Protein AF-A0A847DJH5-F1 (afdb_monomer_lite)

Radius of gyration: 34.18 Å; chains: 1; bounding box: 91×58×117 Å

Secondary structure (DSSP, 8-state):
--HHHHHHHHHHHHHHHHHHHHHSS--------S-SEEEEEEE---TTS-GGGGGGGT---EEETTEEEEEETTEEEEEESS-TT-EEEEEEPPPTT--STTEEEEEEEEEEE--SSS--EEEEEEEE-TTT--EEEEEEEGGGEEEEEEEETTEEEEEEEEE-TT--TTS-EEEEEEE-SSEEEEEETTEEEEEEE----S--EEEEEEESSEEEEEEEEEEEEE-GGGSS---------------------PPPPPPPTTEEEE----TT-EEEEEEETT-SSHHHHHHHHHHHHHTTT-EEEEEEEEEE-TTSSEEEEEEEEEETTEEEEEEEEEEEETTEEEEEEEEE-TTTHHHHHHHHHHHHTTTS--S-SS---GGG--EEEEE-TTSSEEEEEETT-EEEEEETTEEEEE-TTS-EEEEEEEEEEE-TTTHHHHTTSTT-----B-----HHHHHHHHGGGSSTTS-EEEEEEEEEEEE--STT-EEEEEEEEEEESSGGGPEEEEEEEEEEEEE-SSEEEEEEEEEEE-GGGHHHHHHHHHHHHHT-EE-HHHHHHHHHHHHHHHHHHHHHHHHHHHHHHHHHHHHHHHHHHHHHT-EEEEETTT--EEEE-GGGHHHHHHHHHHHHTS--EEEE-GGG--

Sequence (650 aa):
MSLKKIIITVAILLFIVVLLSTLFFSQDGNDQSFASGRVLYSEKFDAEKSGELMFKGHLLFGNDGAWAGSLENGRYILENSSDNSAVRYYYFSPDTGHSLTNSRISVEVDGSFSKNDFDSGAGLIFDLDSGTRFYLAFVIMNQNEYGIIKRDENGFKIMMRGTHSAIVNGKPNRLSIISEKEKVAFLINEQEIGSLGHRSGEANGIGLLALGTGRFIFDNFIFASIESDHLISKDNRGEDKQAVTVRKSDSISLLPLSPPKGFTPVDTKAGNGQAWLYNSRGAASSREALMETLNRLRQSQMNNIILYSAVADINGLEIRTLFGADTPSGEVRGMIISAKDDTGFISACLFDSPASLGATLNLLIQGVSRHLPSLYSEKRSPQDIKWRQAMIPDGSGTMMLPSDWQVMGGSKGMVDAGGQDGSRVSLGIWTPVLAQAVDPYYTQFPGGASLISAPYTDPVTALQQVFPQMLPGTPQKILRFYSSSPTPWPNNGQAAYCHFDWQLGEGEQALKFTAFALVGIMPGMGQWTFYISIVSTPPQLFAGNLPMLLEIWKSWDVADYVHQERLSNAMNDMKEINNILNQSYNNRQNAQDRIAANWTEVIRDQTFFKDSALGDHYEVPLTAVQDWTRALNERAGYERYHHVPLRDIR

Foldseek 3Di:
DDPVVVVVVVVVVVVVVVVVVVVVPPCPPPPPPDFPWAFLDKFFQAPVDDCCPGLPNQFDDQDDVQWHWDRDPSKIKIFGADFQFDKDWGKDFRDPPDDLAQKKKKKWKDWWFDDDPHWWWKTKWWLADPVFRWIWTWTQTPPQKIFTWTQGPVGIDTPDMDHDPLRDPPDIWMWMWGHHQQKIFIDINNHTPDIDGDHRDVGGMMTMMTHGGIMMIIGIITMTGRDPPPPPDPDDDDDDDDDDDDDDDDPQLQDAFDDFPQWDWFDLVLRSKTKIKHFPLPDPALVSVVVVVVVRVCVGQWAPKDWAFKDADPVRQKMKTWIWTAGPSGIKTWMWIWGQDPRGIMIMTIIDPPVSCVVRVVSNCVRCVVVHPPPPPPPPPPVVFPWDKDAAPVNQWIFIDGPQKDWPHDDLLWTWIAGPQGKIWTAFDKFKEFEQVCVVVQVPDPPRDPGHYDHDDAQVVCCQRRVQVPDPPKGKHFDFWGDWDWDDDPDPKTKIWTWTKMWIHDDPPIQIKTKIKIWIWADADRIIMTTITMIIGRSNCCVSCVVVSVNRVVRIDGDPVSVVVVVVVVVVVNVVVVVVVVVVVVVVVLVVLLVVLQVCCVVVQWFWKAQQVVRDIDIDGVVCQVVVQVVVCVVVVHNRIDTDRSSRPD

pLDDT: mean 84.14, std 17.2, range [26.73, 98.56]

Structure (mmCIF, N/CA/C/O backbone):
data_AF-A0A847DJH5-F1
#
_entry.id   AF-A0A847DJH5-F1
#
loop_
_atom_site.group_PDB
_atom_site.id
_atom_site.type_symbol
_atom_site.label_atom_id
_atom_site.label_alt_id
_atom_site.label_comp_id
_atom_site.label_asym_id
_atom_site.label_entity_id
_atom_site.label_seq_id
_atom_site.pdbx_PDB_ins_code
_atom_site.Cartn_x
_atom_site.Cartn_y
_atom_site.Cartn_z
_atom_site.occupancy
_atom_site.B_iso_or_equiv
_atom_site.auth_seq_id
_atom_site.auth_comp_id
_atom_site.auth_asym_id
_atom_site.auth_atom_id
_atom_site.pdbx_PDB_model_num
ATOM 1 N N . MET A 1 1 ? 56.263 -25.814 46.716 1.00 55.81 1 MET A N 1
ATOM 2 C CA . MET A 1 1 ? 54.831 -25.494 46.502 1.00 55.81 1 MET A CA 1
ATOM 3 C C . MET A 1 1 ? 54.228 -26.650 45.710 1.00 55.81 1 MET A C 1
ATOM 5 O O . MET A 1 1 ? 54.802 -26.988 44.687 1.00 55.81 1 MET A O 1
ATOM 9 N N . SER A 1 2 ? 53.210 -27.362 46.217 1.00 73.81 2 SER A N 1
ATOM 10 C CA . SER A 1 2 ? 52.756 -28.604 45.559 1.00 73.81 2 SER A CA 1
ATOM 11 C C . SER A 1 2 ? 52.036 -28.304 44.242 1.00 73.81 2 SER A C 1
ATOM 13 O O . SER A 1 2 ? 51.366 -27.278 44.125 1.00 73.81 2 SER A O 1
ATOM 15 N N . LEU A 1 3 ? 52.154 -29.208 43.266 1.00 67.50 3 LEU A N 1
ATOM 16 C CA . LEU A 1 3 ? 51.563 -29.084 41.927 1.00 67.50 3 LEU A CA 1
ATOM 17 C C . LEU A 1 3 ? 50.052 -28.769 41.976 1.00 67.50 3 LEU A C 1
ATOM 19 O O . LEU A 1 3 ? 49.546 -28.006 41.159 1.00 67.50 3 LEU A O 1
ATOM 23 N N . LYS A 1 4 ? 49.349 -29.255 43.011 1.00 71.81 4 LYS A N 1
ATOM 24 C CA . LYS A 1 4 ? 47.939 -28.924 43.274 1.00 71.81 4 LYS A CA 1
ATOM 25 C C . LYS A 1 4 ? 47.704 -27.434 43.546 1.00 71.81 4 LYS A C 1
ATOM 27 O O . LYS A 1 4 ? 46.704 -26.901 43.084 1.00 71.81 4 LYS A O 1
ATOM 32 N N . LYS A 1 5 ? 48.607 -26.743 44.254 1.00 72.50 5 LYS A N 1
ATOM 33 C CA . LYS A 1 5 ? 48.471 -25.294 44.492 1.00 72.50 5 LYS A CA 1
ATOM 34 C C . LYS A 1 5 ? 48.660 -24.488 43.207 1.00 72.50 5 LYS A C 1
ATOM 36 O O . LYS A 1 5 ? 47.931 -23.531 43.014 1.00 72.50 5 LYS A O 1
ATOM 41 N N . ILE A 1 6 ? 49.564 -24.900 42.316 1.00 82.81 6 ILE A N 1
ATOM 42 C CA . ILE A 1 6 ? 49.800 -24.196 41.044 1.00 82.81 6 ILE A CA 1
ATOM 43 C C . ILE A 1 6 ? 48.586 -24.333 40.117 1.00 82.81 6 ILE A C 1
ATOM 45 O O . ILE A 1 6 ? 48.128 -23.336 39.571 1.00 82.81 6 ILE A O 1
ATOM 49 N N . ILE A 1 7 ? 48.006 -25.533 40.008 1.00 81.81 7 ILE A N 1
ATOM 50 C CA . ILE A 1 7 ? 46.817 -25.765 39.171 1.00 81.81 7 ILE A CA 1
ATOM 51 C C . ILE A 1 7 ? 45.611 -24.968 39.688 1.00 81.81 7 ILE A C 1
ATOM 53 O O . ILE A 1 7 ? 44.900 -24.359 38.896 1.00 81.81 7 ILE A O 1
ATOM 57 N N . ILE A 1 8 ? 45.413 -24.901 41.010 1.00 83.56 8 ILE A N 1
ATOM 58 C CA . ILE A 1 8 ? 44.322 -24.115 41.605 1.00 83.56 8 ILE A CA 1
ATOM 59 C C . ILE A 1 8 ? 44.546 -22.613 41.386 1.00 83.56 8 ILE A C 1
ATOM 61 O O . ILE A 1 8 ? 43.609 -21.911 41.022 1.00 83.56 8 ILE A O 1
ATOM 65 N N . THR A 1 9 ? 45.773 -22.108 41.540 1.00 83.56 9 THR A N 1
ATOM 66 C CA . THR A 1 9 ? 46.067 -20.688 41.293 1.00 83.56 9 THR A CA 1
ATOM 67 C C . THR A 1 9 ? 45.884 -20.314 39.823 1.00 83.56 9 THR A C 1
ATOM 69 O O . THR A 1 9 ? 45.300 -19.272 39.549 1.00 83.56 9 THR A O 1
ATOM 72 N N . VAL A 1 10 ? 46.302 -21.165 38.879 1.00 80.44 10 VAL A N 1
ATOM 73 C CA . VAL A 1 10 ? 46.104 -20.924 37.439 1.00 80.44 10 VAL A CA 1
ATOM 74 C C . VAL A 1 10 ? 44.624 -21.001 37.062 1.00 80.44 10 VAL A C 1
ATOM 76 O O . VAL A 1 10 ? 44.158 -20.142 36.324 1.00 80.44 10 VAL A O 1
ATOM 79 N N . ALA A 1 11 ? 43.863 -21.954 37.608 1.00 75.94 11 ALA A N 1
ATOM 80 C CA . ALA A 1 11 ? 42.424 -22.052 37.364 1.00 75.94 11 ALA A CA 1
ATOM 81 C C . ALA A 1 11 ? 41.658 -20.840 37.919 1.00 75.94 11 ALA A C 1
ATOM 83 O O . ALA A 1 11 ? 40.779 -20.319 37.241 1.00 75.94 11 ALA A O 1
ATOM 84 N N . ILE A 1 12 ? 42.026 -20.346 39.107 1.00 81.12 12 ILE A N 1
ATOM 85 C CA . ILE A 1 12 ? 41.442 -19.126 39.683 1.00 81.12 12 ILE A CA 1
ATOM 86 C C . ILE A 1 12 ? 41.823 -17.901 38.846 1.00 81.12 12 ILE A C 1
ATOM 88 O O . ILE A 1 12 ? 40.962 -17.069 38.583 1.00 81.12 12 ILE A O 1
ATOM 92 N N . LEU A 1 13 ? 43.070 -17.800 38.368 1.00 70.00 13 LEU A N 1
ATOM 93 C CA . LEU A 1 13 ? 43.483 -16.691 37.503 1.00 70.00 13 LEU A CA 1
ATOM 94 C C . LEU A 1 13 ? 42.737 -16.713 36.161 1.00 70.00 13 LEU A C 1
ATOM 96 O O . LEU A 1 13 ? 42.280 -15.670 35.707 1.00 70.00 13 LEU A O 1
ATOM 100 N N . LEU A 1 14 ? 42.557 -17.894 35.556 1.00 65.19 14 LEU A N 1
ATOM 101 C CA . LEU A 1 14 ? 41.800 -18.048 34.311 1.00 65.19 14 LEU A CA 1
ATOM 102 C C . LEU A 1 14 ? 40.317 -17.718 34.518 1.00 65.19 14 LEU A C 1
ATOM 104 O O . LEU A 1 14 ? 39.719 -17.045 33.687 1.00 65.19 14 LEU A O 1
ATOM 108 N N . PHE A 1 15 ? 39.738 -18.134 35.647 1.00 68.00 15 PHE A N 1
ATOM 109 C CA . PHE A 1 15 ? 38.350 -17.832 35.995 1.00 68.00 15 PHE A CA 1
ATOM 110 C C . PHE A 1 15 ? 38.143 -16.335 36.264 1.00 68.00 15 PHE A C 1
ATOM 112 O O . PHE A 1 15 ? 37.142 -15.778 35.832 1.00 68.00 15 PHE A O 1
ATOM 119 N N . ILE A 1 16 ? 39.115 -15.659 36.891 1.00 68.56 16 ILE A N 1
ATOM 120 C CA . ILE A 1 16 ? 39.115 -14.201 37.090 1.00 68.56 16 ILE A CA 1
ATOM 121 C C . ILE A 1 16 ? 39.266 -13.468 35.750 1.00 68.56 16 ILE A C 1
ATOM 123 O O . ILE A 1 16 ? 38.561 -12.492 35.528 1.00 68.56 16 ILE A O 1
ATOM 127 N N . VAL A 1 17 ? 40.106 -13.945 34.826 1.00 60.16 17 VAL A N 1
ATOM 128 C CA . VAL A 1 17 ? 40.249 -13.354 33.480 1.00 60.16 17 VAL A CA 1
ATOM 129 C C . VAL A 1 17 ? 38.981 -13.544 32.634 1.00 60.16 17 VAL A C 1
ATOM 131 O O . VAL A 1 17 ? 38.579 -12.624 31.921 1.00 60.16 17 VAL A O 1
ATOM 134 N N . VAL A 1 18 ? 38.299 -14.688 32.748 1.00 54.31 18 VAL A N 1
ATOM 135 C CA . VAL A 1 18 ? 36.992 -14.927 32.106 1.00 54.31 18 VAL A CA 1
ATOM 136 C C . VAL A 1 18 ? 35.882 -14.072 32.741 1.00 54.31 18 VAL A C 1
ATOM 138 O O . VAL A 1 18 ? 35.083 -13.489 32.018 1.00 54.31 18 VAL A O 1
ATOM 141 N N . LEU A 1 19 ? 35.871 -13.891 34.068 1.00 40.19 19 LEU A N 1
ATOM 142 C CA . LEU A 1 19 ? 34.909 -13.004 34.743 1.00 40.19 19 LEU A CA 1
ATOM 143 C C . LEU A 1 19 ? 35.149 -11.516 34.449 1.00 40.19 19 LEU A C 1
ATOM 145 O O . LEU A 1 19 ? 34.191 -10.767 34.252 1.00 40.19 19 LEU A O 1
ATOM 149 N N . LEU A 1 20 ? 36.409 -11.077 34.377 1.00 37.25 20 LEU A N 1
ATOM 150 C CA . LEU A 1 20 ? 36.747 -9.700 34.015 1.00 37.25 20 LEU A CA 1
ATOM 151 C C . LEU A 1 20 ? 36.466 -9.417 32.535 1.00 37.25 20 LEU A C 1
ATOM 153 O O . LEU A 1 20 ? 35.978 -8.337 32.227 1.00 37.25 20 LEU A O 1
ATOM 157 N N . SER A 1 21 ? 36.674 -10.374 31.626 1.00 34.88 21 SER A N 1
ATOM 158 C CA . SER A 1 21 ? 36.303 -10.192 30.213 1.00 34.88 21 SER A CA 1
ATOM 159 C C . SER A 1 21 ? 34.787 -10.120 29.995 1.00 34.88 21 SER A C 1
ATOM 161 O O . SER A 1 21 ? 34.348 -9.344 29.150 1.00 34.88 21 SER A O 1
ATOM 163 N N . THR A 1 22 ? 33.972 -10.798 30.812 1.00 35.62 22 THR A N 1
ATOM 164 C CA . THR A 1 22 ? 32.508 -10.601 30.798 1.00 35.62 22 THR A CA 1
ATOM 165 C C . THR A 1 22 ? 32.057 -9.277 31.428 1.00 35.62 22 THR A C 1
ATOM 167 O O . THR A 1 22 ? 31.013 -8.753 31.055 1.00 35.62 22 THR A O 1
ATOM 170 N N . LEU A 1 23 ? 32.849 -8.687 32.332 1.00 32.44 23 LEU A N 1
ATOM 171 C CA . LEU A 1 23 ? 32.560 -7.381 32.944 1.00 32.44 23 LEU A CA 1
ATOM 172 C C . LEU A 1 23 ? 32.956 -6.183 32.059 1.00 32.44 23 LEU A C 1
ATOM 174 O O . LEU A 1 23 ? 32.469 -5.082 32.294 1.00 32.44 23 LEU A O 1
ATOM 178 N N . PHE A 1 24 ? 33.779 -6.383 31.023 1.00 33.84 24 PHE A N 1
ATOM 179 C CA . PHE A 1 24 ? 34.181 -5.326 30.081 1.00 33.84 24 PHE A CA 1
ATOM 180 C C . PHE A 1 24 ? 33.343 -5.256 28.786 1.00 33.84 24 PHE A C 1
ATOM 182 O O . PHE A 1 24 ? 33.560 -4.345 27.993 1.00 33.84 24 PHE A O 1
ATOM 189 N N . PHE A 1 25 ? 32.358 -6.143 28.586 1.00 34.56 25 PHE A N 1
ATOM 190 C CA . PHE A 1 25 ? 31.463 -6.136 27.410 1.00 34.56 25 PHE A CA 1
ATOM 191 C C . PHE A 1 25 ? 29.978 -5.874 27.717 1.00 34.56 25 PHE A C 1
ATOM 193 O O . PHE A 1 25 ? 29.138 -6.029 26.840 1.00 34.56 25 PHE A O 1
ATOM 200 N N . SER A 1 26 ? 29.644 -5.406 28.922 1.00 30.78 26 SER A N 1
ATOM 201 C CA . SER A 1 26 ? 28.295 -4.915 29.244 1.00 30.78 26 SER A CA 1
ATOM 202 C C . SER A 1 26 ? 28.364 -3.478 29.757 1.00 30.78 26 SER A C 1
ATOM 204 O O . SER A 1 26 ? 27.932 -3.165 30.863 1.00 30.78 26 SER A O 1
ATOM 206 N N . GLN A 1 27 ? 28.958 -2.594 28.956 1.00 31.11 27 GLN A N 1
ATOM 207 C CA . GLN A 1 27 ? 28.668 -1.166 29.033 1.00 31.11 27 GLN A CA 1
ATOM 208 C C . GLN A 1 27 ? 27.437 -0.923 28.153 1.00 31.11 27 GLN A C 1
ATOM 210 O O . GLN A 1 27 ? 27.558 -0.483 27.014 1.00 31.11 27 GLN A O 1
ATOM 215 N N . ASP A 1 28 ? 26.250 -1.246 28.672 1.00 35.91 28 ASP A N 1
ATOM 216 C CA . ASP A 1 28 ? 25.033 -0.612 28.168 1.00 35.91 28 ASP A CA 1
ATOM 217 C C . ASP A 1 28 ? 25.187 0.873 28.492 1.00 35.91 28 ASP A C 1
ATOM 219 O O . ASP A 1 28 ? 25.118 1.297 29.651 1.00 35.91 28 ASP A O 1
ATOM 223 N N . GLY A 1 29 ? 25.544 1.641 27.464 1.00 36.41 29 GLY A N 1
ATOM 224 C CA . GLY A 1 29 ? 25.631 3.085 27.527 1.00 36.41 29 GLY A CA 1
ATOM 225 C C . GLY A 1 29 ? 24.319 3.614 28.079 1.00 36.41 29 GLY A C 1
ATOM 226 O O . GLY A 1 29 ? 23.249 3.383 27.520 1.00 36.41 29 GLY A O 1
ATOM 227 N N . ASN A 1 30 ? 24.407 4.291 29.217 1.00 37.00 30 ASN A N 1
ATOM 228 C CA . ASN A 1 30 ? 23.299 4.998 29.829 1.00 37.00 30 ASN A CA 1
ATOM 229 C C . ASN A 1 30 ? 23.019 6.241 28.961 1.00 37.00 30 ASN A C 1
ATOM 231 O O . ASN A 1 30 ? 23.421 7.356 29.283 1.00 37.00 30 ASN A O 1
ATOM 235 N N . ASP A 1 31 ? 22.389 6.006 27.813 1.00 42.56 31 ASP A N 1
ATOM 236 C CA . ASP A 1 31 ? 22.060 6.949 26.741 1.00 42.56 31 ASP A CA 1
ATOM 237 C C . ASP A 1 31 ? 20.828 7.796 27.151 1.00 42.56 31 ASP A C 1
ATOM 239 O O . ASP A 1 31 ? 19.817 7.869 26.463 1.00 42.56 31 ASP A O 1
ATOM 243 N N . GLN A 1 32 ? 20.849 8.398 28.349 1.00 40.97 32 GLN A N 1
ATOM 244 C CA . GLN A 1 32 ? 19.723 9.167 28.916 1.00 40.97 32 GLN A CA 1
ATOM 245 C C . GLN A 1 32 ? 19.963 10.683 28.987 1.00 40.97 32 GLN A C 1
ATOM 247 O O . GLN A 1 32 ? 19.369 11.377 29.811 1.00 40.97 32 GLN A O 1
ATOM 252 N N . SER A 1 33 ? 20.776 11.235 28.087 1.00 38.97 33 SER A N 1
ATOM 253 C CA . SER A 1 33 ? 20.795 12.685 27.839 1.00 38.97 33 SER A CA 1
ATOM 254 C C . SER A 1 33 ? 20.309 13.022 26.430 1.00 38.97 33 SER A C 1
ATOM 256 O O . SER A 1 33 ? 20.923 13.822 25.728 1.00 38.97 33 SER A O 1
ATOM 258 N N . PHE A 1 34 ? 19.213 12.405 25.990 1.00 53.12 34 PHE A N 1
ATOM 259 C CA . PHE A 1 34 ? 18.482 12.900 24.828 1.00 53.12 34 PHE A CA 1
ATOM 260 C C . PHE A 1 34 ? 17.589 14.063 25.264 1.00 53.12 34 PHE A C 1
ATOM 262 O O . PHE A 1 34 ? 16.972 14.017 26.329 1.00 53.12 34 PHE A O 1
ATOM 269 N N . ALA A 1 35 ? 17.521 15.113 24.441 1.00 53.41 35 ALA A N 1
ATOM 270 C CA . ALA A 1 35 ? 16.486 16.135 24.565 1.00 53.41 35 ALA A CA 1
ATOM 271 C C . ALA A 1 35 ? 15.117 15.444 24.707 1.00 53.41 35 ALA A C 1
ATOM 273 O O . ALA A 1 35 ? 14.855 14.462 24.012 1.00 53.41 35 ALA A O 1
ATOM 274 N N . SER A 1 36 ? 14.294 15.922 25.641 1.00 63.56 36 SER A N 1
ATOM 275 C CA . SER A 1 36 ? 13.042 15.325 26.126 1.00 63.56 36 SER A CA 1
ATOM 276 C C . SER A 1 36 ? 11.946 15.252 25.055 1.00 63.56 36 SER A C 1
ATOM 278 O O . SER A 1 36 ? 10.953 15.971 25.106 1.00 63.56 36 SER A O 1
ATOM 280 N N . GLY A 1 37 ? 12.147 14.411 24.047 1.00 81.31 37 GLY A N 1
ATOM 281 C CA . GLY A 1 37 ? 11.215 14.206 22.954 1.00 81.31 37 GLY A CA 1
ATOM 282 C C . GLY A 1 37 ? 10.454 12.891 23.066 1.00 81.31 37 GLY A C 1
ATOM 283 O O . GLY A 1 37 ? 11.030 11.860 23.420 1.00 81.31 37 GLY A O 1
ATOM 284 N N . ARG A 1 38 ? 9.162 12.896 22.718 1.00 91.12 38 ARG A N 1
ATOM 285 C CA . ARG A 1 38 ? 8.385 11.660 22.545 1.00 91.12 38 ARG A CA 1
ATOM 286 C C . ARG A 1 38 ? 8.913 10.913 21.322 1.00 91.12 38 ARG A C 1
ATOM 288 O O . ARG A 1 38 ? 8.837 11.421 20.204 1.00 91.12 38 ARG A O 1
ATOM 295 N N . VAL A 1 39 ? 9.413 9.696 21.525 1.00 93.81 39 VAL A N 1
ATOM 296 C CA . VAL A 1 39 ? 9.760 8.784 20.426 1.00 93.81 39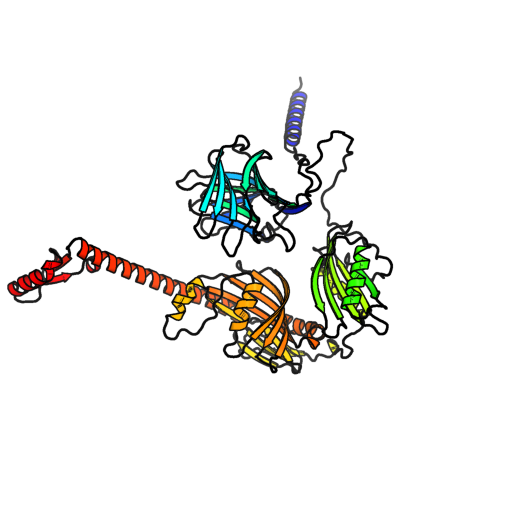 VAL A CA 1
ATOM 297 C C . VAL A 1 39 ? 8.474 8.399 19.698 1.00 93.81 39 VAL A C 1
ATOM 299 O O . VAL A 1 39 ? 7.566 7.818 20.290 1.00 93.81 39 VAL A O 1
ATOM 302 N N . LEU A 1 40 ? 8.393 8.765 18.423 1.00 93.00 40 LEU A N 1
ATOM 303 C CA . LEU A 1 40 ? 7.263 8.482 17.540 1.00 93.00 40 LEU A CA 1
ATOM 304 C C . LEU A 1 40 ? 7.475 7.171 16.780 1.00 93.00 40 LEU A C 1
ATOM 306 O O . LEU A 1 40 ? 6.524 6.449 16.504 1.00 93.00 40 LEU A O 1
ATOM 310 N N . TYR A 1 41 ? 8.728 6.855 16.458 1.00 94.81 41 TYR A N 1
ATOM 311 C CA . TYR A 1 41 ? 9.110 5.602 15.826 1.00 94.81 41 TYR A CA 1
ATOM 312 C C . TYR A 1 41 ? 10.539 5.221 16.220 1.00 94.81 41 TYR A C 1
ATOM 314 O O . TYR A 1 41 ? 11.412 6.084 16.320 1.00 94.81 41 TYR A O 1
ATOM 322 N N . SER A 1 42 ? 10.790 3.929 16.428 1.00 95.38 42 SER A N 1
ATOM 323 C CA . SER A 1 42 ? 12.134 3.408 16.671 1.00 95.38 42 SER A CA 1
ATOM 324 C C . SER A 1 42 ? 12.312 2.040 16.023 1.00 95.38 42 SER A C 1
ATOM 326 O O . SER A 1 42 ? 11.455 1.163 16.154 1.00 95.38 42 SER A O 1
ATOM 328 N N . GLU A 1 43 ? 13.445 1.863 15.348 1.00 96.62 43 GLU A N 1
ATOM 329 C CA . GLU A 1 43 ? 13.909 0.575 14.859 1.00 96.62 43 GLU A CA 1
ATOM 330 C C . GLU A 1 43 ? 15.319 0.296 15.371 1.00 96.62 43 GLU A C 1
ATOM 332 O O . GLU A 1 43 ? 16.259 1.021 15.057 1.00 96.62 43 GLU A O 1
ATOM 337 N N . LYS A 1 44 ? 15.440 -0.771 16.157 1.00 95.56 44 LYS A N 1
ATOM 338 C CA . LYS A 1 44 ? 16.714 -1.261 16.691 1.00 95.56 44 LYS A CA 1
ATOM 339 C C . LYS A 1 44 ? 17.313 -2.374 15.841 1.00 95.56 44 LYS A C 1
ATOM 341 O O . LYS A 1 44 ? 18.445 -2.746 16.066 1.00 95.56 44 LYS A O 1
ATOM 346 N N . PHE A 1 45 ? 16.546 -2.922 14.893 1.00 93.88 45 PHE A N 1
ATOM 347 C CA . PHE A 1 45 ? 16.956 -4.058 14.061 1.00 93.88 45 PHE A CA 1
ATOM 348 C C . PHE A 1 45 ? 17.288 -5.329 14.872 1.00 93.88 45 PHE A C 1
ATOM 350 O O . PHE A 1 45 ? 17.971 -6.230 14.392 1.00 93.88 45 PHE A O 1
ATOM 357 N N . ASP A 1 46 ? 16.740 -5.448 16.085 1.00 89.00 46 ASP A N 1
ATOM 358 C CA . ASP A 1 46 ? 16.905 -6.618 16.947 1.00 89.00 46 ASP A CA 1
ATOM 359 C C . ASP A 1 46 ? 16.383 -7.896 16.264 1.00 89.00 46 ASP A C 1
ATOM 361 O O . ASP A 1 46 ? 15.270 -7.925 15.733 1.00 89.00 46 ASP A O 1
ATOM 365 N N . ALA A 1 47 ? 17.146 -8.990 16.349 1.00 79.25 47 ALA A N 1
ATOM 366 C CA . ALA A 1 47 ? 16.844 -10.267 15.684 1.00 79.25 47 ALA A CA 1
ATOM 367 C C . ALA A 1 47 ? 15.535 -10.953 16.135 1.00 79.25 47 ALA A C 1
ATOM 369 O O . ALA A 1 47 ? 15.136 -11.958 15.551 1.00 79.25 47 ALA A O 1
ATOM 370 N N . GLU A 1 48 ? 14.870 -10.440 17.172 1.00 80.88 48 GLU A N 1
ATOM 371 C CA . GLU A 1 48 ? 13.598 -10.972 17.670 1.00 80.88 48 GLU A CA 1
ATOM 372 C C . GLU A 1 48 ? 12.400 -10.589 16.782 1.00 80.88 48 GLU A C 1
ATOM 374 O O . GLU A 1 48 ? 11.380 -11.280 16.798 1.00 80.88 48 GLU A O 1
ATOM 379 N N . LYS A 1 49 ? 12.503 -9.517 15.982 1.00 77.56 49 LYS A N 1
ATOM 380 C CA . LYS A 1 49 ? 11.464 -9.165 15.004 1.00 77.56 49 LYS A CA 1
ATOM 381 C C . LYS A 1 49 ? 11.693 -9.927 13.698 1.00 77.56 49 LYS A C 1
ATOM 383 O O . LYS A 1 49 ? 12.819 -10.026 13.219 1.00 77.56 49 LYS A O 1
ATOM 388 N N . SER A 1 50 ? 10.614 -10.403 13.070 1.00 79.19 50 SER A N 1
ATOM 389 C CA . SER A 1 50 ? 10.692 -10.861 11.676 1.00 79.19 50 SER A CA 1
ATOM 390 C C . SER A 1 50 ? 11.176 -9.707 10.799 1.00 79.19 50 SER A C 1
ATOM 392 O O . SER A 1 50 ? 10.645 -8.598 10.910 1.00 79.19 50 SER A O 1
ATOM 394 N N . GLY A 1 51 ? 12.152 -9.965 9.923 1.00 76.25 51 GLY A N 1
ATOM 395 C CA . GLY A 1 51 ? 12.684 -8.962 8.997 1.00 76.25 51 GLY A CA 1
ATOM 396 C C . GLY A 1 51 ? 11.579 -8.261 8.199 1.00 76.25 51 GLY A C 1
ATOM 397 O O . GLY A 1 51 ? 11.600 -7.045 8.051 1.00 76.25 51 GLY A O 1
ATOM 398 N N . GLU A 1 52 ? 10.534 -8.997 7.816 1.00 74.88 52 GLU A N 1
ATOM 399 C CA . GLU A 1 52 ? 9.364 -8.490 7.080 1.00 74.88 52 GLU A CA 1
ATOM 400 C C . GLU A 1 52 ? 8.567 -7.400 7.820 1.00 74.88 52 GLU A C 1
ATOM 402 O O . GLU A 1 52 ? 7.787 -6.680 7.205 1.00 74.88 52 GLU A O 1
ATOM 407 N N . LEU A 1 53 ? 8.742 -7.267 9.137 1.00 81.38 53 LEU A N 1
ATOM 408 C CA . LEU A 1 53 ? 8.092 -6.238 9.954 1.00 81.38 53 LEU A CA 1
ATOM 409 C C . LEU A 1 53 ? 9.040 -5.088 10.316 1.00 81.38 53 LEU A C 1
ATOM 411 O O . LEU A 1 53 ? 8.581 -4.046 10.792 1.00 81.38 53 LEU A O 1
ATOM 415 N N . MET A 1 54 ? 10.348 -5.260 10.107 1.00 90.06 54 MET A N 1
ATOM 416 C CA . MET A 1 54 ? 11.337 -4.232 10.411 1.00 90.06 54 MET A CA 1
ATOM 417 C C . MET A 1 54 ? 11.197 -3.060 9.454 1.00 90.06 54 MET A C 1
ATOM 419 O O . MET A 1 54 ? 10.970 -3.232 8.255 1.00 90.06 54 MET A O 1
ATOM 423 N N . PHE A 1 55 ? 11.348 -1.848 9.982 1.00 92.62 55 PHE A N 1
ATOM 424 C CA . PHE A 1 55 ? 11.263 -0.637 9.164 1.00 92.62 55 PHE A CA 1
ATOM 425 C C . PHE A 1 55 ? 9.958 -0.536 8.353 1.00 92.62 55 PHE A C 1
ATOM 427 O O . PHE A 1 55 ? 9.967 -0.198 7.170 1.00 92.62 55 PHE A O 1
ATOM 434 N N . LYS A 1 56 ? 8.830 -0.893 8.989 1.00 88.19 56 LYS A N 1
ATOM 435 C CA . LYS A 1 56 ? 7.493 -1.005 8.369 1.00 88.19 56 LYS A CA 1
ATOM 436 C C . LYS A 1 56 ? 7.450 -1.938 7.137 1.00 88.19 56 LYS A C 1
ATOM 438 O O . LYS A 1 56 ? 6.605 -1.765 6.266 1.00 88.19 56 LYS A O 1
ATOM 443 N N . GLY A 1 57 ? 8.349 -2.922 7.069 1.00 86.56 57 GLY A N 1
ATOM 444 C CA . GLY A 1 57 ? 8.422 -3.904 5.983 1.00 86.56 57 GLY A CA 1
ATOM 445 C C . GLY A 1 57 ? 9.067 -3.388 4.698 1.00 86.56 57 GLY A C 1
ATOM 446 O O . GLY A 1 57 ? 8.903 -3.994 3.644 1.00 86.56 57 GLY A O 1
ATOM 447 N N . HIS A 1 58 ? 9.797 -2.271 4.758 1.00 88.88 58 HIS A N 1
ATOM 448 C CA . HIS A 1 58 ? 10.449 -1.695 3.579 1.00 88.88 58 HIS A CA 1
ATOM 449 C C . HIS A 1 58 ? 11.862 -2.231 3.314 1.00 88.88 58 HIS A C 1
ATOM 451 O O . HIS A 1 58 ? 12.398 -1.973 2.238 1.00 88.88 58 HIS A O 1
ATOM 457 N N . LEU A 1 59 ? 12.491 -2.932 4.264 1.00 93.44 59 LEU A N 1
ATOM 458 C CA . LEU A 1 59 ? 13.872 -3.399 4.103 1.00 93.44 59 LEU A CA 1
ATOM 459 C C . LEU A 1 59 ? 13.986 -4.514 3.057 1.00 93.44 59 LEU A C 1
ATOM 461 O O . LEU A 1 59 ? 13.091 -5.340 2.893 1.00 93.44 59 LEU A O 1
ATOM 465 N N . LEU A 1 60 ? 15.135 -4.559 2.383 1.00 92.19 60 LEU A N 1
ATOM 466 C CA . LEU A 1 60 ? 15.509 -5.673 1.520 1.00 92.19 60 LEU A CA 1
ATOM 467 C C . LEU A 1 60 ? 16.086 -6.801 2.379 1.00 92.19 60 LEU A C 1
ATOM 469 O O . LEU A 1 60 ? 17.010 -6.572 3.152 1.00 92.19 60 LEU A O 1
ATOM 473 N N . PHE A 1 61 ? 15.617 -8.026 2.165 1.00 93.62 61 PHE A N 1
ATOM 474 C CA . PHE A 1 61 ? 16.283 -9.234 2.647 1.00 93.62 61 PHE A CA 1
ATOM 475 C C . PHE A 1 61 ? 16.577 -10.148 1.459 1.00 93.62 61 PHE A C 1
ATOM 477 O O . PHE A 1 61 ? 15.691 -10.432 0.654 1.00 93.62 61 PHE A O 1
ATOM 484 N N . GLY A 1 62 ? 17.826 -10.594 1.335 1.00 93.25 62 GLY A N 1
ATOM 485 C CA . GLY A 1 62 ? 18.309 -11.303 0.151 1.00 93.25 62 GLY A CA 1
ATOM 486 C C . GLY A 1 62 ? 18.836 -10.351 -0.922 1.00 93.25 62 GLY A C 1
ATOM 487 O O . GLY A 1 62 ? 19.309 -9.262 -0.611 1.00 93.25 62 GLY A O 1
ATOM 488 N N . ASN A 1 63 ? 18.789 -10.781 -2.183 1.00 95.25 63 ASN A N 1
ATOM 489 C CA . ASN A 1 63 ? 19.436 -10.086 -3.298 1.00 95.25 63 ASN A CA 1
ATOM 490 C C . ASN A 1 63 ? 18.423 -9.360 -4.190 1.00 95.25 63 ASN A C 1
ATOM 492 O O . ASN A 1 63 ? 17.396 -9.930 -4.554 1.00 95.25 63 ASN A O 1
ATOM 496 N N . ASP A 1 64 ? 18.765 -8.144 -4.607 1.00 91.56 64 ASP A N 1
ATOM 497 C CA . ASP A 1 64 ? 18.028 -7.343 -5.583 1.00 91.56 64 ASP A CA 1
ATOM 498 C C . ASP A 1 64 ? 18.999 -6.482 -6.412 1.00 91.56 64 ASP A C 1
ATOM 500 O O . ASP A 1 64 ? 19.487 -5.430 -5.981 1.00 91.56 64 ASP A O 1
ATOM 504 N N . GLY A 1 65 ? 19.313 -6.967 -7.616 1.00 93.69 65 GLY A N 1
ATOM 505 C CA . GLY A 1 65 ? 20.287 -6.346 -8.509 1.00 93.69 65 GLY A CA 1
ATOM 506 C C . GLY A 1 65 ? 21.690 -6.327 -7.899 1.00 93.69 65 GLY A C 1
ATOM 507 O O . GLY A 1 65 ? 22.233 -7.370 -7.546 1.00 93.69 65 GLY A O 1
ATOM 508 N N . ALA A 1 66 ? 22.274 -5.133 -7.789 1.00 95.38 66 ALA A N 1
ATOM 509 C CA . ALA A 1 66 ? 23.583 -4.924 -7.172 1.00 95.38 66 ALA A CA 1
ATOM 510 C C . ALA A 1 66 ? 23.550 -4.960 -5.632 1.00 95.38 66 ALA A C 1
ATOM 512 O O . ALA A 1 66 ? 24.606 -4.887 -5.010 1.00 95.38 66 ALA A O 1
ATOM 513 N N . TRP A 1 67 ? 22.361 -5.035 -5.021 1.00 97.62 67 TRP A N 1
ATOM 514 C CA . TRP A 1 67 ? 22.175 -4.913 -3.578 1.00 97.62 67 TRP A CA 1
ATOM 515 C C . TRP A 1 67 ? 21.872 -6.256 -2.917 1.00 97.62 67 TRP A C 1
ATOM 517 O O . TRP A 1 67 ? 21.047 -7.022 -3.413 1.00 97.62 67 TRP A O 1
ATOM 527 N N . ALA A 1 68 ? 22.473 -6.496 -1.756 1.00 98.00 68 ALA A N 1
ATOM 528 C CA . ALA A 1 68 ? 22.151 -7.606 -0.870 1.00 98.00 68 ALA A CA 1
ATOM 529 C C . ALA A 1 68 ? 21.834 -7.074 0.533 1.00 98.00 68 ALA A C 1
ATOM 531 O O . ALA A 1 68 ? 22.621 -6.315 1.094 1.00 98.00 68 ALA A O 1
ATOM 532 N N . GLY A 1 69 ? 20.675 -7.431 1.084 1.00 97.31 69 GLY A N 1
ATOM 533 C CA . GLY A 1 69 ? 20.250 -7.039 2.428 1.00 97.31 69 GLY A CA 1
ATOM 534 C C . GLY A 1 69 ? 20.241 -8.224 3.391 1.00 97.31 69 GLY A C 1
ATOM 535 O O . GLY A 1 69 ? 19.745 -9.304 3.056 1.00 97.31 69 GLY A O 1
ATOM 536 N N . SER A 1 70 ? 20.784 -8.038 4.590 1.00 97.00 70 SER A N 1
ATOM 537 C CA . SER A 1 70 ? 20.837 -9.060 5.636 1.00 97.00 70 SER A CA 1
ATOM 538 C C . SER A 1 70 ? 20.694 -8.453 7.033 1.00 97.00 70 SER A C 1
ATOM 540 O O . SER A 1 70 ? 20.762 -7.237 7.229 1.00 97.00 70 SER A O 1
ATOM 542 N N . LEU A 1 71 ? 20.473 -9.323 8.019 1.00 95.94 71 LEU A N 1
ATOM 543 C CA . LEU A 1 71 ? 20.503 -8.968 9.431 1.00 95.94 71 LEU A CA 1
ATOM 544 C C . LEU A 1 71 ? 21.608 -9.758 10.125 1.00 95.94 71 LEU A C 1
ATOM 546 O O . LEU A 1 71 ? 21.608 -10.988 10.075 1.00 95.94 71 LEU A O 1
ATOM 550 N N . GLU A 1 72 ? 22.516 -9.071 10.812 1.00 95.25 72 GLU A N 1
ATOM 551 C CA . GLU A 1 72 ? 23.556 -9.724 11.608 1.00 95.25 72 GLU A CA 1
ATOM 552 C C . GLU A 1 72 ? 23.715 -9.003 12.943 1.00 95.25 72 GLU A C 1
ATOM 554 O O . GLU A 1 72 ? 23.895 -7.789 12.987 1.00 95.25 72 GLU A O 1
ATOM 559 N N . ASN A 1 73 ? 23.681 -9.760 14.044 1.00 93.25 73 ASN A N 1
ATOM 560 C CA . ASN A 1 73 ? 23.913 -9.246 15.399 1.00 93.25 73 ASN A CA 1
ATOM 561 C C . ASN A 1 73 ? 23.042 -8.030 15.769 1.00 93.25 73 ASN A C 1
ATOM 563 O O . ASN A 1 73 ? 23.530 -7.094 16.395 1.00 93.25 73 ASN A O 1
ATOM 567 N N . GLY A 1 74 ? 21.768 -8.042 15.364 1.00 93.19 74 GLY A N 1
ATOM 568 C CA . GLY A 1 74 ? 20.843 -6.942 15.642 1.00 93.19 74 GLY A CA 1
ATOM 569 C C . GLY A 1 74 ? 21.068 -5.702 14.775 1.00 93.19 74 GLY A C 1
ATOM 570 O O . GLY A 1 74 ? 20.621 -4.629 15.136 1.00 93.19 74 GLY A O 1
ATOM 571 N N . ARG A 1 75 ? 21.788 -5.821 13.653 1.00 96.44 75 ARG A N 1
ATOM 572 C CA . ARG A 1 75 ? 22.065 -4.704 12.745 1.00 96.44 75 ARG A CA 1
ATOM 573 C C . ARG A 1 75 ? 21.615 -5.026 11.343 1.00 96.44 75 ARG A C 1
ATOM 575 O O . ARG A 1 75 ? 21.831 -6.139 10.856 1.00 96.44 75 ARG A O 1
ATOM 582 N N . TYR A 1 76 ? 21.049 -4.027 10.681 1.00 97.75 76 TYR A N 1
ATOM 583 C CA . TYR A 1 76 ? 20.714 -4.144 9.276 1.00 97.75 76 TYR A CA 1
ATOM 584 C C . TYR A 1 76 ? 21.938 -3.847 8.421 1.00 97.75 76 TYR A C 1
ATOM 586 O O . TYR A 1 76 ? 22.571 -2.798 8.553 1.00 97.75 76 TYR A O 1
ATOM 594 N N . ILE A 1 77 ? 22.270 -4.789 7.548 1.00 98.19 77 ILE A N 1
ATOM 595 C CA . ILE A 1 77 ? 23.406 -4.701 6.645 1.00 98.19 77 ILE A CA 1
ATOM 596 C C . ILE A 1 77 ? 22.884 -4.663 5.227 1.00 98.19 77 ILE A C 1
ATOM 598 O O . ILE A 1 77 ? 22.050 -5.466 4.817 1.00 98.19 77 ILE A O 1
ATOM 602 N N . LEU A 1 78 ? 23.421 -3.718 4.477 1.00 98.31 78 LEU A N 1
ATOM 603 C CA . LEU A 1 78 ? 23.185 -3.585 3.063 1.00 98.31 78 LEU A CA 1
ATOM 604 C C . LEU A 1 78 ? 24.538 -3.600 2.357 1.00 98.31 78 LEU A C 1
ATOM 606 O O . LEU A 1 78 ? 25.441 -2.854 2.725 1.00 98.31 78 LEU A O 1
ATOM 610 N N . GLU A 1 79 ? 24.690 -4.441 1.347 1.00 98.50 79 GLU A N 1
ATOM 611 C CA . GLU A 1 79 ? 25.927 -4.585 0.586 1.00 98.50 79 GLU A CA 1
ATOM 612 C C . GLU A 1 79 ? 25.685 -4.290 -0.888 1.00 98.50 79 GLU A C 1
ATOM 614 O O . GLU A 1 79 ? 24.679 -4.706 -1.457 1.00 98.50 79 GLU A O 1
ATOM 619 N N . ASN A 1 80 ? 26.626 -3.575 -1.503 1.00 97.81 80 ASN A N 1
ATOM 620 C CA . ASN A 1 80 ? 26.710 -3.415 -2.947 1.00 97.81 80 ASN A CA 1
ATOM 621 C C . ASN A 1 80 ? 28.152 -3.590 -3.402 1.00 97.81 80 ASN A C 1
ATOM 623 O O . ASN A 1 80 ? 29.022 -2.769 -3.099 1.00 97.81 80 ASN A O 1
ATOM 627 N N . SER A 1 81 ? 28.393 -4.663 -4.147 1.00 95.62 81 SER A N 1
ATOM 628 C CA . SER A 1 81 ? 29.726 -5.050 -4.600 1.00 95.62 81 SER A CA 1
ATOM 629 C C . SER A 1 81 ? 30.016 -4.707 -6.060 1.00 95.62 81 SER A C 1
ATOM 631 O O . SER A 1 81 ? 31.142 -4.929 -6.499 1.00 95.62 81 SER A O 1
ATOM 633 N N . SER A 1 82 ? 29.036 -4.229 -6.837 1.00 94.88 82 SER A N 1
ATOM 634 C CA . SER A 1 82 ? 29.155 -4.205 -8.305 1.00 94.88 82 SER A CA 1
ATOM 635 C C . SER A 1 82 ? 28.825 -2.884 -8.992 1.00 94.88 82 SER A C 1
ATOM 637 O O . SER A 1 82 ? 29.328 -2.667 -10.090 1.00 94.88 82 SER A O 1
ATOM 639 N N . ASP A 1 83 ? 28.010 -2.006 -8.402 1.00 95.31 83 ASP A N 1
ATOM 640 C CA . ASP A 1 83 ? 27.573 -0.769 -9.067 1.00 95.31 83 ASP A CA 1
ATOM 641 C C . ASP A 1 83 ? 27.910 0.467 -8.230 1.00 95.31 83 ASP A C 1
ATOM 643 O O . ASP A 1 83 ? 27.248 0.774 -7.241 1.00 95.31 83 ASP A O 1
ATOM 647 N N . ASN A 1 84 ? 28.945 1.204 -8.629 1.00 94.06 84 ASN A N 1
ATOM 648 C CA . ASN A 1 84 ? 29.395 2.399 -7.911 1.00 94.06 84 ASN A CA 1
ATOM 649 C C . ASN A 1 84 ? 28.447 3.602 -8.056 1.00 94.06 84 ASN A C 1
ATOM 651 O O . ASN A 1 84 ? 28.569 4.547 -7.285 1.00 94.06 84 ASN A O 1
ATOM 655 N N . SER A 1 85 ? 27.494 3.561 -8.987 1.00 90.56 85 SER A N 1
ATOM 656 C CA . SER A 1 85 ? 26.518 4.628 -9.222 1.00 90.56 85 SER A CA 1
ATOM 657 C C . SER A 1 85 ? 25.167 4.368 -8.550 1.00 90.56 85 SER A C 1
ATOM 659 O O . SER A 1 85 ? 24.323 5.266 -8.469 1.00 90.56 85 SER A O 1
ATOM 661 N N . ALA A 1 86 ? 24.950 3.145 -8.058 1.00 93.50 86 ALA A N 1
ATOM 662 C CA . ALA A 1 86 ? 23.682 2.752 -7.474 1.00 93.50 86 ALA A CA 1
ATOM 663 C C . ALA A 1 86 ? 23.393 3.499 -6.168 1.00 93.50 86 ALA A C 1
ATOM 665 O O . ALA A 1 86 ? 24.266 3.741 -5.333 1.00 93.50 86 ALA A O 1
ATOM 666 N N . VAL A 1 87 ? 22.113 3.799 -5.964 1.00 94.50 87 VAL A N 1
ATOM 667 C CA . VAL A 1 87 ? 21.592 4.349 -4.713 1.00 94.50 87 VAL A CA 1
ATOM 668 C C . VAL A 1 87 ? 20.426 3.488 -4.270 1.00 94.50 87 VAL A C 1
ATOM 670 O O . VAL A 1 87 ? 19.515 3.219 -5.054 1.00 94.50 87 VAL A O 1
ATOM 673 N N . ARG A 1 88 ? 20.440 3.085 -3.004 1.00 96.50 88 ARG A N 1
ATOM 674 C CA . ARG A 1 88 ? 19.331 2.400 -2.350 1.00 96.50 88 ARG A CA 1
ATOM 675 C C . ARG A 1 88 ? 18.849 3.249 -1.197 1.00 96.50 88 ARG A C 1
ATOM 677 O O . ARG A 1 88 ? 19.645 3.780 -0.428 1.00 96.50 88 ARG A O 1
ATOM 684 N N . TYR A 1 89 ? 17.540 3.346 -1.056 1.00 96.56 89 TYR A N 1
ATOM 685 C CA . TYR A 1 89 ? 16.953 3.985 0.098 1.00 96.56 89 TYR A CA 1
ATOM 686 C C . TYR A 1 89 ? 15.671 3.294 0.528 1.00 96.56 89 TYR A C 1
ATOM 688 O O . TYR A 1 89 ? 14.964 2.701 -0.286 1.00 96.56 89 TYR A O 1
ATOM 696 N N . TYR A 1 90 ? 15.396 3.389 1.821 1.00 96.06 90 TYR A N 1
ATOM 697 C CA . TYR A 1 90 ? 14.197 2.875 2.466 1.00 96.06 90 TYR A CA 1
ATOM 698 C C . TYR A 1 90 ? 13.560 4.036 3.196 1.00 96.06 90 TYR A C 1
ATOM 700 O O . TYR A 1 90 ? 14.252 4.737 3.929 1.00 96.06 90 TYR A O 1
ATOM 708 N N . TYR A 1 91 ? 12.268 4.259 3.006 1.00 96.25 91 TYR A N 1
ATOM 709 C CA . TYR A 1 91 ? 11.580 5.367 3.647 1.00 96.25 91 TYR A CA 1
ATOM 710 C C . TYR A 1 91 ? 10.156 4.981 4.005 1.00 96.25 91 TYR A C 1
ATOM 712 O O . TYR A 1 91 ? 9.579 4.065 3.425 1.00 96.25 91 TYR A O 1
ATOM 720 N N . PHE A 1 92 ? 9.591 5.730 4.937 1.00 90.50 92 PHE A N 1
ATOM 721 C CA . PHE A 1 92 ? 8.163 5.743 5.192 1.00 90.50 92 PHE A CA 1
ATOM 722 C C . PHE A 1 92 ? 7.730 7.172 5.510 1.00 90.50 92 PHE A C 1
ATOM 724 O O . PHE A 1 92 ? 8.533 8.008 5.934 1.00 90.50 92 PHE A O 1
ATOM 731 N N . SER A 1 93 ? 6.447 7.455 5.314 1.00 92.50 93 SER A N 1
ATOM 732 C CA . SER A 1 93 ? 5.832 8.669 5.841 1.00 92.50 93 SER A CA 1
ATOM 733 C C . SER A 1 93 ? 5.361 8.395 7.272 1.00 92.50 93 SER A C 1
ATOM 735 O O . SER A 1 93 ? 4.716 7.364 7.513 1.00 92.50 93 SER A O 1
ATOM 737 N N . PRO A 1 94 ? 5.688 9.262 8.244 1.00 87.31 94 PRO A N 1
ATOM 738 C CA . PRO A 1 94 ? 5.041 9.263 9.543 1.00 87.31 94 PRO A CA 1
ATOM 739 C C . PRO A 1 94 ? 3.521 9.262 9.391 1.00 87.31 94 PRO A C 1
ATOM 741 O O . PRO A 1 94 ? 2.982 9.803 8.423 1.00 87.31 94 PRO A O 1
ATOM 744 N N . ASP A 1 95 ? 2.834 8.640 10.345 1.00 81.44 95 ASP A N 1
ATOM 745 C CA . ASP A 1 95 ? 1.379 8.535 10.309 1.00 81.44 95 ASP A CA 1
ATOM 746 C C . ASP A 1 95 ? 0.743 9.940 10.290 1.00 81.44 95 ASP A C 1
ATOM 748 O O . ASP A 1 95 ? 1.300 10.910 10.821 1.00 81.44 95 ASP A O 1
ATOM 752 N N . THR A 1 96 ? -0.426 10.061 9.651 1.00 66.81 96 THR A N 1
ATOM 753 C CA . THR A 1 96 ? -1.118 11.342 9.444 1.00 66.81 96 THR A CA 1
ATOM 754 C C . THR A 1 96 ? -1.266 12.106 10.763 1.00 66.81 96 THR A C 1
ATOM 756 O O . THR A 1 96 ? -1.964 11.645 11.665 1.00 66.81 96 THR A O 1
ATOM 759 N N . GLY A 1 97 ? -0.630 13.277 10.865 1.00 68.56 97 GLY A N 1
ATOM 760 C CA . GLY A 1 97 ? -0.668 14.136 12.057 1.00 68.56 97 GLY A CA 1
ATOM 761 C C . GLY A 1 97 ? 0.701 14.461 12.659 1.00 68.56 97 GLY A C 1
ATOM 762 O O . GLY A 1 97 ? 0.799 15.402 13.445 1.00 68.56 97 GLY A O 1
ATOM 763 N N . HIS A 1 98 ? 1.762 13.753 12.268 1.00 81.31 98 HIS A N 1
ATOM 764 C CA . HIS A 1 98 ? 3.125 14.088 12.677 1.00 81.31 98 HIS A CA 1
ATOM 765 C C . HIS A 1 98 ? 3.810 14.948 11.612 1.00 81.31 98 HIS A C 1
ATOM 767 O O . HIS A 1 98 ? 4.105 14.478 10.518 1.00 81.31 98 HIS A O 1
ATOM 773 N N . SER A 1 99 ? 4.052 16.219 11.939 1.00 84.44 99 SER A N 1
ATOM 774 C CA . SER A 1 99 ? 4.889 17.102 11.123 1.00 84.44 99 SER A CA 1
ATOM 775 C C . SER A 1 99 ? 6.361 16.786 11.371 1.00 84.44 99 SER A C 1
ATOM 777 O O . SER A 1 99 ? 6.754 16.512 12.506 1.00 84.44 99 SER A O 1
ATOM 779 N N . LEU A 1 100 ? 7.191 16.886 10.331 1.00 91.31 100 LEU A N 1
ATOM 780 C CA . LEU A 1 100 ? 8.643 16.899 10.507 1.00 91.31 100 LEU A CA 1
ATOM 781 C C . LEU A 1 100 ? 9.139 18.176 11.206 1.00 91.31 100 LEU A C 1
ATOM 783 O O . LEU A 1 100 ? 10.264 18.199 11.697 1.00 91.31 100 LEU A O 1
ATOM 787 N N . THR A 1 101 ? 8.317 19.223 11.317 1.00 91.44 101 THR A N 1
ATOM 788 C CA . THR A 1 101 ? 8.658 20.411 12.109 1.00 91.44 101 THR A CA 1
ATOM 789 C C . THR A 1 101 ? 8.735 20.065 13.595 1.00 91.44 101 THR A C 1
ATOM 791 O O . THR A 1 101 ? 7.830 19.435 14.136 1.00 91.44 101 THR A O 1
ATOM 794 N N . ASN A 1 102 ? 9.785 20.543 14.267 1.00 92.69 102 ASN A N 1
ATOM 795 C CA . ASN A 1 102 ? 10.108 20.230 15.661 1.00 92.69 102 ASN A CA 1
ATOM 796 C C . ASN A 1 102 ? 10.275 18.725 15.867 1.00 92.69 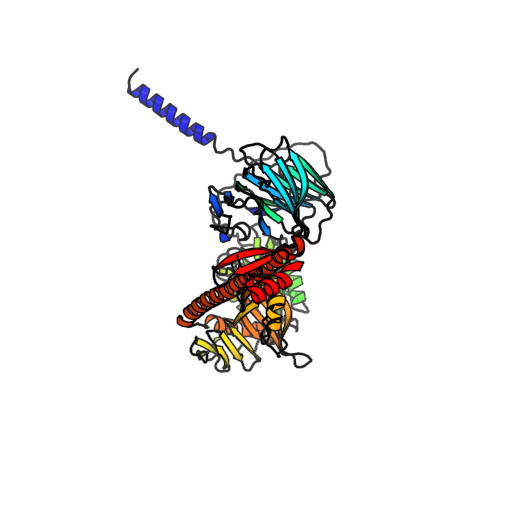102 ASN A C 1
ATOM 798 O O . ASN A 1 102 ? 9.663 18.128 16.750 1.00 92.69 102 ASN A O 1
ATOM 802 N N . SER A 1 103 ? 11.095 18.100 15.029 1.00 94.56 103 SER A N 1
ATOM 803 C CA . SER A 1 103 ? 11.383 16.676 15.124 1.00 94.56 103 SER A CA 1
ATOM 804 C C . SER A 1 103 ? 12.874 16.392 15.065 1.00 94.56 103 SER A C 1
ATOM 806 O O . SER A 1 103 ? 13.682 17.206 14.611 1.00 94.56 103 SER A O 1
ATOM 808 N N . ARG A 1 104 ? 13.233 15.210 15.553 1.00 95.81 104 ARG A N 1
ATOM 809 C CA . ARG A 1 104 ? 14.572 14.654 15.500 1.00 95.81 104 ARG A CA 1
ATOM 810 C C . ARG A 1 104 ? 14.511 13.295 14.823 1.00 95.81 104 ARG A C 1
ATOM 812 O O . ARG A 1 104 ? 13.800 12.412 15.296 1.00 95.81 104 ARG A O 1
ATOM 819 N N . ILE A 1 105 ? 15.287 13.124 13.759 1.00 97.25 105 ILE A N 1
ATOM 820 C CA . ILE A 1 105 ? 15.566 11.822 13.152 1.00 97.25 105 ILE A CA 1
ATOM 821 C C . ILE A 1 105 ? 17.014 11.472 13.470 1.00 97.25 105 ILE A C 1
ATOM 823 O O . ILE A 1 105 ? 17.886 12.328 13.335 1.00 97.25 105 ILE A O 1
ATOM 827 N N . SER A 1 106 ? 17.297 10.240 13.873 1.00 98.06 106 SER A N 1
ATOM 828 C CA . SER A 1 106 ? 18.663 9.757 14.034 1.00 98.06 106 SER A CA 1
ATOM 829 C C . SER A 1 106 ? 18.827 8.301 13.619 1.00 98.06 106 SER A C 1
ATOM 831 O O . SER A 1 106 ? 17.861 7.546 13.580 1.00 98.06 106 SER A O 1
ATOM 833 N N . VAL A 1 107 ? 20.058 7.922 13.282 1.00 98.44 107 VAL A N 1
ATOM 834 C CA . VAL A 1 107 ? 20.470 6.536 13.020 1.00 98.44 107 VAL A CA 1
ATOM 835 C C . VAL A 1 107 ? 21.957 6.390 13.314 1.00 98.44 107 VAL A C 1
ATOM 837 O O . VAL A 1 107 ? 22.721 7.345 13.155 1.00 98.44 107 VAL A O 1
ATOM 840 N N . GLU A 1 108 ? 22.380 5.212 13.741 1.00 98.50 108 GLU A N 1
ATOM 841 C CA . GLU A 1 108 ? 23.790 4.842 13.791 1.00 98.50 108 GLU A CA 1
ATOM 842 C C . GLU A 1 108 ? 24.216 4.220 12.466 1.00 98.50 108 GLU A C 1
ATOM 844 O O . GLU A 1 108 ? 23.554 3.326 11.941 1.00 98.50 108 GLU A O 1
ATOM 849 N N . VAL A 1 109 ? 25.330 4.713 11.927 1.00 98.12 109 VAL A N 1
ATOM 850 C CA . VAL A 1 109 ? 25.901 4.258 10.660 1.00 98.12 109 VAL A CA 1
ATOM 851 C C . VAL A 1 109 ? 27.313 3.746 10.888 1.00 98.12 109 VAL A C 1
ATOM 853 O O . VAL A 1 109 ? 28.135 4.424 11.504 1.00 98.12 109 VAL A O 1
ATOM 856 N N . ASP A 1 110 ? 27.606 2.575 10.339 1.00 97.00 110 ASP A N 1
ATOM 857 C CA . ASP A 1 110 ? 28.944 1.986 10.277 1.00 97.00 110 ASP A CA 1
ATOM 858 C C . ASP A 1 110 ? 29.145 1.326 8.902 1.00 97.00 110 ASP A C 1
ATOM 860 O O . ASP A 1 110 ? 28.201 1.209 8.114 1.00 97.00 110 ASP A O 1
ATOM 864 N N . GLY A 1 111 ? 30.364 0.899 8.580 1.00 94.75 111 GLY A N 1
ATOM 865 C CA . GLY A 1 111 ? 30.613 0.152 7.354 1.00 94.75 111 GLY A CA 1
ATOM 866 C C . GLY A 1 111 ? 31.963 0.374 6.690 1.00 94.75 111 GLY A C 1
ATOM 867 O O . GLY A 1 111 ? 32.854 1.056 7.195 1.00 94.75 111 GLY A O 1
ATOM 868 N N . SER A 1 112 ? 32.100 -0.222 5.507 1.00 95.12 112 SER A N 1
ATOM 869 C CA . SER A 1 112 ? 33.238 -0.045 4.611 1.00 95.12 112 SER A CA 1
ATOM 870 C C . SER A 1 112 ? 32.762 0.552 3.289 1.00 95.12 112 SER A C 1
ATOM 872 O O . SER A 1 112 ? 32.053 -0.082 2.509 1.00 95.12 112 SER A O 1
ATOM 874 N N . PHE A 1 113 ? 33.158 1.797 3.031 1.00 94.62 113 PHE A N 1
ATOM 875 C CA . PHE A 1 113 ? 32.761 2.544 1.836 1.00 94.62 113 PHE A CA 1
ATOM 876 C C . PHE A 1 113 ? 33.912 2.552 0.832 1.00 94.62 113 PHE A C 1
ATOM 878 O O . PHE A 1 113 ? 35.024 2.982 1.155 1.00 94.62 113 PHE A O 1
ATOM 885 N N . SER A 1 114 ? 33.663 2.071 -0.387 1.00 90.81 114 SER A N 1
ATOM 886 C CA . SER A 1 114 ? 34.704 2.015 -1.414 1.00 90.81 114 SER A CA 1
ATOM 887 C C . SER A 1 114 ? 35.074 3.416 -1.897 1.00 90.81 114 SER A C 1
ATOM 889 O O . SER A 1 114 ? 34.252 4.333 -1.923 1.00 90.81 114 SER A O 1
ATOM 891 N N . LYS A 1 115 ? 36.334 3.594 -2.296 1.00 81.62 115 LYS A N 1
ATOM 892 C CA . LYS A 1 115 ? 36.808 4.815 -2.948 1.00 81.62 115 LYS A CA 1
ATOM 893 C C . LYS A 1 115 ? 36.906 4.560 -4.448 1.00 81.62 115 LYS A C 1
ATOM 895 O O . LYS A 1 115 ? 37.960 4.165 -4.932 1.00 81.62 115 LYS A O 1
ATOM 900 N N . ASN A 1 116 ? 35.791 4.753 -5.142 1.00 80.44 116 ASN A N 1
ATOM 901 C CA . ASN A 1 116 ? 35.711 4.669 -6.599 1.00 80.44 116 ASN A CA 1
ATOM 902 C C . ASN A 1 116 ? 35.417 6.065 -7.179 1.00 80.44 116 ASN A C 1
ATOM 904 O O . ASN A 1 116 ? 35.361 7.042 -6.433 1.00 80.44 116 ASN A O 1
ATOM 908 N N . ASP A 1 117 ? 35.228 6.159 -8.498 1.00 73.75 117 ASP A N 1
ATOM 909 C CA . ASP A 1 117 ? 34.901 7.419 -9.194 1.00 73.75 117 ASP A CA 1
ATOM 910 C C . ASP A 1 117 ? 33.616 8.087 -8.676 1.00 73.75 117 ASP A C 1
ATOM 912 O O . ASP A 1 117 ? 33.432 9.295 -8.820 1.00 73.75 117 ASP A O 1
ATOM 916 N N . PHE A 1 118 ? 32.746 7.299 -8.045 1.00 78.00 118 PHE A N 1
ATOM 917 C CA . PHE A 1 118 ? 31.575 7.770 -7.330 1.00 78.00 118 PHE A CA 1
ATOM 918 C C . PHE A 1 118 ? 31.796 7.665 -5.828 1.00 78.00 118 PHE A C 1
ATOM 920 O O . PHE A 1 118 ? 32.278 6.651 -5.306 1.00 78.00 118 PHE A O 1
ATOM 927 N N . ASP A 1 119 ? 31.400 8.728 -5.136 1.00 87.94 119 ASP A N 1
ATOM 928 C CA . ASP A 1 119 ? 31.348 8.736 -3.689 1.00 87.94 119 ASP A CA 1
ATOM 929 C C . ASP A 1 119 ? 30.500 7.562 -3.187 1.00 87.94 119 ASP A C 1
ATOM 931 O O . ASP A 1 119 ? 29.481 7.233 -3.785 1.00 87.94 119 ASP A O 1
ATOM 935 N N . SER A 1 120 ? 30.928 6.924 -2.097 1.00 95.06 120 SER A N 1
ATOM 936 C CA . SER A 1 120 ? 30.160 5.888 -1.402 1.00 95.06 120 SER A CA 1
ATOM 937 C C . SER A 1 120 ? 29.884 6.339 0.028 1.00 95.06 120 SER A C 1
ATOM 939 O O . SER A 1 120 ? 30.765 6.920 0.670 1.00 95.06 120 SER A O 1
ATOM 941 N N . GLY A 1 121 ? 28.677 6.090 0.528 1.00 96.81 121 GLY A N 1
ATOM 942 C CA . GLY A 1 121 ? 28.277 6.536 1.859 1.00 96.81 121 GLY A CA 1
ATOM 943 C C . GLY A 1 121 ? 26.922 6.013 2.317 1.00 96.81 121 GLY A C 1
ATOM 944 O O . GLY A 1 121 ? 26.157 5.453 1.532 1.00 96.81 121 GLY A O 1
ATOM 945 N N . ALA A 1 122 ? 26.627 6.209 3.598 1.00 98.25 122 ALA A N 1
ATOM 946 C CA . ALA A 1 122 ? 25.361 5.825 4.211 1.00 98.25 122 ALA A CA 1
ATOM 947 C C . ALA A 1 122 ? 24.864 6.869 5.211 1.00 98.25 122 ALA A C 1
ATOM 949 O O . ALA A 1 122 ? 25.649 7.600 5.819 1.00 98.25 122 ALA A O 1
ATOM 950 N N . GLY A 1 123 ? 23.545 6.936 5.382 1.00 98.31 123 GLY A N 1
ATOM 951 C CA . GLY A 1 123 ? 22.924 7.816 6.360 1.00 98.31 123 GLY A CA 1
ATOM 952 C C . GLY A 1 123 ? 21.415 7.937 6.235 1.00 98.31 123 GLY A C 1
ATOM 953 O O . GLY A 1 123 ? 20.721 6.949 6.005 1.00 98.31 123 GLY A O 1
ATOM 954 N N . LEU A 1 124 ? 20.917 9.152 6.449 1.00 98.44 124 LEU A N 1
ATOM 955 C CA . LEU A 1 124 ? 19.499 9.467 6.596 1.00 98.44 124 LEU A CA 1
ATOM 956 C C . LEU A 1 124 ? 18.918 10.121 5.345 1.00 98.44 124 LEU A C 1
ATOM 958 O O . LEU A 1 124 ? 19.605 10.881 4.666 1.00 98.44 124 LEU A O 1
ATOM 962 N N . ILE A 1 125 ? 17.625 9.895 5.122 1.00 97.31 125 ILE A N 1
ATOM 963 C CA . ILE A 1 125 ? 16.757 10.701 4.258 1.00 97.31 125 ILE A CA 1
ATOM 964 C C . ILE A 1 125 ? 15.801 11.517 5.116 1.00 97.31 125 ILE A C 1
ATOM 966 O O . ILE A 1 125 ? 15.266 11.022 6.111 1.00 97.31 125 ILE A O 1
ATOM 970 N N . PHE A 1 126 ? 15.556 12.747 4.679 1.00 96.31 126 PHE A N 1
ATOM 971 C CA . PHE A 1 126 ? 14.654 13.701 5.294 1.00 96.31 126 PHE A CA 1
ATOM 972 C C . PHE A 1 126 ? 13.835 14.452 4.239 1.00 96.31 126 PHE A C 1
ATOM 974 O O . PHE A 1 126 ? 14.347 14.768 3.162 1.00 96.31 126 PHE A O 1
ATOM 981 N N . ASP A 1 127 ? 12.586 14.763 4.590 1.00 94.69 127 ASP A N 1
ATOM 982 C CA . ASP A 1 127 ? 11.642 15.539 3.778 1.00 94.69 127 ASP A CA 1
ATOM 983 C C . ASP A 1 127 ? 11.404 14.945 2.379 1.00 94.69 127 ASP A C 1
ATOM 985 O O . ASP A 1 127 ? 11.398 15.651 1.373 1.00 94.69 127 ASP A O 1
ATOM 989 N N . LEU A 1 128 ? 11.261 13.615 2.298 1.00 94.50 128 LEU A N 1
ATOM 990 C CA . LEU A 1 128 ? 11.016 12.942 1.026 1.00 94.50 128 LEU A CA 1
ATOM 991 C C . LEU A 1 128 ? 9.585 13.176 0.540 1.00 94.50 128 LEU A C 1
ATOM 993 O O . LEU A 1 128 ? 8.609 12.836 1.218 1.00 94.50 128 LEU A O 1
ATOM 997 N N . ASP A 1 129 ? 9.492 13.691 -0.681 1.00 92.06 129 ASP A N 1
ATOM 998 C CA . ASP A 1 129 ? 8.278 13.783 -1.479 1.00 92.06 129 ASP A CA 1
ATOM 999 C C . ASP A 1 129 ? 8.312 12.720 -2.581 1.00 92.06 129 ASP A C 1
ATOM 1001 O O . ASP A 1 129 ? 9.117 12.777 -3.512 1.00 92.06 129 ASP A O 1
ATOM 1005 N N . SER A 1 130 ? 7.419 11.736 -2.493 1.00 84.81 130 SER A N 1
ATOM 1006 C CA . SER A 1 130 ? 7.343 10.663 -3.488 1.00 84.81 130 SER A CA 1
ATOM 1007 C C . SER A 1 130 ? 6.883 11.137 -4.873 1.00 84.81 130 SER A C 1
ATOM 1009 O O . SER A 1 130 ? 7.225 10.497 -5.867 1.00 84.81 130 SER A O 1
ATOM 1011 N N . GLY A 1 131 ? 6.148 12.254 -4.953 1.00 83.62 131 GLY A N 1
ATOM 1012 C CA . GLY A 1 131 ? 5.646 12.809 -6.209 1.00 83.62 131 GLY A CA 1
ATOM 1013 C C . GLY A 1 131 ? 6.742 13.510 -7.005 1.00 83.62 131 GLY A C 1
ATOM 1014 O O . GLY A 1 131 ? 6.949 13.202 -8.176 1.00 83.62 131 GLY A O 1
ATOM 1015 N N . THR A 1 132 ? 7.489 14.405 -6.356 1.00 85.25 132 THR A N 1
ATOM 1016 C CA . THR A 1 132 ? 8.573 15.181 -6.995 1.00 85.25 132 THR A CA 1
ATOM 1017 C C . THR A 1 132 ? 9.943 14.505 -6.905 1.00 85.25 132 THR A C 1
ATOM 1019 O O . THR A 1 132 ? 10.917 14.962 -7.505 1.00 85.25 132 THR A O 1
ATOM 1022 N N . ARG A 1 133 ? 10.051 13.409 -6.138 1.00 86.00 133 ARG A N 1
ATOM 1023 C CA . ARG A 1 133 ? 11.318 12.748 -5.765 1.00 86.00 133 ARG A CA 1
ATOM 1024 C C . ARG A 1 133 ? 12.303 13.687 -5.065 1.00 86.00 133 ARG A C 1
ATOM 1026 O O . ARG A 1 133 ? 13.510 13.420 -5.065 1.00 86.00 133 ARG A O 1
ATOM 1033 N N . PHE A 1 134 ? 11.803 14.778 -4.490 1.00 93.44 134 PHE A N 1
ATOM 1034 C CA . PHE A 1 134 ? 12.599 15.674 -3.674 1.00 93.44 134 PHE A CA 1
ATOM 1035 C C . PHE A 1 134 ? 12.956 14.991 -2.354 1.00 93.44 134 PHE A C 1
ATOM 1037 O O . PHE A 1 134 ? 12.091 14.370 -1.745 1.00 93.44 134 PHE A O 1
ATOM 1044 N N . TYR A 1 135 ? 14.211 15.105 -1.917 1.00 95.50 135 TYR A N 1
ATOM 1045 C CA . TYR A 1 135 ? 14.612 14.832 -0.534 1.00 95.50 135 TYR A CA 1
ATOM 1046 C C . TYR A 1 135 ? 15.973 15.448 -0.196 1.00 95.50 135 TYR A C 1
ATOM 1048 O O . TYR A 1 135 ? 16.791 15.743 -1.077 1.00 95.50 135 TYR A O 1
ATOM 1056 N N . LEU A 1 136 ? 16.247 15.575 1.103 1.00 96.75 136 LEU A N 1
ATOM 1057 C CA . LEU A 1 136 ? 17.584 15.799 1.644 1.00 96.75 136 LEU A CA 1
ATOM 1058 C C . LEU A 1 136 ? 18.151 14.484 2.177 1.00 96.75 136 LEU A C 1
ATOM 1060 O O . LEU A 1 136 ? 17.470 13.740 2.874 1.00 96.75 136 LEU A O 1
ATOM 1064 N N . ALA A 1 137 ? 19.409 14.202 1.863 1.00 97.75 137 ALA A N 1
ATOM 1065 C CA . ALA A 1 137 ? 20.159 13.094 2.422 1.00 97.75 137 ALA A CA 1
ATOM 1066 C C . ALA A 1 137 ? 21.342 13.618 3.232 1.00 97.75 137 ALA A C 1
ATOM 1068 O O . ALA A 1 137 ? 22.061 14.511 2.782 1.00 97.75 137 ALA A O 1
ATOM 1069 N N . PHE A 1 138 ? 21.546 13.047 4.413 1.00 98.38 138 PHE A N 1
ATOM 1070 C CA . PHE A 1 138 ? 22.686 13.334 5.271 1.00 98.38 138 PHE A CA 1
ATOM 1071 C C . PHE A 1 138 ? 23.475 12.052 5.492 1.00 98.38 138 PHE A C 1
ATOM 1073 O O . PHE A 1 138 ? 22.968 11.119 6.113 1.00 98.38 138 PHE A O 1
ATOM 1080 N N . VAL A 1 139 ? 24.692 11.999 4.955 1.00 98.19 139 VAL A N 1
ATOM 1081 C CA . VAL A 1 139 ? 25.482 10.768 4.857 1.00 98.19 139 VAL A CA 1
ATOM 1082 C C . VAL A 1 139 ? 26.887 10.942 5.415 1.00 98.19 139 VAL A C 1
ATOM 1084 O O . VAL A 1 139 ? 27.496 12.001 5.257 1.00 98.19 139 VAL A O 1
ATOM 1087 N N . ILE A 1 140 ? 27.419 9.876 6.014 1.00 97.69 140 ILE A N 1
ATOM 1088 C CA . ILE A 1 140 ? 28.864 9.693 6.178 1.00 97.69 140 ILE A CA 1
ATOM 1089 C C . ILE A 1 140 ? 29.399 9.007 4.934 1.00 97.69 140 ILE A C 1
ATOM 1091 O O . ILE A 1 140 ? 28.777 8.101 4.381 1.00 97.69 140 ILE A O 1
ATOM 1095 N N . MET A 1 141 ? 30.557 9.476 4.499 1.00 95.38 141 MET A N 1
ATOM 1096 C CA . MET A 1 141 ? 31.244 9.047 3.295 1.00 95.38 141 MET A CA 1
ATOM 1097 C C . MET A 1 141 ? 32.613 8.475 3.680 1.00 95.38 141 MET A C 1
ATOM 1099 O O . MET A 1 141 ? 32.991 8.411 4.855 1.00 95.38 141 MET A O 1
ATOM 1103 N N . ASN A 1 142 ? 33.373 8.018 2.691 1.00 88.88 142 ASN A N 1
ATOM 1104 C CA . ASN A 1 142 ? 34.739 7.563 2.930 1.00 88.88 142 ASN A CA 1
ATOM 1105 C C . ASN A 1 142 ? 35.635 8.684 3.521 1.00 88.88 142 ASN A C 1
ATOM 1107 O O . ASN A 1 142 ? 35.316 9.866 3.486 1.00 88.88 142 ASN A O 1
ATOM 1111 N N . GLN A 1 143 ? 36.779 8.302 4.100 1.00 83.88 143 GLN A N 1
ATOM 1112 C CA . GLN A 1 143 ? 37.825 9.237 4.563 1.00 83.88 143 GLN A CA 1
ATOM 1113 C C . GLN A 1 143 ? 37.409 10.248 5.656 1.00 83.88 143 GLN A C 1
ATOM 1115 O O . GLN A 1 143 ? 37.999 11.321 5.753 1.00 83.88 143 GLN A O 1
ATOM 1120 N N . ASN A 1 144 ? 36.462 9.885 6.528 1.00 88.56 144 ASN A N 1
ATOM 1121 C CA . ASN A 1 144 ? 35.901 10.773 7.559 1.00 88.56 144 ASN A CA 1
ATOM 1122 C C . ASN A 1 144 ? 35.221 12.019 6.972 1.00 88.56 144 ASN A C 1
ATOM 1124 O O . ASN A 1 144 ? 35.251 13.097 7.575 1.00 88.56 144 ASN A O 1
ATOM 1128 N N . GLU A 1 145 ? 34.636 11.879 5.787 1.00 95.88 145 GLU A N 1
ATOM 1129 C CA . GLU A 1 145 ? 33.833 12.923 5.172 1.00 95.88 145 GLU A CA 1
ATOM 1130 C C . GLU A 1 145 ? 32.349 12.742 5.497 1.00 95.88 145 GLU A C 1
ATOM 1132 O O . GLU A 1 145 ? 31.867 11.642 5.775 1.00 95.88 145 GLU A O 1
ATOM 1137 N N . TYR A 1 146 ? 31.612 13.842 5.438 1.00 97.62 146 TYR A N 1
ATOM 1138 C CA . TYR A 1 146 ? 30.159 13.856 5.426 1.00 97.62 146 TYR A CA 1
ATOM 1139 C C . TYR A 1 146 ? 29.653 14.621 4.205 1.00 97.62 146 TYR A C 1
ATOM 1141 O O . TYR A 1 146 ? 30.337 15.501 3.671 1.00 97.62 146 TYR A O 1
ATOM 1149 N N . GLY A 1 147 ? 28.419 14.324 3.808 1.00 96.19 147 GLY A N 1
ATOM 1150 C CA . GLY A 1 147 ? 27.714 15.015 2.739 1.00 96.19 147 GLY A CA 1
ATOM 1151 C C . GLY A 1 147 ? 26.274 15.329 3.124 1.00 96.19 147 GLY A C 1
ATOM 1152 O O . GLY A 1 147 ? 25.570 14.483 3.673 1.00 96.19 147 GLY A O 1
ATOM 1153 N N . ILE A 1 148 ? 25.828 16.540 2.798 1.00 97.56 148 ILE A N 1
ATOM 1154 C CA . ILE A 1 148 ? 24.412 16.904 2.743 1.00 97.56 148 ILE A CA 1
ATOM 1155 C C . ILE A 1 148 ? 24.057 17.040 1.269 1.00 97.56 148 ILE A C 1
ATOM 1157 O O . ILE A 1 148 ? 24.558 17.927 0.572 1.00 97.56 148 ILE A O 1
ATOM 1161 N N . ILE A 1 149 ? 23.213 16.140 0.786 1.00 96.00 149 ILE A N 1
ATOM 1162 C CA . ILE A 1 149 ? 22.869 15.996 -0.624 1.00 96.00 149 ILE A CA 1
ATOM 1163 C C . ILE A 1 149 ? 21.391 16.322 -0.778 1.00 96.00 149 ILE A C 1
ATOM 1165 O O . ILE A 1 149 ? 20.552 15.783 -0.069 1.00 96.00 149 ILE A O 1
ATOM 1169 N N . LYS A 1 150 ? 21.056 17.183 -1.728 1.00 95.25 150 LYS A N 1
ATOM 1170 C CA . LYS A 1 150 ? 19.686 17.372 -2.184 1.00 95.25 150 LYS A CA 1
ATOM 1171 C C . LYS A 1 150 ? 19.469 16.512 -3.425 1.00 95.25 150 LYS A C 1
ATOM 1173 O O . LYS A 1 150 ? 20.291 16.555 -4.340 1.00 95.25 150 LYS A O 1
ATOM 1178 N N . ARG A 1 151 ? 18.364 15.775 -3.488 1.00 93.44 151 ARG A N 1
ATOM 1179 C CA . ARG A 1 151 ? 17.858 15.201 -4.737 1.00 93.44 151 ARG A CA 1
ATOM 1180 C C . ARG A 1 151 ? 16.577 15.917 -5.130 1.00 93.44 151 ARG A C 1
ATOM 1182 O O . ARG A 1 151 ? 15.754 16.203 -4.271 1.00 93.44 151 ARG A O 1
ATOM 1189 N N . ASP A 1 152 ? 16.433 16.218 -6.411 1.00 92.62 152 ASP A N 1
ATOM 1190 C CA . ASP A 1 152 ? 15.166 16.614 -7.023 1.00 92.62 152 ASP A CA 1
ATOM 1191 C C . ASP A 1 152 ? 15.055 16.010 -8.434 1.00 92.62 152 ASP A C 1
ATOM 1193 O O . ASP A 1 152 ? 15.819 15.108 -8.797 1.00 92.62 152 ASP A O 1
ATOM 1197 N N . GLU A 1 153 ? 14.094 16.477 -9.230 1.00 88.81 153 GLU A N 1
ATOM 1198 C CA . GLU A 1 153 ? 13.877 16.036 -10.613 1.00 88.81 153 GLU A CA 1
ATOM 1199 C C . GLU A 1 153 ? 15.119 16.200 -11.509 1.00 88.81 153 GLU A C 1
ATOM 1201 O O . GLU A 1 153 ? 15.291 15.437 -12.459 1.00 88.81 153 GLU A O 1
ATOM 1206 N N . ASN A 1 154 ? 16.026 17.131 -11.183 1.00 88.00 154 ASN A N 1
ATOM 1207 C CA . ASN A 1 154 ? 17.272 17.359 -11.924 1.00 88.00 154 ASN A CA 1
ATOM 1208 C C . ASN A 1 154 ? 18.422 16.444 -11.467 1.00 88.00 154 ASN A C 1
ATOM 1210 O O . ASN A 1 154 ? 19.538 16.553 -11.977 1.00 88.00 154 ASN A O 1
ATOM 1214 N N . GLY A 1 155 ? 18.176 15.551 -10.505 1.00 88.56 155 GLY A N 1
ATOM 1215 C CA . GLY A 1 155 ? 19.161 14.610 -9.980 1.00 88.56 155 GLY A CA 1
ATOM 1216 C C . GLY A 1 155 ? 19.773 15.044 -8.648 1.00 88.56 155 GLY A C 1
ATOM 1217 O O . GLY A 1 155 ? 19.131 15.701 -7.828 1.00 88.56 155 GLY A O 1
ATOM 1218 N N . PHE A 1 156 ? 21.006 14.600 -8.393 1.00 89.81 156 PHE A N 1
ATOM 1219 C CA . PHE A 1 156 ? 21.712 14.841 -7.133 1.00 89.81 156 PHE A CA 1
ATOM 1220 C C . PHE A 1 156 ? 22.532 16.127 -7.166 1.00 89.81 156 PHE A C 1
ATOM 1222 O O . PHE A 1 156 ? 23.309 16.368 -8.088 1.00 89.81 156 PHE A O 1
ATOM 1229 N N . LYS A 1 157 ? 22.431 16.910 -6.094 1.00 93.00 157 LYS A N 1
ATOM 1230 C CA . LYS A 1 157 ? 23.237 18.102 -5.856 1.00 93.00 157 LYS A CA 1
ATOM 1231 C C . LYS A 1 157 ? 23.806 18.075 -4.445 1.00 93.00 157 LYS A C 1
ATOM 1233 O O . LYS A 1 157 ? 23.065 18.069 -3.466 1.00 93.00 157 LYS A O 1
ATOM 1238 N N . ILE A 1 158 ? 25.129 18.112 -4.332 1.00 92.19 158 ILE A N 1
ATOM 1239 C CA . ILE A 1 158 ? 25.803 18.275 -3.042 1.00 92.19 158 ILE A CA 1
ATOM 1240 C C . ILE A 1 158 ? 25.582 19.715 -2.567 1.00 92.19 158 ILE A C 1
ATOM 1242 O O . ILE A 1 158 ? 25.950 20.668 -3.253 1.00 92.19 158 ILE A O 1
ATOM 1246 N N . MET A 1 159 ? 24.953 19.867 -1.405 1.00 92.38 159 MET A N 1
ATOM 1247 C CA . MET A 1 159 ? 24.692 21.159 -0.767 1.00 92.38 159 MET A CA 1
ATOM 1248 C C . MET A 1 159 ? 25.822 21.537 0.191 1.00 92.38 159 MET A C 1
ATOM 1250 O O . MET A 1 159 ? 26.202 22.701 0.274 1.00 92.38 159 MET A O 1
ATOM 1254 N N . MET A 1 160 ? 26.365 20.544 0.898 1.00 91.94 160 MET A N 1
ATOM 1255 C CA . MET A 1 160 ? 27.488 20.685 1.819 1.00 91.94 160 MET A CA 1
ATOM 1256 C C . MET A 1 160 ? 28.310 19.397 1.802 1.00 91.94 160 MET A C 1
ATOM 1258 O O . MET A 1 160 ? 27.743 18.308 1.732 1.00 91.94 160 MET A O 1
ATOM 1262 N N . ARG A 1 161 ? 29.634 19.517 1.879 1.00 95.50 161 ARG A N 1
ATOM 1263 C CA . ARG A 1 161 ? 30.565 18.396 2.045 1.00 95.50 161 ARG A CA 1
ATOM 1264 C C . ARG A 1 161 ? 31.753 18.868 2.866 1.00 95.50 161 ARG A C 1
ATOM 1266 O O . ARG A 1 161 ? 32.204 19.998 2.682 1.00 95.50 161 ARG A O 1
ATOM 1273 N N . GLY A 1 162 ? 32.263 18.017 3.743 1.00 94.06 162 GLY A N 1
ATOM 1274 C CA . GLY A 1 162 ? 33.441 18.338 4.538 1.00 94.06 162 GLY A CA 1
ATOM 1275 C C . GLY A 1 162 ? 33.891 17.179 5.408 1.00 94.06 162 GLY A C 1
ATOM 1276 O O . GLY A 1 162 ? 33.318 16.097 5.365 1.00 94.06 162 GLY A O 1
ATOM 1277 N N . THR A 1 163 ? 34.914 17.425 6.217 1.00 96.00 163 THR A N 1
ATOM 1278 C CA . THR A 1 163 ? 35.350 16.527 7.290 1.00 96.00 163 THR A CA 1
ATOM 1279 C C . THR A 1 163 ? 34.950 17.117 8.640 1.00 96.00 163 THR A C 1
ATOM 1281 O O . THR A 1 163 ? 34.741 18.326 8.765 1.00 96.00 163 THR A O 1
ATOM 1284 N N . HIS A 1 164 ? 34.821 16.277 9.668 1.00 96.25 164 HIS A N 1
ATOM 1285 C CA . HIS A 1 164 ? 34.547 16.745 11.027 1.00 96.25 164 HIS A CA 1
ATOM 1286 C C . HIS A 1 164 ? 35.211 15.839 12.066 1.00 96.25 164 HIS A C 1
ATOM 1288 O O . HIS A 1 164 ? 35.219 14.620 11.913 1.00 96.25 164 HIS A O 1
ATOM 1294 N N . SER A 1 165 ? 35.731 16.419 13.151 1.00 95.81 165 SER A N 1
ATOM 1295 C CA . SER A 1 165 ? 36.378 15.668 14.242 1.00 95.81 165 SER A CA 1
ATOM 1296 C C . SER A 1 165 ? 35.419 14.749 15.003 1.00 95.81 165 SER A C 1
ATOM 1298 O O . SER A 1 165 ? 35.864 13.826 15.678 1.00 95.81 165 SER A O 1
ATOM 1300 N N . ALA A 1 166 ? 34.112 14.987 14.882 1.00 96.50 166 ALA A N 1
ATOM 1301 C CA . ALA A 1 166 ? 33.085 14.114 15.439 1.00 96.50 166 ALA A CA 1
ATOM 1302 C C . ALA A 1 166 ? 32.993 12.761 14.722 1.00 96.50 166 ALA A C 1
ATOM 1304 O O . ALA A 1 166 ? 32.450 11.835 15.308 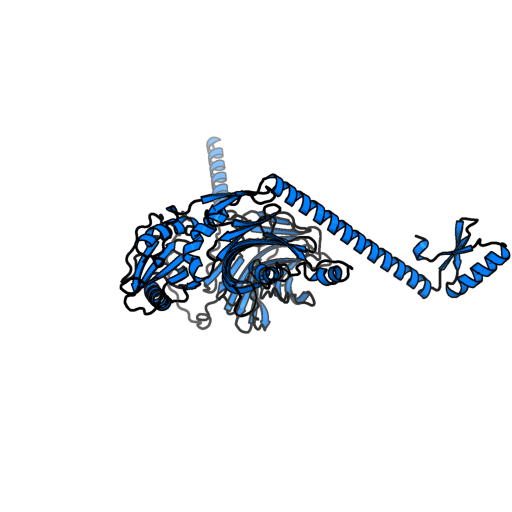1.00 96.50 166 ALA A O 1
ATOM 1305 N N . ILE A 1 167 ? 33.497 12.626 13.489 1.00 97.44 167 ILE A N 1
ATOM 1306 C CA . ILE A 1 167 ? 33.466 11.352 12.765 1.00 97.44 167 ILE A CA 1
ATOM 1307 C C . ILE A 1 167 ? 34.580 10.457 13.303 1.00 97.44 167 ILE A C 1
ATOM 1309 O O . ILE A 1 167 ? 35.768 10.753 13.156 1.00 97.44 167 ILE A O 1
ATOM 1313 N N . VAL A 1 168 ? 34.193 9.348 13.927 1.00 95.88 168 VAL A N 1
ATOM 1314 C CA . VAL A 1 168 ? 35.123 8.385 14.512 1.00 95.88 168 VAL A CA 1
ATOM 1315 C C . VAL A 1 168 ? 35.293 7.214 13.556 1.00 95.88 168 VAL A C 1
ATOM 1317 O O . VAL A 1 168 ? 34.369 6.436 13.333 1.00 95.88 168 VAL A O 1
ATOM 1320 N N . ASN A 1 169 ? 36.490 7.087 12.987 1.00 91.88 169 ASN A N 1
ATOM 1321 C CA . ASN A 1 169 ? 36.795 6.029 12.030 1.00 91.88 169 ASN A CA 1
ATOM 1322 C C . ASN A 1 169 ? 36.755 4.637 12.688 1.00 91.88 169 ASN A C 1
ATOM 1324 O O . ASN A 1 169 ? 37.259 4.457 13.801 1.00 91.88 169 ASN A O 1
ATOM 1328 N N . GLY A 1 170 ? 36.191 3.654 11.983 1.00 90.12 170 GLY A N 1
ATOM 1329 C CA . GLY A 1 170 ? 36.076 2.268 12.449 1.00 90.12 170 GLY A CA 1
ATOM 1330 C C . GLY A 1 170 ? 35.137 2.072 13.643 1.00 90.12 170 GLY A C 1
ATOM 1331 O O . GLY A 1 170 ? 35.252 1.066 14.343 1.00 90.12 170 GLY A O 1
ATOM 1332 N N . LYS A 1 171 ? 34.255 3.039 13.916 1.00 95.62 171 LYS A N 1
ATOM 1333 C CA . LYS A 1 171 ? 33.184 2.924 14.907 1.00 95.62 171 LYS A CA 1
ATOM 1334 C C . LYS A 1 171 ? 31.862 3.391 14.299 1.00 95.62 171 LYS A C 1
ATOM 1336 O O . LYS A 1 171 ? 31.889 4.257 13.422 1.00 95.62 171 LYS A O 1
ATOM 1341 N N . PRO A 1 172 ? 30.719 2.907 14.813 1.00 96.94 172 PRO A N 1
ATOM 1342 C CA . PRO A 1 172 ? 29.429 3.490 14.490 1.00 96.94 172 PRO A CA 1
ATOM 1343 C C . PRO A 1 172 ? 29.400 4.984 14.814 1.00 96.94 172 PRO A C 1
ATOM 1345 O O . PRO A 1 172 ? 29.893 5.422 15.855 1.00 96.94 172 PRO A O 1
ATOM 1348 N N . ASN A 1 173 ? 28.816 5.760 13.910 1.00 98.12 173 ASN A N 1
ATOM 1349 C CA . ASN A 1 173 ? 28.613 7.191 14.058 1.00 98.12 173 ASN A CA 1
ATOM 1350 C C . ASN A 1 173 ? 27.114 7.481 14.038 1.00 98.12 173 ASN A C 1
ATOM 1352 O O . ASN A 1 173 ? 26.414 7.101 13.098 1.00 98.12 173 ASN A O 1
ATOM 1356 N N . ARG A 1 174 ? 26.614 8.175 15.060 1.00 98.38 174 ARG A N 1
ATOM 1357 C CA . ARG A 1 174 ? 25.215 8.593 15.130 1.00 98.38 174 ARG A CA 1
ATOM 1358 C C . ARG A 1 174 ? 25.020 9.847 14.289 1.00 98.38 174 ARG A C 1
ATOM 1360 O O . ARG A 1 174 ? 25.531 10.914 14.627 1.00 98.38 174 ARG A O 1
ATOM 1367 N N . LEU A 1 175 ? 24.243 9.728 13.222 1.00 98.56 175 LEU A N 1
ATOM 1368 C CA . LEU A 1 175 ? 23.757 10.855 12.436 1.00 98.56 175 LEU A CA 1
ATOM 1369 C C . LEU A 1 175 ? 22.430 11.318 13.005 1.00 98.56 175 LEU A C 1
ATOM 1371 O O . LEU A 1 175 ? 21.576 10.493 13.316 1.00 98.56 175 LEU A O 1
ATOM 1375 N N . SER A 1 176 ? 22.253 12.627 13.164 1.00 98.38 176 SER A N 1
ATOM 1376 C CA . SER A 1 176 ? 20.972 13.211 13.553 1.00 98.38 176 SER A CA 1
ATOM 1377 C C . SER A 1 176 ? 20.612 14.410 12.686 1.00 98.38 176 SER A C 1
ATOM 1379 O O . SER A 1 176 ? 21.466 15.227 12.346 1.00 98.38 176 SER A O 1
ATOM 1381 N N . ILE A 1 177 ? 19.327 14.518 12.371 1.00 97.69 177 ILE A N 1
ATOM 1382 C CA . ILE A 1 177 ? 18.700 15.664 11.725 1.00 97.69 177 ILE A CA 1
ATOM 1383 C C . ILE A 1 177 ? 17.699 16.234 12.725 1.00 97.69 177 ILE A C 1
ATOM 1385 O O . ILE A 1 177 ? 16.777 15.533 13.143 1.00 97.69 177 ILE A O 1
ATOM 1389 N N . ILE A 1 178 ? 17.897 17.486 13.124 1.00 96.25 178 ILE A N 1
ATOM 1390 C CA . ILE A 1 178 ? 16.962 18.235 13.965 1.00 96.25 178 ILE A CA 1
ATOM 1391 C C . ILE A 1 178 ? 16.273 19.257 13.074 1.00 96.25 178 ILE A C 1
ATOM 1393 O O . ILE A 1 178 ? 16.922 20.162 12.554 1.00 96.25 178 ILE A O 1
ATOM 1397 N N . SER A 1 179 ? 14.968 19.103 12.882 1.00 94.75 179 SER A N 1
ATOM 1398 C CA . SER A 1 179 ? 14.169 20.044 12.109 1.00 94.75 179 SER A CA 1
ATOM 1399 C C . SER A 1 179 ? 13.369 20.931 13.042 1.00 94.75 179 SER A C 1
ATOM 1401 O O . SER A 1 179 ? 12.546 20.462 13.822 1.00 94.75 179 SER A O 1
ATOM 1403 N N . GLU A 1 180 ? 13.567 22.227 12.897 1.00 93.25 180 GLU A N 1
ATOM 1404 C CA . GLU A 1 180 ? 12.786 23.291 13.511 1.00 93.25 180 GLU A CA 1
ATOM 1405 C C . GLU A 1 180 ? 12.000 24.021 12.414 1.00 93.25 180 GLU A C 1
ATOM 1407 O O . GLU A 1 180 ? 12.111 23.708 11.229 1.00 93.25 180 GLU A O 1
ATOM 1412 N N . LYS A 1 181 ? 11.195 25.014 12.795 1.00 88.31 181 LYS A N 1
ATOM 1413 C CA . LYS A 1 181 ? 10.304 25.728 11.866 1.00 88.31 181 LYS A CA 1
ATOM 1414 C C . LYS A 1 181 ? 11.018 26.388 10.674 1.00 88.31 181 LYS A C 1
ATOM 1416 O O . LYS A 1 181 ? 10.425 26.499 9.606 1.00 88.31 181 LYS A O 1
ATOM 1421 N N . GLU A 1 182 ? 12.248 26.865 10.860 1.00 91.19 182 GLU A N 1
ATOM 1422 C CA . GLU A 1 182 ? 12.980 27.637 9.836 1.00 91.19 182 GLU A CA 1
ATOM 1423 C C . GLU A 1 182 ? 14.358 27.057 9.491 1.00 91.19 182 GLU A C 1
ATOM 1425 O O . GLU A 1 182 ? 15.037 27.539 8.578 1.00 91.19 182 GLU A O 1
ATOM 1430 N N . LYS A 1 183 ? 14.789 26.026 10.219 1.00 92.50 183 LYS A N 1
ATOM 1431 C CA . LYS A 1 183 ? 16.147 25.491 10.167 1.00 92.50 183 LYS A CA 1
ATOM 1432 C C . LYS A 1 183 ? 16.120 23.974 10.290 1.00 92.50 183 LYS A C 1
ATOM 1434 O O . LYS A 1 183 ? 15.405 23.424 11.118 1.00 92.50 183 LYS A O 1
ATOM 1439 N N . VAL A 1 184 ? 16.974 23.320 9.512 1.00 95.44 184 VAL A N 1
ATOM 1440 C CA . VAL A 1 184 ? 17.332 21.911 9.688 1.00 95.44 184 VAL A CA 1
ATOM 1441 C C . VAL A 1 184 ? 18.806 21.847 10.068 1.00 95.44 184 VAL A C 1
ATOM 1443 O O . VAL A 1 184 ? 19.665 22.283 9.299 1.00 95.44 184 VAL A O 1
ATOM 1446 N N . ALA A 1 185 ? 19.098 21.359 11.271 1.00 96.62 185 ALA A N 1
ATOM 1447 C CA . ALA A 1 185 ? 20.446 21.157 11.787 1.00 96.62 185 ALA A CA 1
ATOM 1448 C C . ALA A 1 185 ? 20.890 19.705 11.599 1.00 96.62 185 ALA A C 1
ATOM 1450 O O . ALA A 1 185 ? 20.106 18.772 11.782 1.00 96.62 185 ALA A O 1
ATOM 1451 N N . PHE A 1 186 ? 22.165 19.524 11.273 1.00 97.69 186 PHE A N 1
ATOM 1452 C CA . PHE A 1 186 ? 22.790 18.228 11.046 1.00 97.69 186 PHE A CA 1
ATOM 1453 C C . PHE A 1 186 ? 23.846 18.004 12.118 1.00 97.69 186 PHE A C 1
ATOM 1455 O O . PHE A 1 186 ? 24.693 18.870 12.351 1.00 97.69 186 PHE A O 1
ATOM 1462 N N . LEU A 1 187 ? 23.783 16.855 12.786 1.00 98.25 187 LEU A N 1
ATOM 1463 C CA . LEU A 1 187 ? 24.670 16.516 13.888 1.00 98.25 187 LEU A CA 1
ATOM 1464 C C . LEU A 1 187 ? 25.324 15.156 13.649 1.00 98.25 187 LEU A C 1
ATOM 1466 O O . LEU A 1 187 ? 24.661 14.210 13.224 1.00 98.25 187 LEU A O 1
ATOM 1470 N N . ILE A 1 188 ? 26.607 15.052 13.986 1.00 98.19 188 ILE A N 1
ATOM 1471 C CA . ILE A 1 188 ? 27.341 13.784 14.058 1.00 98.19 188 ILE A CA 1
ATOM 1472 C C . ILE A 1 188 ? 27.772 13.593 15.503 1.00 98.19 188 ILE A C 1
ATOM 1474 O O . ILE A 1 188 ? 28.442 14.465 16.052 1.00 98.19 188 ILE A O 1
ATOM 1478 N N . ASN A 1 189 ? 27.400 12.468 16.115 1.00 97.44 189 ASN A N 1
ATOM 1479 C CA . ASN A 1 189 ? 27.727 12.150 17.508 1.00 97.44 189 ASN A CA 1
ATOM 1480 C C . ASN A 1 189 ? 27.396 13.326 18.453 1.00 97.44 189 ASN A C 1
ATOM 1482 O O . ASN A 1 189 ? 28.238 13.779 19.226 1.00 97.44 189 ASN A O 1
ATOM 1486 N N . GLU A 1 190 ? 26.171 13.851 18.326 1.00 96.12 190 GLU A N 1
ATOM 1487 C CA . GLU A 1 190 ? 25.628 15.009 19.061 1.00 96.12 190 GLU A CA 1
ATOM 1488 C C . GLU A 1 190 ? 26.335 16.360 18.834 1.00 96.12 190 GLU A C 1
ATOM 1490 O O . GLU A 1 190 ? 25.987 17.349 19.476 1.00 96.12 190 GLU A O 1
ATOM 1495 N N . GLN A 1 191 ? 27.290 16.454 17.905 1.00 96.69 191 GLN A N 1
ATOM 1496 C CA . GLN A 1 191 ? 27.934 17.719 17.544 1.00 96.69 191 GLN A CA 1
ATOM 1497 C C . GLN A 1 191 ? 27.326 18.275 16.258 1.00 96.69 191 GLN A C 1
ATOM 1499 O O . GLN A 1 191 ? 27.354 17.604 15.226 1.00 96.69 191 GLN A O 1
ATOM 1504 N N . GLU A 1 192 ? 26.786 19.497 16.308 1.00 96.44 192 GLU A N 1
ATOM 1505 C CA . GLU A 1 192 ? 26.289 20.194 15.116 1.00 96.44 192 GLU A CA 1
ATOM 1506 C C . GLU A 1 192 ? 27.442 20.475 14.151 1.00 96.44 192 GLU A C 1
ATOM 1508 O O . GLU A 1 192 ? 28.410 21.150 14.495 1.00 96.44 192 GLU A O 1
ATOM 1513 N N . ILE A 1 193 ? 27.314 19.958 12.932 1.00 96.44 193 ILE A N 1
ATOM 1514 C CA . ILE A 1 193 ? 28.297 20.138 11.859 1.00 96.44 193 ILE A CA 1
ATOM 1515 C C . ILE A 1 193 ? 27.876 21.225 10.863 1.00 96.44 193 ILE A C 1
ATOM 1517 O O . ILE A 1 193 ? 28.699 21.726 10.100 1.00 96.44 193 ILE A O 1
ATOM 1521 N N . GLY A 1 194 ? 26.590 21.583 10.851 1.00 91.19 194 GLY A N 1
ATOM 1522 C CA . GLY A 1 194 ? 26.027 22.553 9.926 1.00 91.19 194 GLY A CA 1
ATOM 1523 C C . GLY A 1 194 ? 24.505 22.593 9.976 1.00 91.19 194 GLY A C 1
ATOM 1524 O O . GLY A 1 194 ? 23.849 21.765 10.607 1.00 91.19 194 GLY A O 1
ATOM 1525 N N . SER A 1 195 ? 23.931 23.572 9.283 1.00 94.00 195 SER A N 1
ATOM 1526 C CA . SER A 1 195 ? 22.484 23.700 9.145 1.00 94.00 195 SER A CA 1
ATOM 1527 C C . SER A 1 195 ? 22.089 24.343 7.823 1.00 94.00 195 SER A C 1
ATOM 1529 O O . SER A 1 195 ? 22.887 25.035 7.191 1.00 94.00 195 SER A O 1
ATOM 1531 N N . LEU A 1 196 ? 20.852 24.093 7.401 1.00 91.81 196 LEU A N 1
ATOM 1532 C CA . LEU A 1 196 ? 20.241 24.690 6.220 1.00 91.81 196 LEU A CA 1
ATOM 1533 C C . LEU A 1 196 ? 18.971 25.439 6.624 1.00 91.81 196 LEU A C 1
ATOM 1535 O O . LEU A 1 196 ? 18.205 24.967 7.464 1.00 91.81 196 LEU A O 1
ATOM 1539 N N . GLY A 1 197 ? 18.733 26.590 5.994 1.00 88.06 197 GLY A N 1
ATOM 1540 C CA . GLY A 1 197 ? 17.418 27.221 6.026 1.00 88.06 197 GLY A CA 1
ATOM 1541 C C . GLY A 1 197 ? 16.437 26.337 5.266 1.00 88.06 197 GLY A C 1
ATOM 1542 O O . GLY A 1 197 ? 16.690 25.981 4.113 1.00 88.06 197 GLY A O 1
ATOM 1543 N N . HIS A 1 198 ? 15.345 25.952 5.910 1.00 78.19 198 HIS A N 1
ATOM 1544 C CA . HIS A 1 198 ? 14.400 25.011 5.331 1.00 78.19 198 HIS A CA 1
ATOM 1545 C C . HIS A 1 198 ? 12.984 25.403 5.727 1.00 78.19 198 HIS A C 1
ATOM 1547 O O . HIS A 1 198 ? 12.694 25.649 6.895 1.00 78.19 198 HIS A O 1
ATOM 1553 N N . ARG A 1 199 ? 12.107 25.482 4.728 1.00 69.69 199 ARG A N 1
ATOM 1554 C CA . ARG A 1 199 ? 10.666 25.538 4.943 1.00 69.69 199 ARG A CA 1
ATOM 1555 C C . ARG A 1 199 ? 10.173 24.127 4.704 1.00 69.69 199 ARG A C 1
ATOM 1557 O O . ARG A 1 199 ? 10.280 23.683 3.563 1.00 69.69 199 ARG A O 1
ATOM 1564 N N . SER A 1 200 ? 9.692 23.449 5.747 1.00 62.75 200 SER A N 1
ATOM 1565 C CA . SER A 1 200 ? 9.138 22.108 5.561 1.00 62.75 200 SER A CA 1
ATOM 1566 C C . SER A 1 200 ? 8.021 22.191 4.525 1.00 62.75 200 SER A C 1
ATOM 1568 O O . SER A 1 200 ? 7.110 23.019 4.657 1.00 62.75 200 SER A O 1
ATOM 1570 N N . GLY A 1 201 ? 8.122 21.385 3.472 1.00 65.38 201 GLY A N 1
ATOM 1571 C CA . GLY A 1 201 ? 7.025 21.211 2.532 1.00 65.38 201 GLY A CA 1
ATOM 1572 C C . GLY A 1 201 ? 5.878 20.423 3.169 1.00 65.38 201 GLY A C 1
ATOM 1573 O O . GLY A 1 201 ? 5.873 20.136 4.364 1.00 65.38 201 GLY A O 1
ATOM 1574 N N . GLU A 1 202 ? 4.902 20.031 2.351 1.00 71.25 202 GLU A N 1
ATOM 1575 C CA . GLU A 1 202 ? 3.947 18.968 2.716 1.00 71.25 202 GLU A CA 1
ATOM 1576 C C . GLU A 1 202 ? 4.598 17.570 2.678 1.00 71.25 202 GLU A C 1
ATOM 1578 O O . GLU A 1 202 ? 3.983 16.572 3.063 1.00 71.25 202 GLU A O 1
ATOM 1583 N N . ALA A 1 203 ? 5.848 17.499 2.217 1.00 76.81 203 ALA A N 1
ATOM 1584 C CA . ALA A 1 203 ? 6.667 16.305 2.229 1.00 76.81 203 ALA A CA 1
ATOM 1585 C C . ALA A 1 203 ? 6.961 15.874 3.672 1.00 76.81 203 ALA A C 1
ATOM 1587 O O . ALA A 1 203 ? 7.124 16.690 4.572 1.00 76.81 203 ALA A O 1
ATOM 1588 N N . ASN A 1 204 ? 6.943 14.564 3.911 1.00 88.50 204 ASN A N 1
ATOM 1589 C CA . ASN A 1 204 ? 7.102 14.016 5.259 1.00 88.50 204 ASN A CA 1
ATOM 1590 C C . ASN A 1 204 ? 7.894 12.701 5.278 1.00 88.50 204 ASN A C 1
ATOM 1592 O O . ASN A 1 204 ? 8.015 12.082 6.329 1.00 88.50 204 ASN A O 1
ATOM 1596 N N . GLY A 1 205 ? 8.420 12.224 4.146 1.00 94.06 205 GLY A N 1
ATOM 1597 C CA . GLY A 1 205 ? 9.139 10.953 4.117 1.00 94.06 205 GLY A CA 1
ATOM 1598 C C . GLY A 1 205 ? 10.487 11.031 4.841 1.00 94.06 205 GLY A C 1
ATOM 1599 O O . GLY A 1 205 ? 11.268 11.959 4.631 1.00 94.06 205 GLY A O 1
ATOM 1600 N N . ILE A 1 206 ? 10.774 10.036 5.676 1.00 97.06 206 ILE A N 1
ATOM 1601 C CA . ILE A 1 206 ? 12.055 9.885 6.379 1.00 97.06 206 ILE A CA 1
ATOM 1602 C C . ILE A 1 206 ? 12.580 8.468 6.193 1.00 97.06 206 ILE A C 1
ATOM 1604 O O . ILE A 1 206 ? 11.796 7.532 6.019 1.00 97.06 206 ILE A O 1
ATOM 1608 N N . GLY A 1 207 ? 13.899 8.288 6.258 1.00 97.56 207 GLY A N 1
ATOM 1609 C CA . GLY A 1 207 ? 14.439 6.937 6.310 1.00 97.56 207 GLY A CA 1
ATOM 1610 C C . GLY A 1 207 ? 15.944 6.794 6.151 1.00 97.56 207 GLY A C 1
ATOM 1611 O O . GLY A 1 207 ? 16.699 7.647 6.608 1.00 97.56 207 GLY A O 1
ATOM 1612 N N . LEU A 1 208 ? 16.365 5.684 5.547 1.00 98.38 208 LEU A N 1
ATOM 1613 C CA . LEU A 1 208 ? 17.755 5.256 5.385 1.00 98.38 208 LEU A CA 1
ATOM 1614 C C . LEU A 1 208 ? 18.202 5.407 3.932 1.00 98.38 208 LEU A C 1
ATOM 1616 O O . LEU A 1 208 ? 17.410 5.187 3.014 1.00 98.38 208 LEU A O 1
ATOM 1620 N N . LEU A 1 209 ? 19.484 5.688 3.717 1.00 97.94 209 LEU A N 1
ATOM 1621 C CA . LEU A 1 209 ? 20.090 5.715 2.389 1.00 97.94 209 LEU A CA 1
ATOM 1622 C C . LEU A 1 209 ? 21.494 5.120 2.398 1.00 97.94 209 LEU A C 1
ATOM 1624 O O . LEU A 1 209 ? 22.284 5.389 3.300 1.00 97.94 209 LEU A O 1
ATOM 1628 N N . ALA A 1 210 ? 21.798 4.364 1.348 1.00 98.00 210 ALA A N 1
ATOM 1629 C CA . ALA A 1 210 ? 23.132 3.928 0.969 1.00 98.00 210 ALA A CA 1
ATOM 1630 C C . ALA A 1 210 ? 23.388 4.307 -0.493 1.00 98.00 210 ALA A C 1
ATOM 1632 O O . ALA A 1 210 ? 22.513 4.170 -1.352 1.00 98.00 210 ALA A O 1
ATOM 1633 N N . LEU A 1 211 ? 24.590 4.788 -0.780 1.00 96.12 211 LEU A N 1
ATOM 1634 C CA . LEU A 1 211 ? 25.008 5.178 -2.119 1.00 96.12 211 LEU A CA 1
ATOM 1635 C C . LEU A 1 211 ? 26.388 4.596 -2.429 1.00 96.12 211 LEU A C 1
ATOM 1637 O O . LEU A 1 211 ? 27.254 4.538 -1.554 1.00 96.12 211 LEU A O 1
ATOM 1641 N N . GLY A 1 212 ? 26.569 4.173 -3.677 1.00 95.62 212 GLY A N 1
ATOM 1642 C CA . GLY A 1 212 ? 27.800 3.584 -4.187 1.00 95.62 212 GLY A CA 1
ATOM 1643 C C . GLY A 1 212 ? 28.046 2.145 -3.733 1.00 95.62 212 GLY A C 1
ATOM 1644 O O . GLY A 1 212 ? 27.128 1.420 -3.347 1.00 95.62 212 GLY A O 1
ATOM 1645 N N . THR A 1 213 ? 29.309 1.727 -3.803 1.00 97.06 213 THR A N 1
ATOM 1646 C CA . THR A 1 213 ? 29.764 0.366 -3.474 1.00 97.06 213 THR A CA 1
ATOM 1647 C C . THR A 1 213 ? 30.338 0.287 -2.068 1.00 97.06 213 THR A C 1
ATOM 1649 O O . THR A 1 213 ? 31.201 1.084 -1.686 1.00 97.06 213 THR A O 1
ATOM 1652 N N . GLY A 1 214 ? 29.953 -0.734 -1.317 1.00 96.81 214 GLY A N 1
ATOM 1653 C CA . GLY A 1 214 ? 30.438 -0.946 0.035 1.00 96.81 214 GLY A CA 1
ATOM 1654 C C . GLY A 1 214 ? 29.548 -1.870 0.846 1.00 96.81 214 GLY A C 1
ATOM 1655 O O . GLY A 1 214 ? 28.594 -2.457 0.337 1.00 96.81 214 GLY A O 1
ATOM 1656 N N . ARG A 1 215 ? 29.882 -1.961 2.129 1.00 97.75 215 ARG A N 1
ATOM 1657 C CA . ARG A 1 215 ? 29.062 -2.585 3.161 1.00 97.75 215 ARG A CA 1
ATOM 1658 C C . ARG A 1 215 ? 28.567 -1.495 4.092 1.00 97.75 215 ARG A C 1
ATOM 1660 O O . ARG A 1 215 ? 29.377 -0.833 4.732 1.00 97.75 215 ARG A O 1
ATOM 1667 N N . PHE A 1 216 ? 27.260 -1.316 4.156 1.00 98.12 216 PHE A N 1
ATOM 1668 C CA . PHE A 1 216 ? 26.581 -0.246 4.875 1.00 98.12 216 PHE A CA 1
ATOM 1669 C C . PHE A 1 216 ? 25.801 -0.860 6.035 1.00 98.12 216 PHE A C 1
ATOM 1671 O O . PHE A 1 216 ? 24.998 -1.766 5.828 1.00 98.12 216 PHE A O 1
ATOM 1678 N N . ILE A 1 217 ? 26.056 -0.400 7.254 1.00 98.31 217 ILE A N 1
ATOM 1679 C CA . ILE A 1 217 ? 25.469 -0.950 8.476 1.00 98.31 217 ILE A CA 1
ATOM 1680 C C . ILE A 1 217 ? 24.615 0.135 9.120 1.00 98.31 217 ILE A C 1
ATOM 1682 O O . ILE A 1 217 ? 25.095 1.250 9.325 1.00 98.31 217 ILE A O 1
ATOM 1686 N N . PHE A 1 218 ? 23.377 -0.210 9.457 1.00 98.38 218 PHE A N 1
ATOM 1687 C CA . PHE A 1 218 ? 22.425 0.668 10.124 1.00 98.38 218 PHE A CA 1
ATOM 1688 C C . PHE A 1 218 ? 21.972 0.053 11.445 1.00 98.38 218 PHE A C 1
ATOM 1690 O O . PHE A 1 218 ? 21.699 -1.149 11.522 1.00 98.38 218 PHE A O 1
ATOM 1697 N N . ASP A 1 219 ? 21.879 0.897 12.466 1.00 97.88 219 ASP A N 1
ATOM 1698 C CA . ASP A 1 219 ? 21.415 0.526 13.799 1.00 97.88 219 ASP A CA 1
ATOM 1699 C C . ASP A 1 219 ? 20.656 1.705 14.444 1.00 97.88 219 ASP A C 1
ATOM 1701 O O . ASP A 1 219 ? 20.819 2.859 14.038 1.00 97.88 219 ASP A O 1
ATOM 1705 N N . ASN A 1 220 ? 19.806 1.427 15.433 1.00 97.00 220 ASN A N 1
ATOM 1706 C CA . ASN A 1 220 ? 19.163 2.421 16.299 1.00 97.00 220 ASN A CA 1
ATOM 1707 C C . ASN A 1 220 ? 18.544 3.626 15.559 1.00 97.00 220 ASN A C 1
ATOM 1709 O O . ASN A 1 220 ? 18.817 4.784 15.895 1.00 97.00 220 ASN A O 1
ATOM 1713 N N . PHE A 1 221 ? 17.698 3.368 14.556 1.00 97.88 221 PHE A N 1
ATOM 1714 C CA . PHE A 1 221 ? 16.923 4.421 13.902 1.00 97.88 221 PHE A CA 1
ATOM 1715 C C . PHE A 1 221 ? 15.852 4.952 14.859 1.00 97.88 221 PHE A C 1
ATOM 1717 O O . PHE A 1 221 ? 15.065 4.185 15.419 1.00 97.88 221 PHE A O 1
ATOM 1724 N N . ILE A 1 222 ? 15.787 6.268 15.032 1.00 97.00 222 ILE A N 1
ATOM 1725 C CA . ILE A 1 222 ? 14.836 6.933 15.923 1.00 97.00 222 ILE A CA 1
ATOM 1726 C C . ILE A 1 222 ? 14.223 8.123 15.194 1.00 97.00 222 ILE A C 1
ATOM 1728 O O . ILE A 1 222 ? 14.922 8.928 14.587 1.00 97.00 222 ILE A O 1
ATOM 1732 N N . PHE A 1 223 ? 12.909 8.265 15.309 1.00 95.94 223 PHE A N 1
ATOM 1733 C CA . PHE A 1 223 ? 12.174 9.474 14.974 1.00 95.94 223 PHE A CA 1
ATOM 1734 C C . PHE A 1 223 ? 11.392 9.922 16.207 1.00 95.94 223 PHE A C 1
ATOM 1736 O O . PHE A 1 223 ? 10.603 9.157 16.764 1.00 95.94 223 PHE A O 1
ATOM 1743 N N . ALA A 1 224 ? 11.625 11.151 16.652 1.00 95.38 224 ALA A N 1
ATOM 1744 C CA . ALA A 1 224 ? 11.033 11.712 17.859 1.00 95.38 224 ALA A CA 1
ATOM 1745 C C . ALA A 1 224 ? 10.537 13.141 17.620 1.00 95.38 224 ALA A C 1
ATOM 1747 O O . ALA A 1 224 ? 11.145 13.895 16.861 1.00 95.38 224 ALA A O 1
ATOM 1748 N N . SER A 1 225 ? 9.459 13.538 18.293 1.00 93.38 225 SER A N 1
ATOM 1749 C CA . SER A 1 225 ? 9.054 14.946 18.367 1.00 93.38 225 SER A CA 1
ATOM 1750 C C . SER A 1 225 ? 9.892 15.672 19.411 1.00 93.38 225 SER A C 1
ATOM 1752 O O . SER A 1 225 ? 10.119 15.132 20.488 1.00 93.38 225 SER A O 1
ATOM 1754 N N . ILE A 1 226 ? 10.282 16.909 19.141 1.00 91.56 226 ILE A N 1
ATOM 1755 C CA . ILE A 1 226 ? 10.952 17.796 20.089 1.00 91.56 226 ILE A CA 1
ATOM 1756 C C . ILE A 1 226 ? 9.876 18.663 20.744 1.00 91.56 226 ILE A C 1
ATOM 1758 O O . ILE A 1 226 ? 9.218 19.462 20.074 1.00 91.56 226 ILE A O 1
ATOM 1762 N N . GLU A 1 227 ? 9.678 18.505 22.052 1.00 85.88 227 GLU A N 1
ATOM 1763 C CA . GLU A 1 227 ? 8.788 19.389 22.804 1.00 85.88 227 GLU A CA 1
ATOM 1764 C C . GLU A 1 227 ? 9.396 20.796 22.855 1.00 85.88 227 GLU A C 1
ATOM 1766 O O . GLU A 1 227 ? 10.539 20.992 23.268 1.00 85.88 227 GLU A O 1
ATOM 1771 N N . SER A 1 228 ? 8.633 21.787 22.394 1.00 67.75 228 SER A N 1
ATOM 1772 C CA . SER A 1 228 ? 9.102 23.168 22.223 1.00 67.75 228 SER A CA 1
ATOM 1773 C C . SER A 1 228 ? 9.369 23.892 23.551 1.00 67.75 228 SER A C 1
ATOM 1775 O O . SER A 1 228 ? 10.014 24.938 23.558 1.00 67.75 228 SER A O 1
ATOM 1777 N N . ASP A 1 229 ? 8.906 23.335 24.672 1.00 52.28 229 ASP A N 1
ATOM 1778 C CA . ASP A 1 229 ? 8.780 24.054 25.944 1.00 52.28 229 ASP A CA 1
ATOM 1779 C C . ASP A 1 229 ? 10.054 24.063 26.812 1.00 52.28 229 ASP A C 1
ATOM 1781 O O . ASP A 1 229 ? 10.085 24.736 27.842 1.00 52.28 229 ASP A O 1
ATOM 1785 N N . HIS A 1 230 ? 11.142 23.397 26.400 1.00 48.97 230 HIS A N 1
ATOM 1786 C CA . HIS A 1 230 ? 12.359 23.281 27.224 1.00 48.97 230 HIS A CA 1
ATOM 1787 C C . HIS A 1 230 ? 13.641 23.933 26.683 1.00 48.97 230 HIS A C 1
ATOM 1789 O O . HIS A 1 230 ? 14.674 23.875 27.349 1.00 48.97 230 HIS A O 1
ATOM 1795 N N . LEU A 1 231 ? 13.609 24.641 25.549 1.00 45.78 231 LEU A N 1
ATOM 1796 C CA . LEU A 1 231 ? 14.811 25.310 25.014 1.00 45.78 231 LEU A CA 1
ATOM 1797 C C . LEU A 1 231 ? 15.043 26.745 25.535 1.00 45.78 231 LEU A C 1
ATOM 1799 O O . LEU A 1 231 ? 15.995 27.402 25.115 1.00 45.78 231 LEU A O 1
ATOM 1803 N N . ILE A 1 232 ? 14.251 27.221 26.506 1.00 41.09 232 ILE A N 1
ATOM 1804 C CA . ILE A 1 232 ? 14.467 28.519 27.174 1.00 41.09 232 ILE A CA 1
ATOM 1805 C C . ILE A 1 232 ? 14.373 28.384 28.705 1.00 41.09 232 ILE A C 1
ATOM 1807 O O . ILE A 1 232 ? 13.495 28.956 29.337 1.00 41.09 232 ILE A O 1
ATOM 1811 N N . SER A 1 233 ? 15.310 27.675 29.339 1.00 36.31 233 SER A N 1
ATOM 1812 C CA . SER A 1 233 ? 15.760 28.057 30.689 1.00 36.31 233 SER A CA 1
ATOM 1813 C C . SER A 1 233 ? 17.132 27.461 31.007 1.00 36.31 233 SER A C 1
ATOM 1815 O O . SER A 1 233 ? 17.257 26.293 31.371 1.00 36.31 233 SER A O 1
ATOM 1817 N N . LYS A 1 234 ? 18.179 28.288 30.924 1.00 41.44 234 LYS A N 1
ATOM 1818 C CA . LYS A 1 234 ? 19.359 28.104 31.772 1.00 41.44 234 LYS A CA 1
ATOM 1819 C C . LYS A 1 234 ? 18.942 28.486 33.188 1.00 41.44 234 LYS A C 1
ATOM 1821 O O . LYS A 1 234 ? 18.897 29.676 33.478 1.00 41.44 234 LYS A O 1
ATOM 1826 N N . ASP A 1 235 ? 18.682 27.516 34.055 1.00 37.75 235 ASP A N 1
ATOM 1827 C CA . ASP A 1 235 ? 18.990 27.730 35.465 1.00 37.75 235 ASP A CA 1
ATOM 1828 C C . ASP A 1 235 ? 19.367 26.432 36.182 1.00 37.75 235 ASP A C 1
ATOM 1830 O O . ASP A 1 235 ? 18.736 25.387 36.035 1.00 37.75 235 ASP A O 1
ATOM 1834 N N . ASN A 1 236 ? 20.462 26.525 36.929 1.00 43.88 236 ASN A N 1
ATOM 1835 C CA . ASN A 1 236 ? 21.055 25.455 37.713 1.00 43.88 236 ASN A CA 1
ATOM 1836 C C . ASN A 1 236 ? 20.249 25.262 38.998 1.00 43.88 236 ASN A C 1
ATOM 1838 O O . ASN A 1 236 ? 20.188 26.188 39.805 1.00 43.88 236 ASN A O 1
ATOM 1842 N N . ARG A 1 237 ? 19.776 24.043 39.266 1.00 34.09 237 ARG A N 1
ATOM 1843 C CA . ARG A 1 237 ? 19.740 23.459 40.621 1.00 34.09 237 ARG A CA 1
ATOM 1844 C C . ARG A 1 237 ? 19.457 21.966 40.530 1.00 34.09 237 ARG A C 1
ATOM 1846 O O . ARG A 1 237 ? 18.515 21.543 39.871 1.00 34.09 237 ARG A O 1
ATOM 1853 N N . GLY A 1 238 ? 20.344 21.192 41.148 1.00 41.47 238 GLY A N 1
ATOM 1854 C CA . GLY A 1 238 ? 20.258 19.742 41.199 1.00 41.47 238 GLY A CA 1
ATOM 1855 C C . GLY A 1 238 ? 19.224 19.255 42.202 1.00 41.47 238 GLY A C 1
ATOM 1856 O O . GLY A 1 238 ? 18.896 19.976 43.138 1.00 41.47 238 GLY A O 1
ATOM 1857 N N . GLU A 1 239 ? 18.772 18.020 42.002 1.00 34.59 239 GLU A N 1
ATOM 1858 C CA . GLU A 1 239 ? 18.423 17.083 43.069 1.00 34.59 239 GLU A CA 1
ATOM 1859 C C . GLU A 1 239 ? 18.208 15.664 42.511 1.00 34.59 239 GLU A C 1
ATOM 1861 O O . GLU A 1 239 ? 18.010 15.460 41.311 1.00 34.59 239 GLU A O 1
ATOM 1866 N N . ASP A 1 240 ? 18.349 14.708 43.429 1.00 37.22 240 ASP A N 1
ATOM 1867 C CA . ASP A 1 240 ? 18.515 13.259 43.303 1.00 37.22 240 ASP A CA 1
ATOM 1868 C C . ASP A 1 240 ? 17.509 12.501 42.419 1.00 37.22 240 ASP A C 1
ATOM 1870 O O . ASP A 1 240 ? 16.307 12.764 42.420 1.00 37.22 240 ASP A O 1
ATOM 1874 N N . LYS A 1 241 ? 17.988 11.427 41.767 1.00 32.62 241 LYS A N 1
ATOM 1875 C CA . LYS A 1 241 ? 17.136 10.374 41.187 1.00 32.62 241 LYS A CA 1
ATOM 1876 C C . LYS A 1 241 ? 17.514 8.991 41.718 1.00 32.62 241 LYS A C 1
ATOM 1878 O O . LYS A 1 241 ? 18.619 8.501 41.495 1.00 32.62 241 LYS A O 1
ATOM 1883 N N . GLN A 1 242 ? 16.552 8.350 42.383 1.00 31.41 242 GLN A N 1
ATOM 1884 C CA . GLN A 1 242 ? 16.572 6.922 42.703 1.00 31.41 242 GLN A CA 1
ATOM 1885 C C . GLN A 1 242 ? 16.338 6.080 41.439 1.00 31.41 242 GLN A C 1
ATOM 1887 O O . GLN A 1 242 ? 15.496 6.411 40.604 1.00 31.41 242 GLN A O 1
ATOM 1892 N N . ALA A 1 243 ? 17.083 4.981 41.318 1.00 29.39 243 ALA A N 1
ATOM 1893 C CA . ALA A 1 243 ? 17.020 4.051 40.197 1.00 29.39 243 ALA A CA 1
ATOM 1894 C C . ALA A 1 243 ? 15.832 3.080 40.322 1.00 29.39 243 ALA A C 1
ATOM 1896 O O . ALA A 1 243 ? 15.661 2.422 41.348 1.00 29.39 243 ALA A O 1
ATOM 1897 N N . VAL A 1 244 ? 15.050 2.955 39.246 1.00 31.86 244 VAL A N 1
ATOM 1898 C CA . VAL A 1 244 ? 14.016 1.926 39.066 1.00 31.86 244 VAL A CA 1
ATOM 1899 C C . VAL A 1 244 ? 14.526 0.913 38.042 1.00 31.86 244 VAL A C 1
ATOM 1901 O O . VAL A 1 244 ? 14.836 1.265 36.907 1.00 31.86 244 VAL A O 1
ATOM 1904 N N . THR A 1 245 ? 14.620 -0.349 38.451 1.00 26.73 245 THR A N 1
ATOM 1905 C CA . THR A 1 245 ? 15.079 -1.471 37.621 1.00 26.73 245 THR A CA 1
ATOM 1906 C C . THR A 1 245 ? 13.905 -2.065 36.837 1.00 26.73 245 THR A C 1
ATOM 1908 O O . THR A 1 245 ? 12.934 -2.510 37.448 1.00 26.73 245 THR A O 1
ATOM 1911 N N . VAL A 1 246 ? 13.993 -2.137 35.504 1.00 29.86 246 VAL A N 1
ATOM 1912 C CA . VAL A 1 246 ? 12.992 -2.798 34.641 1.00 29.86 246 VAL A CA 1
ATOM 1913 C C . VAL A 1 246 ? 13.532 -4.148 34.154 1.00 29.86 246 VAL A C 1
ATOM 1915 O O . VAL A 1 246 ? 14.667 -4.242 33.693 1.00 29.86 246 VAL A O 1
ATOM 1918 N N . ARG A 1 247 ? 12.721 -5.206 34.298 1.00 28.80 247 ARG A N 1
ATOM 1919 C CA . ARG A 1 247 ? 12.992 -6.583 33.845 1.00 28.80 247 ARG A CA 1
ATOM 1920 C C . ARG A 1 247 ? 12.323 -6.871 32.490 1.00 28.80 247 ARG A C 1
ATOM 1922 O O . ARG A 1 247 ? 11.325 -6.253 32.143 1.00 28.80 247 ARG A O 1
ATOM 1929 N N . LYS A 1 248 ? 12.915 -7.843 31.785 1.00 29.91 248 LYS A N 1
ATOM 1930 C CA . LYS A 1 248 ? 12.585 -8.446 30.476 1.00 29.91 248 LYS A CA 1
ATOM 1931 C C . LYS A 1 248 ? 11.075 -8.680 30.249 1.00 29.91 248 LYS A C 1
ATOM 1933 O O . LYS A 1 248 ? 10.392 -9.133 31.163 1.00 29.91 248 LYS A O 1
ATOM 1938 N N . SER A 1 249 ? 10.583 -8.377 29.042 1.00 36.22 249 SER A N 1
ATOM 1939 C CA . SER A 1 249 ? 9.163 -8.391 28.665 1.00 36.22 249 SER A CA 1
ATOM 1940 C C . SER A 1 249 ? 8.602 -9.805 28.495 1.00 36.22 249 SER A C 1
ATOM 1942 O O . SER A 1 249 ? 8.692 -10.407 27.424 1.00 36.22 249 SER A O 1
ATOM 1944 N N . ASP A 1 250 ? 7.959 -10.300 29.543 1.00 34.94 250 ASP A N 1
ATOM 1945 C CA . ASP A 1 250 ? 6.868 -11.256 29.390 1.00 34.94 250 ASP A CA 1
ATOM 1946 C C . ASP A 1 250 ? 5.693 -10.544 28.700 1.00 34.94 250 ASP A C 1
ATOM 1948 O O . ASP A 1 250 ? 5.505 -9.338 28.880 1.00 34.94 250 ASP A O 1
ATOM 1952 N N . SER A 1 251 ? 4.912 -11.273 27.898 1.00 43.41 251 SER A N 1
ATOM 1953 C CA . SER A 1 251 ? 3.662 -10.803 27.288 1.00 43.41 251 SER A CA 1
ATOM 1954 C C . SER A 1 251 ? 2.863 -9.962 28.287 1.00 43.41 251 SER A C 1
ATOM 1956 O O . SER A 1 251 ? 2.311 -10.506 29.249 1.00 43.41 251 SER A O 1
ATOM 1958 N N . ILE A 1 252 ? 2.854 -8.638 28.087 1.00 50.09 252 ILE A N 1
ATOM 1959 C CA . ILE A 1 252 ? 2.241 -7.686 29.014 1.00 50.09 252 ILE A CA 1
ATOM 1960 C C . ILE A 1 252 ? 0.740 -7.934 28.959 1.00 50.09 252 ILE A C 1
ATOM 1962 O O . ILE A 1 252 ? 0.039 -7.477 28.058 1.00 50.09 252 ILE A O 1
ATOM 1966 N N . SER A 1 253 ? 0.251 -8.720 29.913 1.00 57.00 253 SER A N 1
ATOM 1967 C CA . SER A 1 253 ? -1.176 -8.851 30.150 1.00 57.00 253 SER A CA 1
ATOM 1968 C C . SER A 1 253 ? -1.665 -7.475 30.574 1.00 57.00 253 SER A C 1
ATOM 1970 O O . SER A 1 253 ? -1.273 -6.981 31.632 1.00 57.00 253 SER A O 1
ATOM 1972 N N . LEU A 1 254 ? -2.461 -6.831 29.717 1.00 70.19 254 LEU A N 1
ATOM 1973 C CA . LEU A 1 254 ? -3.097 -5.567 30.059 1.00 70.19 254 LEU A CA 1
ATOM 1974 C C . LEU A 1 254 ? -3.896 -5.783 31.343 1.00 70.19 254 LEU A C 1
ATOM 1976 O O . LEU A 1 254 ? -4.757 -6.663 31.410 1.00 70.19 254 LEU A O 1
ATOM 1980 N N . LEU A 1 255 ? -3.600 -4.989 32.369 1.00 84.56 255 LEU A N 1
ATOM 1981 C CA . LEU A 1 255 ? -4.446 -4.960 33.550 1.00 84.56 255 LEU A CA 1
ATOM 1982 C C . LEU A 1 255 ? -5.842 -4.476 33.124 1.00 84.56 255 LEU A C 1
ATOM 1984 O O . LEU A 1 255 ? -5.938 -3.503 32.370 1.00 84.56 255 LEU A O 1
ATOM 1988 N N . PRO A 1 256 ? -6.923 -5.135 33.576 1.00 88.50 256 PRO A N 1
ATOM 1989 C CA . PRO A 1 256 ? -8.272 -4.722 33.227 1.00 88.50 256 PRO A CA 1
ATOM 1990 C C . PRO A 1 256 ? -8.506 -3.275 33.671 1.00 88.50 256 PRO A C 1
ATOM 1992 O O . PRO A 1 256 ? -8.220 -2.906 34.813 1.00 88.50 256 PRO A O 1
ATOM 1995 N N . LEU A 1 257 ? -9.012 -2.447 32.757 1.00 93.19 257 LEU A N 1
ATOM 1996 C CA . LEU A 1 257 ? -9.282 -1.041 33.025 1.00 93.19 257 LEU A CA 1
ATOM 1997 C C . LEU A 1 257 ? -10.629 -0.934 33.732 1.00 93.19 257 LEU A C 1
ATOM 1999 O O . LEU A 1 257 ? -11.584 -1.650 33.424 1.00 93.19 257 LEU A O 1
ATOM 2003 N N . SER A 1 258 ? -10.719 -0.016 34.689 1.00 95.25 258 SER A N 1
ATOM 2004 C CA . SER A 1 258 ? -12.001 0.256 35.335 1.00 95.25 258 SER A CA 1
ATOM 2005 C C . SER A 1 258 ? -12.859 1.127 34.411 1.00 95.25 258 SER A C 1
ATOM 2007 O O . SER A 1 258 ? -12.383 2.177 33.969 1.00 95.25 258 SER A O 1
ATOM 2009 N N . PRO A 1 259 ? -14.114 0.739 34.115 1.00 95.88 259 PRO A N 1
ATOM 2010 C CA . PRO A 1 259 ? -14.984 1.536 33.262 1.00 95.88 259 PRO A CA 1
ATOM 2011 C C . PRO A 1 259 ? -15.261 2.905 33.910 1.00 95.88 259 PRO A C 1
ATOM 2013 O O . PRO A 1 259 ? -15.475 2.978 35.126 1.00 95.88 259 PRO A O 1
ATOM 2016 N N . PRO A 1 260 ? -15.279 4.006 33.135 1.00 95.44 260 PRO A N 1
ATOM 2017 C CA . PRO A 1 260 ? -15.606 5.322 33.670 1.00 95.44 260 PRO A CA 1
ATOM 2018 C C . PRO A 1 260 ? -17.051 5.395 34.170 1.00 95.44 260 PRO A C 1
ATOM 2020 O O . PRO A 1 260 ? -17.911 4.592 33.803 1.00 95.44 260 PRO A O 1
ATOM 2023 N N . LYS A 1 261 ? -17.351 6.406 34.993 1.00 95.94 261 LYS A N 1
ATOM 2024 C CA . LYS A 1 261 ? -18.695 6.606 35.553 1.00 95.94 261 LYS A CA 1
ATOM 2025 C C . LYS A 1 261 ? -19.758 6.629 34.445 1.00 95.94 261 LYS A C 1
ATOM 2027 O O . LYS A 1 261 ? -19.712 7.462 33.543 1.00 95.94 261 LYS A O 1
ATOM 2032 N N . GLY A 1 262 ? -20.748 5.747 34.575 1.00 96.38 262 GLY A N 1
ATOM 2033 C CA . GLY A 1 262 ? -21.854 5.595 33.626 1.00 96.38 262 GLY A CA 1
ATOM 2034 C C . GLY A 1 262 ? -21.657 4.472 32.607 1.00 96.38 262 GLY A C 1
ATOM 2035 O O . GLY A 1 262 ? -22.632 4.090 31.966 1.00 96.38 262 GLY A O 1
ATOM 2036 N N . PHE A 1 263 ? -20.449 3.916 32.486 1.00 97.94 263 PHE A N 1
ATOM 2037 C CA . PHE A 1 263 ? -20.204 2.735 31.668 1.00 97.94 263 PHE A CA 1
ATOM 2038 C C . PHE A 1 263 ? -20.434 1.457 32.479 1.00 97.94 263 PHE A C 1
ATOM 2040 O O . PHE A 1 263 ? -20.105 1.388 33.663 1.00 97.94 263 PHE A O 1
ATOM 2047 N N . THR A 1 264 ? -20.988 0.435 31.831 1.00 97.69 264 THR A N 1
ATOM 2048 C CA . THR A 1 264 ? -21.193 -0.902 32.401 1.00 97.69 264 THR A CA 1
ATOM 2049 C C . THR A 1 264 ? -20.302 -1.897 31.659 1.00 97.69 264 THR A C 1
ATOM 2051 O O . THR A 1 264 ? -20.400 -1.969 30.433 1.00 97.69 264 THR A O 1
ATOM 2054 N N . PRO A 1 265 ? -19.424 -2.653 32.340 1.00 97.31 265 PRO A N 1
ATOM 2055 C CA . PRO A 1 265 ? -18.590 -3.646 31.674 1.00 97.31 265 PRO A CA 1
ATOM 2056 C C . PRO A 1 265 ? -19.435 -4.831 31.184 1.00 97.31 265 PRO A C 1
ATOM 2058 O O . PRO A 1 265 ? -20.418 -5.207 31.822 1.00 97.31 265 PRO A O 1
ATOM 2061 N N . VAL A 1 266 ? -19.043 -5.422 30.055 1.00 96.94 266 VAL A N 1
ATOM 2062 C CA . VAL A 1 266 ? -19.679 -6.597 29.443 1.00 96.94 266 VAL A CA 1
ATOM 2063 C C . VAL A 1 266 ? -18.700 -7.760 29.457 1.00 96.94 266 VAL A C 1
ATOM 2065 O O . VAL A 1 266 ? -17.551 -7.611 29.045 1.00 96.94 266 VAL A O 1
ATOM 2068 N N . ASP A 1 267 ? -19.166 -8.929 29.892 1.00 95.06 267 ASP A N 1
ATOM 2069 C CA . ASP A 1 267 ? -18.401 -10.171 29.793 1.00 95.06 267 ASP A CA 1
ATOM 2070 C C . ASP A 1 267 ? -18.463 -10.722 28.360 1.00 95.06 267 ASP A C 1
ATOM 2072 O O . ASP A 1 267 ? -19.519 -11.120 27.862 1.00 95.06 267 ASP A O 1
ATOM 2076 N N . THR A 1 268 ? -17.319 -10.718 27.680 1.00 89.00 268 THR A N 1
ATOM 2077 C CA . THR A 1 268 ? -17.181 -11.089 26.265 1.00 89.00 268 THR A CA 1
ATOM 2078 C C . THR A 1 268 ? -16.470 -12.421 26.056 1.00 89.00 268 THR A C 1
ATOM 2080 O O . THR A 1 268 ? -16.360 -12.873 24.917 1.00 89.00 268 THR A O 1
ATOM 2083 N N . LYS A 1 269 ? -15.963 -13.055 27.125 1.00 92.81 269 LYS A N 1
ATOM 2084 C CA . LYS A 1 269 ? -15.037 -14.204 27.056 1.00 92.81 269 LYS A CA 1
ATOM 2085 C C . LYS A 1 269 ? -13.780 -13.964 26.197 1.00 92.81 269 LYS A C 1
ATOM 2087 O O . LYS A 1 269 ? -13.080 -14.920 25.872 1.00 92.81 269 LYS A O 1
ATOM 2092 N N . ALA A 1 270 ? -13.472 -12.721 25.827 1.00 89.56 270 ALA A N 1
ATOM 2093 C CA . ALA A 1 270 ? -12.423 -12.376 24.867 1.00 89.56 270 ALA A CA 1
ATOM 2094 C C . ALA A 1 270 ? -11.016 -12.289 25.497 1.00 89.56 270 ALA A C 1
ATOM 2096 O O . ALA A 1 270 ? -10.182 -11.499 25.062 1.00 89.56 270 ALA A O 1
ATOM 2097 N N . GLY A 1 271 ? -10.747 -13.079 26.542 1.00 91.12 271 GLY A N 1
ATOM 2098 C CA . GLY A 1 271 ? -9.496 -13.011 27.298 1.00 91.12 271 GLY A CA 1
ATOM 2099 C C . GLY A 1 271 ? -9.292 -11.635 27.937 1.00 91.12 271 GLY A C 1
ATOM 2100 O O . GLY A 1 271 ? -10.069 -11.241 28.802 1.00 91.12 271 GLY A O 1
ATOM 2101 N N . ASN A 1 272 ? -8.251 -10.921 27.498 1.00 91.94 272 ASN A N 1
ATOM 2102 C CA . ASN A 1 272 ? -7.903 -9.581 27.990 1.00 91.94 272 ASN A CA 1
ATOM 2103 C C . ASN A 1 272 ? -8.684 -8.451 27.295 1.00 91.94 272 ASN A C 1
ATOM 2105 O O . ASN A 1 272 ? -8.636 -7.305 27.750 1.00 91.94 272 ASN A O 1
ATOM 2109 N N . GLY A 1 273 ? -9.407 -8.761 26.214 1.00 95.00 273 GLY A N 1
ATOM 2110 C CA . GLY A 1 273 ? -10.253 -7.802 25.519 1.00 95.00 273 GLY A CA 1
ATOM 2111 C C . GLY A 1 273 ? -11.402 -7.329 26.405 1.00 95.00 273 GLY A C 1
ATOM 2112 O O . GLY A 1 273 ? -12.077 -8.124 27.062 1.00 95.00 273 GLY A O 1
ATOM 2113 N N . GLN A 1 274 ? -11.663 -6.026 26.391 1.00 97.50 274 GLN A N 1
ATOM 2114 C CA . GLN A 1 274 ? -12.689 -5.396 27.213 1.00 97.50 274 GLN A CA 1
ATOM 2115 C C . GLN A 1 274 ? -13.808 -4.819 26.353 1.00 97.50 274 GLN A C 1
ATOM 2117 O O . GLN A 1 274 ? -13.601 -4.344 25.235 1.00 97.50 274 GLN A O 1
ATOM 2122 N N . ALA A 1 275 ? -15.017 -4.853 26.904 1.00 97.62 275 ALA A N 1
ATOM 2123 C CA . ALA A 1 275 ? -16.181 -4.219 26.316 1.00 97.62 275 ALA A CA 1
ATOM 2124 C C . ALA A 1 275 ? -16.953 -3.449 27.377 1.00 97.62 275 ALA A C 1
ATOM 2126 O O . ALA A 1 275 ? -17.254 -3.986 28.443 1.00 97.62 275 ALA A O 1
ATOM 2127 N N . TRP A 1 276 ? -17.309 -2.207 27.075 1.00 98.12 276 TRP A N 1
ATOM 2128 C CA . TRP A 1 276 ? -18.090 -1.350 27.957 1.00 98.12 276 TRP A CA 1
ATOM 2129 C C . TRP A 1 276 ? -19.316 -0.802 27.231 1.00 98.12 276 TRP A C 1
ATOM 2131 O O . TRP A 1 276 ? -19.231 -0.423 26.066 1.00 98.12 276 TRP A O 1
ATOM 2141 N N . LEU A 1 277 ? -20.446 -0.715 27.928 1.00 97.88 277 LEU A N 1
ATOM 2142 C CA . LEU A 1 277 ? -21.687 -0.128 27.428 1.00 97.88 277 LEU A CA 1
ATOM 2143 C C . LEU A 1 277 ? -21.964 1.204 28.097 1.00 97.88 277 LEU A C 1
ATOM 2145 O O . LEU A 1 277 ? -21.831 1.325 29.312 1.00 97.88 277 LEU A O 1
ATOM 2149 N N . TYR A 1 278 ? -22.434 2.167 27.323 1.00 97.88 278 TYR A N 1
ATOM 2150 C CA . TYR A 1 278 ? -22.858 3.470 27.799 1.00 97.88 278 TYR A CA 1
ATOM 2151 C C . TYR A 1 278 ? -24.214 3.835 27.197 1.00 97.88 278 TYR A C 1
ATOM 2153 O O . TYR A 1 278 ? -24.410 3.691 25.997 1.00 97.88 278 TYR A O 1
ATOM 2161 N N . ASN A 1 279 ? -25.160 4.286 28.023 1.00 97.19 279 ASN A N 1
ATOM 2162 C CA . ASN A 1 279 ? -26.489 4.684 27.558 1.00 97.19 279 ASN A CA 1
ATOM 2163 C C . ASN A 1 279 ? -26.583 6.220 27.459 1.00 97.19 279 ASN A C 1
ATOM 2165 O O . ASN A 1 279 ? -26.595 6.924 28.473 1.00 97.19 279 ASN A O 1
ATOM 2169 N N . SER A 1 280 ? -26.663 6.715 26.226 1.00 95.62 280 SER A N 1
ATOM 2170 C CA . SER A 1 280 ? -26.839 8.112 25.820 1.00 95.62 280 SER A CA 1
ATOM 2171 C C . SER A 1 280 ? -28.325 8.440 25.629 1.00 95.62 280 SER A C 1
ATOM 2173 O O . SER A 1 280 ? -28.787 8.704 24.518 1.00 95.62 280 SER A O 1
ATOM 2175 N N . ARG A 1 281 ? -29.101 8.456 26.721 1.00 92.94 281 ARG A N 1
ATOM 2176 C CA . ARG A 1 281 ? -30.553 8.755 26.678 1.00 92.94 281 ARG A CA 1
ATOM 2177 C C . ARG A 1 281 ? -30.905 10.139 26.123 1.00 92.94 281 ARG A C 1
ATOM 2179 O O . ARG A 1 281 ? -32.038 10.357 25.716 1.00 92.94 281 ARG A O 1
ATOM 2186 N N . GLY A 1 282 ? -29.964 11.083 26.157 1.00 91.25 282 GLY A N 1
ATOM 2187 C CA . GLY A 1 282 ? -30.177 12.459 25.699 1.00 91.25 282 GLY A CA 1
ATOM 2188 C C . GLY A 1 282 ? -29.771 12.724 24.249 1.00 91.25 282 GLY A C 1
ATOM 2189 O O . GLY A 1 282 ? -30.053 13.808 23.752 1.00 91.25 282 GLY A O 1
ATOM 2190 N N . ALA A 1 283 ? -29.106 11.779 23.581 1.00 95.94 283 ALA A N 1
ATOM 2191 C CA . ALA A 1 283 ? -28.586 12.005 22.238 1.00 95.94 283 ALA A CA 1
ATOM 2192 C C . ALA A 1 283 ? -29.709 11.985 21.189 1.00 95.94 283 ALA A C 1
ATOM 2194 O O . ALA A 1 283 ? -30.530 11.068 21.159 1.00 95.94 283 ALA A O 1
ATOM 2195 N N . ALA A 1 284 ? -29.713 12.965 20.283 1.00 92.69 284 ALA A N 1
ATOM 2196 C CA . ALA A 1 284 ? -30.666 13.048 19.180 1.00 92.69 284 ALA A CA 1
ATOM 2197 C C . ALA A 1 284 ? -30.258 12.193 17.965 1.00 92.69 284 ALA A C 1
ATOM 2199 O O . ALA A 1 284 ? -31.077 11.939 17.082 1.00 92.69 284 ALA A O 1
ATOM 2200 N N . SER A 1 285 ? -28.998 11.747 17.898 1.00 92.81 285 SER A N 1
ATOM 2201 C CA . SER A 1 285 ? -28.460 10.926 16.805 1.00 92.81 285 SER A CA 1
ATOM 2202 C C . SER A 1 285 ? -27.335 9.998 17.271 1.00 92.81 285 SER A C 1
ATOM 2204 O O . SER A 1 285 ? -26.691 10.252 18.292 1.00 92.81 285 SER A O 1
ATOM 2206 N N . SER A 1 286 ? -27.020 8.976 16.468 1.00 92.94 286 SER A N 1
ATOM 2207 C CA . SER A 1 286 ? -25.902 8.059 16.721 1.00 92.94 286 SER A CA 1
ATOM 2208 C C . SER A 1 286 ? -24.561 8.794 16.800 1.00 92.94 286 SER A C 1
ATOM 2210 O O . SER A 1 286 ? -23.702 8.448 17.609 1.00 92.94 286 SER A O 1
ATOM 2212 N N . ARG A 1 287 ? -24.397 9.868 16.017 1.00 89.06 287 ARG A N 1
ATOM 2213 C CA . ARG A 1 287 ? -23.209 10.729 16.034 1.00 89.06 287 ARG A CA 1
ATOM 2214 C C . ARG A 1 287 ? -23.072 11.497 17.343 1.00 89.06 287 ARG A C 1
ATOM 2216 O O . ARG A 1 287 ? -21.972 11.587 17.878 1.00 89.06 287 ARG A O 1
ATOM 2223 N N . GLU A 1 288 ? -24.168 12.049 17.854 1.00 92.44 288 GLU A N 1
ATOM 2224 C CA . GLU A 1 288 ? -24.167 12.742 19.143 1.00 92.44 288 GLU A CA 1
ATOM 2225 C C . GLU A 1 288 ? -23.885 11.765 20.290 1.00 92.44 288 GLU A C 1
ATOM 2227 O O . GLU A 1 288 ? -23.041 12.052 21.137 1.00 92.44 288 GLU A O 1
ATOM 2232 N N . ALA A 1 289 ? -24.483 10.571 20.246 1.00 96.94 289 ALA A N 1
ATOM 2233 C CA . ALA A 1 289 ? -24.201 9.497 21.194 1.00 96.94 289 ALA A CA 1
ATOM 2234 C C . ALA A 1 289 ? -22.721 9.080 21.167 1.00 96.94 289 ALA A C 1
ATOM 2236 O O . ALA A 1 289 ? -22.094 8.931 22.219 1.00 96.94 289 ALA A O 1
ATOM 2237 N N . LEU A 1 290 ? -22.121 8.958 19.977 1.00 95.00 290 LEU A N 1
ATOM 2238 C CA . LEU A 1 290 ? -20.692 8.682 19.833 1.00 95.00 290 LEU A CA 1
ATOM 2239 C C . LEU A 1 290 ? -19.836 9.798 20.446 1.00 95.00 290 LEU A C 1
ATOM 2241 O O . LEU A 1 290 ? -18.898 9.514 21.190 1.00 95.00 290 LEU A O 1
ATOM 2245 N N . MET A 1 291 ? -20.150 11.064 20.163 1.00 94.75 291 MET A N 1
ATOM 2246 C CA . MET A 1 291 ? -19.396 12.199 20.705 1.00 94.75 291 MET A CA 1
ATOM 2247 C C . MET A 1 291 ? -19.509 12.289 22.229 1.00 94.75 291 MET A C 1
ATOM 2249 O O . MET A 1 291 ? -18.505 12.533 22.900 1.00 94.75 291 MET A O 1
ATOM 2253 N N . GLU A 1 292 ? -20.691 12.034 22.793 1.00 97.25 292 GLU A N 1
ATOM 2254 C CA . GLU A 1 292 ? -20.874 11.938 24.242 1.00 97.25 292 GLU A CA 1
ATOM 2255 C C . GLU A 1 292 ? -20.036 10.793 24.832 1.00 97.25 292 GLU A C 1
ATOM 2257 O O . GLU A 1 292 ? -19.332 10.983 25.828 1.00 97.25 292 GLU A O 1
ATOM 2262 N N . THR A 1 293 ? -20.044 9.629 24.177 1.00 97.56 293 THR A N 1
ATOM 2263 C CA . THR A 1 293 ? -19.250 8.454 24.571 1.00 97.56 293 THR A CA 1
ATOM 2264 C C . THR A 1 293 ? -17.758 8.786 24.594 1.00 97.56 293 THR A C 1
ATOM 2266 O O . THR A 1 293 ? -17.090 8.548 25.599 1.00 97.56 293 THR A O 1
ATOM 2269 N N . LEU A 1 294 ? -17.237 9.406 23.532 1.00 95.12 294 LEU A N 1
ATOM 2270 C CA . LEU A 1 294 ? -15.835 9.817 23.432 1.00 95.12 294 LEU A CA 1
ATOM 2271 C C . LEU A 1 294 ? -15.452 10.835 24.507 1.00 95.12 294 LEU A C 1
ATOM 2273 O O . LEU A 1 294 ? -14.391 10.715 25.114 1.00 95.12 294 LEU A O 1
ATOM 2277 N N . ASN A 1 295 ? -16.313 11.816 24.782 1.00 95.00 295 ASN A N 1
ATOM 2278 C CA . ASN A 1 295 ? -16.054 12.813 25.819 1.00 95.00 295 ASN A CA 1
ATOM 2279 C C . ASN A 1 295 ? -15.945 12.182 27.211 1.00 95.00 295 ASN A C 1
ATOM 2281 O O . ASN A 1 295 ? -15.093 12.588 27.997 1.00 95.00 295 ASN A O 1
ATOM 2285 N N . ARG A 1 296 ? -16.749 11.156 27.505 1.00 95.88 296 ARG A N 1
ATOM 2286 C CA . ARG A 1 296 ? -16.653 10.415 28.771 1.00 95.88 296 ARG A CA 1
ATOM 2287 C C . ARG A 1 296 ? -15.447 9.485 28.824 1.00 95.88 296 ARG A C 1
ATOM 2289 O O . ARG A 1 296 ? -14.824 9.379 29.876 1.00 95.88 296 ARG A O 1
ATOM 2296 N N . LEU A 1 297 ? -15.081 8.851 27.708 1.00 95.75 297 LEU A N 1
ATOM 2297 C CA . LEU A 1 297 ? -13.856 8.051 27.632 1.00 95.75 297 LEU A CA 1
ATOM 2298 C C . LEU A 1 297 ? -12.607 8.920 27.842 1.00 95.75 297 LEU A C 1
ATOM 2300 O O . LEU A 1 297 ? -11.710 8.496 28.559 1.00 95.75 297 LEU A O 1
ATOM 2304 N N . ARG A 1 298 ? -12.572 10.160 27.338 1.00 92.56 298 ARG A N 1
ATOM 2305 C CA . ARG A 1 298 ? -11.469 11.109 27.611 1.00 92.56 298 ARG A CA 1
ATOM 2306 C C . ARG A 1 298 ? -11.354 11.529 29.078 1.00 92.56 298 ARG A C 1
ATOM 2308 O O . ARG A 1 298 ? -10.297 11.970 29.501 1.00 92.56 298 ARG A O 1
ATOM 2315 N N . GLN A 1 299 ? -12.435 11.419 29.849 1.00 91.69 299 GLN A N 1
ATOM 2316 C CA . GLN A 1 299 ? -12.426 11.645 31.300 1.00 91.69 299 GLN A CA 1
ATOM 2317 C C . GLN A 1 299 ? -12.008 10.388 32.084 1.00 91.69 299 GLN A C 1
ATOM 2319 O O . GLN A 1 299 ? -11.982 10.408 33.314 1.00 91.69 299 GLN A O 1
ATOM 2324 N N . SER A 1 300 ? -11.739 9.281 31.386 1.00 91.44 300 SER A N 1
ATOM 2325 C CA . SER A 1 300 ? -11.320 8.004 31.959 1.00 91.44 300 SER A CA 1
ATOM 2326 C C . SER A 1 300 ? -9.800 7.831 31.897 1.00 91.44 300 SER A C 1
ATOM 2328 O O . SER A 1 300 ? -9.059 8.774 31.644 1.00 91.44 300 SER A O 1
ATOM 2330 N N . GLN A 1 301 ? -9.326 6.603 32.105 1.00 90.94 301 GLN A N 1
ATOM 2331 C CA . GLN A 1 301 ? -7.922 6.231 31.932 1.00 90.94 301 GLN A CA 1
ATOM 2332 C C . GLN A 1 301 ? -7.487 6.140 30.451 1.00 90.94 301 GLN A C 1
ATOM 2334 O O . GLN A 1 301 ? -6.346 5.778 30.189 1.00 90.94 301 GLN A O 1
ATOM 2339 N N . MET A 1 302 ? -8.368 6.439 29.488 1.00 93.88 302 MET A N 1
ATOM 2340 C CA . MET A 1 302 ? -8.043 6.508 28.058 1.00 93.88 302 MET A CA 1
ATOM 2341 C C . MET A 1 302 ? -7.669 7.934 27.638 1.00 93.88 302 MET A C 1
ATOM 2343 O O . MET A 1 302 ? -8.531 8.799 27.472 1.00 93.88 302 MET A O 1
ATOM 2347 N N . ASN A 1 303 ? -6.380 8.151 27.408 1.00 88.50 303 ASN A N 1
ATOM 2348 C CA . ASN A 1 303 ? -5.816 9.393 26.893 1.00 88.50 303 ASN A CA 1
ATOM 2349 C C . ASN A 1 303 ? -5.643 9.320 25.369 1.00 88.50 303 ASN A C 1
ATOM 2351 O O . ASN A 1 303 ? -5.636 8.238 24.787 1.00 88.50 303 ASN A O 1
ATOM 2355 N N . ASN A 1 304 ? -5.483 10.474 24.713 1.00 85.62 304 ASN A N 1
ATOM 2356 C CA . ASN A 1 304 ? -5.133 10.565 23.287 1.00 85.62 304 ASN A CA 1
ATOM 2357 C C . ASN A 1 304 ? -6.018 9.717 22.355 1.00 85.62 304 ASN A C 1
ATOM 2359 O O . ASN A 1 304 ? -5.516 9.031 21.472 1.00 85.62 304 ASN A O 1
ATOM 2363 N N . ILE A 1 305 ? -7.341 9.748 22.547 1.00 89.56 305 ILE A N 1
ATOM 2364 C CA . ILE A 1 305 ? -8.252 8.985 21.686 1.00 89.56 305 ILE A CA 1
ATOM 2365 C C . ILE A 1 305 ? -8.197 9.531 20.250 1.00 89.56 305 ILE A C 1
ATOM 2367 O O . ILE A 1 305 ? -8.662 10.647 19.995 1.00 89.56 305 ILE A O 1
ATOM 2371 N N . ILE A 1 306 ? -7.679 8.721 19.326 1.00 69.69 306 ILE A N 1
ATOM 2372 C CA . ILE A 1 306 ? -7.595 8.984 17.884 1.00 69.69 306 ILE A CA 1
ATOM 2373 C C . ILE A 1 306 ? -8.655 8.138 17.180 1.00 69.69 306 ILE A C 1
ATOM 2375 O O . ILE A 1 306 ? -8.748 6.935 17.413 1.00 69.69 306 ILE A O 1
ATOM 2379 N N . LEU A 1 307 ? -9.455 8.754 16.307 1.00 66.56 307 LEU A N 1
ATOM 2380 C CA . LEU A 1 307 ? -10.409 8.039 15.459 1.00 66.56 307 LEU A CA 1
ATOM 2381 C C . LEU A 1 307 ? -9.757 7.726 14.115 1.00 66.56 307 LEU A C 1
ATOM 2383 O O . LEU A 1 307 ? -9.332 8.643 13.417 1.00 66.56 307 LEU A O 1
ATOM 2387 N N . TYR A 1 308 ? -9.718 6.450 13.742 1.00 51.06 308 TYR A N 1
ATOM 2388 C CA . TYR A 1 308 ? -9.130 6.026 12.467 1.00 51.06 308 TYR A CA 1
ATOM 2389 C C . TYR A 1 308 ? -10.140 6.079 11.320 1.00 51.06 308 TYR A C 1
ATOM 2391 O O . TYR A 1 308 ? -9.799 6.428 10.196 1.00 51.06 308 TYR A O 1
ATOM 2399 N N . SER A 1 309 ? -11.393 5.708 11.588 1.00 49.22 309 SER A N 1
ATOM 2400 C CA . SER A 1 309 ? -12.456 5.674 10.582 1.00 49.22 309 SER A CA 1
ATOM 2401 C C . SER A 1 309 ? -13.819 5.629 11.250 1.00 49.22 309 SER A C 1
ATOM 2403 O O . SER A 1 309 ? -13.937 5.042 12.323 1.00 49.22 309 SER A O 1
ATOM 2405 N N . ALA A 1 310 ? -14.841 6.196 10.605 1.00 60.84 310 ALA A N 1
ATOM 2406 C CA . ALA A 1 310 ? -16.221 6.154 11.069 1.00 60.84 310 ALA A CA 1
ATOM 2407 C C . ALA A 1 310 ? -17.198 5.887 9.915 1.00 60.84 310 ALA A C 1
ATOM 2409 O O . ALA A 1 310 ? -17.093 6.480 8.839 1.00 60.84 310 ALA A O 1
ATOM 2410 N N . VAL A 1 311 ? -18.181 5.030 10.176 1.00 51.81 311 VAL A N 1
ATOM 2411 C CA . VAL A 1 311 ? -19.236 4.605 9.252 1.00 51.81 311 VAL A CA 1
ATOM 2412 C C . VAL A 1 311 ? -20.562 4.829 9.955 1.00 51.81 311 VAL A C 1
ATOM 2414 O O . VAL A 1 311 ? -20.807 4.234 11.000 1.00 51.81 311 VAL A O 1
ATOM 2417 N N . ALA A 1 312 ? -21.399 5.706 9.414 1.00 67.12 312 ALA A N 1
ATOM 2418 C CA . ALA A 1 312 ? -22.697 6.039 9.988 1.00 67.12 312 ALA A CA 1
ATOM 2419 C C . ALA A 1 312 ? -23.812 5.662 9.020 1.00 67.12 312 ALA A C 1
ATOM 2421 O O . ALA A 1 312 ? -23.666 5.856 7.813 1.00 67.12 312 ALA A O 1
ATOM 2422 N N . ASP A 1 313 ? -24.923 5.174 9.561 1.00 72.31 313 ASP A N 1
ATOM 2423 C CA . ASP A 1 313 ? -26.173 5.075 8.817 1.00 72.31 313 ASP A CA 1
ATOM 2424 C C . ASP A 1 313 ? -26.687 6.483 8.459 1.00 72.31 313 ASP A C 1
ATOM 2426 O O . ASP A 1 313 ? -26.538 7.438 9.230 1.00 72.31 313 ASP A O 1
ATOM 2430 N N . ILE A 1 314 ? -27.313 6.608 7.287 1.00 57.28 314 ILE A N 1
ATOM 2431 C CA . ILE A 1 314 ? -27.820 7.878 6.756 1.00 57.28 314 ILE A CA 1
ATOM 2432 C C . ILE A 1 314 ? -28.947 8.463 7.613 1.00 57.28 314 ILE A C 1
ATOM 2434 O O . ILE A 1 314 ? -29.077 9.682 7.701 1.00 57.28 314 ILE A O 1
ATOM 2438 N N . ASN A 1 315 ? -29.720 7.612 8.292 1.00 74.94 315 ASN A N 1
ATOM 2439 C CA . ASN A 1 315 ? -30.788 8.051 9.188 1.00 74.94 315 ASN A CA 1
ATOM 2440 C C . ASN A 1 315 ? -30.263 8.392 10.593 1.00 74.94 315 ASN A C 1
ATOM 2442 O O . ASN A 1 315 ? -31.045 8.734 11.481 1.00 74.94 315 ASN A O 1
ATOM 2446 N N . GLY A 1 316 ? -28.946 8.295 10.816 1.00 79.88 316 GLY A N 1
ATOM 2447 C CA . GLY A 1 316 ? -28.320 8.568 12.106 1.00 79.88 316 GLY A CA 1
ATOM 2448 C C . GLY A 1 316 ? -28.743 7.585 13.196 1.00 79.88 316 GLY A C 1
ATOM 2449 O O . GLY A 1 316 ? -28.704 7.939 14.376 1.00 79.88 316 GLY A O 1
ATOM 2450 N N . LEU A 1 317 ? -29.174 6.375 12.821 1.00 87.38 317 LEU A N 1
ATOM 2451 C CA . LEU A 1 317 ? -29.595 5.338 13.767 1.00 87.38 317 LEU A CA 1
ATOM 2452 C C . LEU A 1 317 ? -28.411 4.524 14.291 1.00 87.38 317 LEU A C 1
ATOM 2454 O O . LEU A 1 317 ? -28.463 4.017 15.408 1.00 87.38 317 LEU A O 1
ATOM 2458 N N . GLU A 1 318 ? -27.331 4.448 13.516 1.00 87.81 318 GLU A N 1
ATOM 2459 C CA . GLU A 1 318 ? -26.108 3.736 13.873 1.00 87.81 318 GLU A CA 1
ATOM 2460 C C . GLU A 1 318 ? -24.868 4.531 13.476 1.00 87.81 318 GLU A C 1
ATOM 2462 O O . GLU A 1 318 ? -24.869 5.249 12.476 1.00 87.81 318 GLU A O 1
ATOM 2467 N N . ILE A 1 319 ? -23.796 4.402 14.248 1.00 82.19 319 ILE A N 1
ATOM 2468 C CA . ILE A 1 319 ? -22.444 4.746 13.822 1.00 82.19 319 ILE A CA 1
ATOM 2469 C C . ILE A 1 319 ? -21.459 3.751 14.422 1.00 82.19 319 ILE A C 1
ATOM 2471 O O . ILE A 1 319 ? -21.575 3.358 15.580 1.00 82.19 319 ILE A O 1
ATOM 2475 N N . ARG A 1 320 ? -20.476 3.348 13.624 1.00 88.50 320 ARG A N 1
ATOM 2476 C CA . ARG A 1 320 ? -19.349 2.514 14.033 1.00 88.50 320 ARG A CA 1
ATOM 2477 C C . ARG A 1 320 ? -18.074 3.285 13.769 1.00 88.50 320 ARG A C 1
ATOM 2479 O O . ARG A 1 320 ? -17.913 3.825 12.680 1.00 88.50 320 ARG A O 1
ATOM 2486 N N . THR A 1 321 ? -17.167 3.341 14.731 1.00 74.69 321 THR A N 1
ATOM 2487 C CA . THR A 1 321 ? -15.867 3.989 14.549 1.00 74.69 321 THR A CA 1
ATOM 2488 C C . THR A 1 321 ? -14.751 3.122 15.089 1.00 74.69 321 THR A C 1
ATOM 2490 O O . THR A 1 321 ? -14.883 2.550 16.166 1.00 74.69 321 THR A O 1
ATOM 2493 N N . LEU A 1 322 ? -13.642 3.047 14.359 1.00 73.00 322 LEU A N 1
ATOM 2494 C CA . LEU A 1 322 ? -12.392 2.493 14.870 1.00 73.00 322 LEU A CA 1
ATOM 2495 C C . LEU A 1 322 ? -11.632 3.581 15.622 1.00 73.00 322 LEU A C 1
ATOM 2497 O O . LEU A 1 322 ? -11.647 4.743 15.202 1.00 73.00 322 LEU A O 1
ATOM 2501 N N . PHE A 1 323 ? -10.968 3.208 16.711 1.00 89.19 323 PHE A N 1
ATOM 2502 C CA . PHE A 1 323 ? -10.184 4.140 17.513 1.00 89.19 323 PHE A CA 1
ATOM 2503 C C . PHE A 1 323 ? -8.921 3.500 18.095 1.00 89.19 323 PHE A C 1
ATOM 2505 O O . PHE A 1 323 ? -8.831 2.277 18.223 1.00 89.19 323 PHE A O 1
ATOM 2512 N N . GLY A 1 324 ? -7.964 4.350 18.456 1.00 77.38 324 GLY A N 1
ATOM 2513 C CA . GLY A 1 324 ? -6.802 4.028 19.281 1.00 77.38 324 GLY A CA 1
ATOM 2514 C C . GLY A 1 324 ? -6.735 4.979 20.472 1.00 77.38 324 GLY A C 1
ATOM 2515 O O . GLY A 1 324 ? -7.230 6.104 20.382 1.00 77.38 324 GLY A O 1
ATOM 2516 N N . ALA A 1 325 ? -6.186 4.527 21.595 1.00 93.31 325 ALA A N 1
ATOM 2517 C CA . ALA A 1 325 ? -6.018 5.340 22.796 1.00 93.31 325 ALA A CA 1
ATOM 2518 C C . ALA A 1 325 ? -4.814 4.871 23.623 1.00 93.31 325 ALA A C 1
ATOM 2520 O O . ALA A 1 325 ? -4.483 3.687 23.639 1.00 93.31 325 ALA A O 1
ATOM 2521 N N . ASP A 1 326 ? -4.213 5.794 24.367 1.00 89.06 326 ASP A N 1
ATOM 2522 C CA . ASP A 1 326 ? -3.163 5.500 25.340 1.00 89.06 326 ASP A CA 1
ATOM 2523 C C . ASP A 1 326 ? -3.799 5.218 26.709 1.00 89.06 326 ASP A C 1
ATOM 2525 O O . ASP A 1 326 ? -4.648 5.976 27.180 1.00 89.06 326 ASP A O 1
ATOM 2529 N N . THR A 1 327 ? -3.382 4.149 27.384 1.00 95.06 327 THR A N 1
ATOM 2530 C CA . THR A 1 327 ? -3.855 3.786 28.732 1.00 95.06 327 THR A CA 1
ATOM 2531 C C . THR A 1 327 ? -2.664 3.584 29.672 1.00 95.06 327 THR A C 1
ATOM 2533 O O . THR A 1 327 ? -1.552 3.367 29.189 1.00 95.06 327 THR A O 1
ATOM 2536 N N . PRO A 1 328 ? -2.843 3.592 31.009 1.00 92.38 328 PRO A N 1
ATOM 2537 C CA . PRO A 1 328 ? -1.757 3.286 31.945 1.00 92.38 328 PRO A CA 1
ATOM 2538 C C . PRO A 1 328 ? -1.091 1.925 31.699 1.00 92.38 328 PRO A C 1
ATOM 2540 O O . PRO A 1 328 ? 0.063 1.731 32.065 1.00 92.38 328 PRO A O 1
ATOM 2543 N N . SER A 1 329 ? -1.816 0.987 31.086 1.00 90.88 329 SER A N 1
ATOM 2544 C CA . SER A 1 329 ? -1.334 -0.349 30.732 1.00 90.88 329 SER A CA 1
ATOM 2545 C C . SER A 1 329 ? -0.707 -0.448 29.333 1.00 90.88 329 SER A C 1
ATOM 2547 O O . SER A 1 329 ? -0.158 -1.495 29.005 1.00 90.88 329 SER A O 1
ATOM 2549 N N . GLY A 1 330 ? -0.770 0.608 28.514 1.00 87.88 330 GLY A N 1
ATOM 2550 C CA . GLY A 1 330 ? -0.258 0.633 27.139 1.00 87.88 330 GLY A CA 1
ATOM 2551 C C . GLY A 1 330 ? -1.272 1.155 26.118 1.00 87.88 330 GLY A C 1
ATOM 2552 O O . GLY A 1 330 ? -2.375 1.577 26.473 1.00 87.88 330 GLY A O 1
ATOM 2553 N N . GLU A 1 331 ? -0.896 1.130 24.840 1.00 87.69 331 GLU A N 1
ATOM 2554 C CA . GLU A 1 331 ? -1.803 1.452 23.732 1.00 87.69 331 GLU A CA 1
ATOM 2555 C C . GLU A 1 331 ? -2.930 0.410 23.659 1.00 87.69 331 GLU A C 1
ATOM 2557 O O . GLU A 1 331 ? -2.693 -0.796 23.772 1.00 87.69 331 GLU A O 1
ATOM 2562 N N . VAL A 1 332 ? -4.156 0.875 23.434 1.00 95.00 332 VAL A N 1
ATOM 2563 C CA . VAL A 1 332 ? -5.302 0.036 23.083 1.00 95.00 332 VAL A CA 1
ATOM 2564 C C . VAL A 1 332 ? -5.881 0.478 21.749 1.00 95.00 332 VAL A C 1
ATOM 2566 O O . VAL A 1 332 ? -5.856 1.656 21.393 1.00 95.00 332 VAL A O 1
ATOM 2569 N N . ARG A 1 333 ? -6.444 -0.477 21.015 1.00 90.25 333 ARG A N 1
ATOM 2570 C CA . ARG A 1 333 ? -7.193 -0.248 19.781 1.00 90.25 333 ARG A CA 1
ATOM 2571 C C . ARG A 1 333 ? -8.542 -0.923 19.874 1.00 90.25 333 ARG A C 1
ATOM 2573 O O . ARG A 1 333 ? -8.700 -1.937 20.553 1.00 90.25 333 ARG A O 1
ATOM 2580 N N . GLY A 1 334 ? -9.520 -0.358 19.188 1.00 92.00 334 GLY A N 1
ATOM 2581 C CA . GLY A 1 334 ? -10.883 -0.806 19.361 1.00 92.00 334 GLY A CA 1
ATOM 2582 C C . GLY A 1 334 ? -11.881 -0.247 18.371 1.00 92.00 334 GLY A C 1
ATOM 2583 O O . GLY A 1 334 ? -11.546 0.419 17.392 1.00 92.00 334 GLY A O 1
ATOM 2584 N N . MET A 1 335 ? -13.141 -0.537 18.664 1.00 91.94 335 MET A N 1
ATOM 2585 C CA . MET A 1 335 ? -14.305 -0.073 17.938 1.00 91.94 335 MET A CA 1
ATOM 2586 C C . MET A 1 335 ? -15.343 0.473 18.917 1.00 91.94 335 MET A C 1
ATOM 2588 O O . MET A 1 335 ? -15.614 -0.141 19.946 1.00 91.94 335 MET A O 1
ATOM 2592 N N . ILE A 1 336 ? -15.963 1.599 18.575 1.00 96.50 336 ILE A N 1
ATOM 2593 C CA . ILE A 1 336 ? -17.161 2.097 19.249 1.00 96.50 336 ILE A CA 1
ATOM 2594 C C . ILE A 1 336 ? -18.347 1.928 18.302 1.00 96.50 336 ILE A C 1
ATOM 2596 O O . ILE A 1 336 ? -18.274 2.348 17.149 1.00 96.50 336 ILE A O 1
ATOM 2600 N N . ILE A 1 337 ? -19.427 1.320 18.786 1.00 94.69 337 ILE A N 1
ATOM 2601 C CA . ILE A 1 337 ? -20.705 1.184 18.079 1.00 94.69 337 ILE A CA 1
ATOM 2602 C C . ILE A 1 337 ? -21.751 1.971 18.859 1.00 94.69 337 ILE A C 1
ATOM 2604 O O . ILE A 1 337 ? -22.035 1.595 19.988 1.00 94.69 337 ILE A O 1
ATOM 2608 N N . SER A 1 338 ? -22.346 3.007 18.276 1.00 96.38 338 SER A N 1
ATOM 2609 C CA . SER A 1 338 ? -23.477 3.733 18.867 1.00 96.38 338 SER A CA 1
ATOM 2610 C C . SER A 1 338 ? -24.738 3.482 18.050 1.00 96.38 338 SER A C 1
ATOM 2612 O O . SER A 1 338 ? -24.755 3.743 16.850 1.00 96.38 338 SER A O 1
ATOM 2614 N N . ALA A 1 339 ? -25.786 2.980 18.697 1.00 94.44 339 ALA A N 1
ATOM 2615 C CA . ALA A 1 339 ? -26.998 2.470 18.066 1.00 94.44 339 ALA A CA 1
ATOM 2616 C C . ALA A 1 339 ? -28.256 2.958 18.798 1.00 94.44 339 ALA A C 1
ATOM 2618 O O . ALA A 1 339 ? -28.279 2.992 20.028 1.00 94.44 339 ALA A O 1
ATOM 2619 N N . LYS A 1 340 ? -29.299 3.335 18.052 1.00 94.31 340 LYS A N 1
ATOM 2620 C CA . LYS A 1 340 ? -30.586 3.781 18.605 1.00 94.31 340 LYS A CA 1
ATOM 2621 C C . LYS A 1 340 ? -31.358 2.624 19.241 1.00 94.31 340 LYS A C 1
ATOM 2623 O O . LYS A 1 340 ? -31.619 1.630 18.567 1.00 94.31 340 LYS A O 1
ATOM 2628 N N . ASP A 1 341 ? -31.759 2.780 20.498 1.00 92.38 341 ASP A N 1
ATOM 2629 C CA . ASP A 1 341 ? -32.691 1.898 21.206 1.00 92.38 341 ASP A CA 1
ATOM 2630 C C . ASP A 1 341 ? -34.055 2.589 21.429 1.00 92.38 341 ASP A C 1
ATOM 2632 O O . ASP A 1 341 ? -34.270 3.729 21.010 1.00 92.38 341 ASP A O 1
ATOM 2636 N N . ASP A 1 342 ? -34.996 1.900 22.081 1.00 90.12 342 ASP A N 1
ATOM 2637 C CA . ASP A 1 342 ? -36.343 2.430 22.355 1.00 90.12 342 ASP A CA 1
ATOM 2638 C C . ASP A 1 342 ? -36.344 3.655 23.295 1.00 90.12 342 ASP A C 1
ATOM 2640 O O . ASP A 1 342 ? -37.328 4.390 23.373 1.00 90.12 342 ASP A O 1
ATOM 2644 N N . THR A 1 343 ? -35.253 3.880 24.029 1.00 92.62 343 THR A N 1
ATOM 2645 C CA . THR A 1 343 ? -35.114 4.897 25.083 1.00 92.62 343 THR A CA 1
ATOM 2646 C C . THR A 1 343 ? -34.085 5.990 24.776 1.00 92.62 343 THR A C 1
ATOM 2648 O O . THR A 1 343 ? -33.904 6.893 25.595 1.00 92.62 343 THR A O 1
ATOM 2651 N N . GLY A 1 344 ? -33.408 5.924 23.628 1.00 94.81 344 GLY A N 1
ATOM 2652 C CA . GLY A 1 344 ? -32.303 6.804 23.259 1.00 94.81 344 GLY A CA 1
ATOM 2653 C C . GLY A 1 344 ? -31.260 6.077 22.413 1.00 94.81 344 GLY A C 1
ATOM 2654 O O . GLY A 1 344 ? -31.590 5.445 21.413 1.00 94.81 344 GLY A O 1
ATOM 2655 N N . PHE A 1 345 ? -29.986 6.197 22.786 1.00 96.69 345 PHE A N 1
ATOM 2656 C CA . PHE A 1 345 ? -28.881 5.509 22.122 1.00 96.69 345 PHE A CA 1
ATOM 2657 C C . PHE A 1 345 ? -28.042 4.731 23.128 1.00 96.69 345 PHE A C 1
ATOM 2659 O O . PHE A 1 345 ? -27.771 5.206 24.228 1.00 96.69 345 PHE A O 1
ATOM 2666 N N . ILE A 1 346 ? -27.553 3.567 22.719 1.00 97.19 346 ILE A N 1
ATOM 2667 C CA . ILE A 1 346 ? -26.555 2.793 23.452 1.00 97.19 346 ILE A CA 1
ATOM 2668 C C . ILE A 1 346 ? -25.254 2.753 22.655 1.00 97.19 346 ILE A C 1
ATOM 2670 O O . ILE A 1 346 ? -25.252 2.534 21.445 1.00 97.19 346 ILE A O 1
ATOM 2674 N N . SER A 1 347 ? -24.142 2.962 23.345 1.00 97.62 347 SER A N 1
ATOM 2675 C CA . SER A 1 347 ? -22.795 2.890 22.799 1.00 97.62 347 SER A CA 1
ATOM 2676 C C . SER A 1 347 ? -22.038 1.720 23.409 1.00 97.62 347 SER A C 1
ATOM 2678 O O . SER A 1 347 ? -21.910 1.642 24.628 1.00 97.62 347 SER A O 1
ATOM 2680 N N . ALA A 1 348 ? -21.497 0.834 22.581 1.00 97.50 348 ALA A N 1
ATOM 2681 C CA . ALA A 1 348 ? -20.564 -0.214 22.974 1.00 97.50 348 ALA A CA 1
ATOM 2682 C C . ALA A 1 348 ? -19.138 0.185 22.585 1.00 97.50 348 ALA A C 1
ATOM 2684 O O . ALA A 1 348 ? -18.866 0.389 21.408 1.00 97.50 348 ALA A O 1
ATOM 2685 N N . CYS A 1 349 ? -18.233 0.277 23.556 1.00 97.56 349 CYS A N 1
ATOM 2686 C CA . CYS A 1 349 ? -16.800 0.479 23.358 1.00 97.56 349 CYS A CA 1
ATOM 2687 C C . CYS A 1 349 ? -16.085 -0.865 23.535 1.00 97.56 349 CYS A C 1
ATOM 2689 O O . CYS A 1 349 ? -16.105 -1.424 24.628 1.00 97.56 349 CYS A O 1
ATOM 2691 N N . LEU A 1 350 ? -15.494 -1.387 22.464 1.00 97.19 350 LEU A N 1
ATOM 2692 C CA . LEU A 1 350 ? -14.801 -2.674 22.385 1.00 97.19 350 LEU A CA 1
ATOM 2693 C C . LEU A 1 350 ? -13.322 -2.408 22.144 1.00 97.19 350 LEU A C 1
ATOM 2695 O O . LEU A 1 350 ? -13.015 -1.736 21.166 1.00 97.19 350 LEU A O 1
ATOM 2699 N N . PHE A 1 351 ? -12.406 -2.913 22.961 1.00 97.19 351 PHE A N 1
ATOM 2700 C CA . PHE A 1 351 ? -10.981 -2.648 22.750 1.00 97.19 351 PHE A CA 1
ATOM 2701 C C . PHE A 1 351 ? -10.077 -3.702 23.387 1.00 97.19 351 PHE A C 1
ATOM 2703 O O . PHE A 1 351 ? -10.462 -4.416 24.313 1.00 97.19 351 PHE A O 1
ATOM 2710 N N . ASP A 1 352 ? -8.855 -3.779 22.872 1.00 96.25 352 ASP A N 1
ATOM 2711 C CA . ASP A 1 352 ? -7.780 -4.648 23.347 1.00 96.25 352 ASP A CA 1
ATOM 2712 C C . ASP A 1 352 ? -6.420 -4.025 22.971 1.00 96.25 352 ASP A C 1
ATOM 2714 O O . ASP A 1 352 ? -6.352 -2.994 22.298 1.00 96.25 352 ASP A O 1
ATOM 2718 N N . SER A 1 353 ? -5.325 -4.656 23.378 1.00 92.19 353 SER A N 1
ATOM 2719 C CA . SER A 1 353 ? -3.988 -4.401 22.846 1.00 92.19 353 SER A CA 1
ATOM 2720 C C . SER A 1 353 ? -3.965 -4.530 21.313 1.00 92.19 353 SER A C 1
ATOM 2722 O O . SER A 1 353 ? -4.619 -5.424 20.761 1.00 92.19 353 SER A O 1
ATOM 2724 N N . PRO A 1 354 ? -3.159 -3.715 20.604 1.00 77.62 354 PRO A N 1
ATOM 2725 C CA . PRO A 1 354 ? -2.987 -3.831 19.157 1.00 77.62 354 PRO A CA 1
ATOM 2726 C C . PRO A 1 354 ? -2.652 -5.256 18.687 1.00 77.62 354 PRO A C 1
ATOM 2728 O O . PRO A 1 354 ? -3.166 -5.697 17.663 1.00 77.62 354 PRO A O 1
ATOM 2731 N N . ALA A 1 355 ? -1.840 -5.990 19.456 1.00 70.56 355 ALA A N 1
ATOM 2732 C CA . ALA A 1 355 ? -1.419 -7.351 19.128 1.00 70.56 355 ALA A CA 1
ATOM 2733 C C . ALA A 1 355 ? -2.538 -8.402 19.266 1.00 70.56 355 ALA A C 1
ATOM 2735 O O . ALA A 1 355 ? -2.532 -9.391 18.538 1.00 70.56 355 ALA A O 1
ATOM 2736 N N . SER A 1 356 ? -3.498 -8.200 20.176 1.00 84.69 356 SER A N 1
ATOM 2737 C CA . SER A 1 356 ? -4.547 -9.194 20.467 1.00 84.69 356 SER A CA 1
ATOM 2738 C C . SER A 1 356 ? -5.880 -8.887 19.784 1.00 84.69 356 SER A C 1
ATOM 2740 O O . SER A 1 356 ? -6.676 -9.802 19.571 1.00 84.69 356 SER A O 1
ATOM 2742 N N . LEU A 1 357 ? -6.113 -7.629 19.386 1.00 83.06 357 LEU A N 1
ATOM 2743 C CA . LEU A 1 357 ? -7.397 -7.164 18.852 1.00 83.06 357 LEU A CA 1
ATOM 2744 C C . LEU A 1 357 ? -7.918 -8.019 17.688 1.00 83.06 357 LEU A C 1
ATOM 2746 O O . LEU A 1 357 ? -9.105 -8.328 17.640 1.00 83.06 357 LEU A O 1
ATOM 2750 N N . GLY A 1 358 ? -7.046 -8.443 16.767 1.00 64.06 358 GLY A N 1
ATOM 2751 C CA . GLY A 1 358 ? -7.448 -9.277 15.629 1.00 64.06 358 GLY A CA 1
ATOM 2752 C C . GLY A 1 358 ? -8.066 -10.620 16.044 1.00 64.06 358 GLY A C 1
ATOM 2753 O O . GLY A 1 358 ? -9.016 -11.082 15.413 1.00 64.06 358 GLY A O 1
ATOM 2754 N N . ALA A 1 359 ? -7.576 -11.218 17.133 1.00 74.44 359 ALA A N 1
ATOM 2755 C CA . ALA A 1 359 ? -8.091 -12.478 17.665 1.00 74.44 359 ALA A CA 1
ATOM 2756 C C . ALA A 1 359 ? -9.338 -12.281 18.545 1.00 74.44 359 ALA A C 1
ATOM 2758 O O . ALA A 1 359 ? -10.223 -13.139 18.563 1.00 74.44 359 ALA A O 1
ATOM 2759 N N . THR A 1 360 ? -9.432 -11.162 19.270 1.00 88.50 360 THR A N 1
ATOM 2760 C CA . THR A 1 360 ? -10.474 -10.942 20.287 1.00 88.50 360 THR A CA 1
ATOM 2761 C C . THR A 1 360 ? -11.706 -10.207 19.765 1.00 88.50 360 THR A C 1
ATOM 2763 O O . THR A 1 360 ? -12.799 -10.397 20.302 1.00 88.50 360 THR A O 1
ATOM 2766 N N . LEU A 1 361 ? -11.594 -9.438 18.676 1.00 83.75 361 LEU A N 1
ATOM 2767 C CA . LEU A 1 361 ? -12.669 -8.574 18.173 1.00 83.75 361 LEU A CA 1
ATOM 2768 C C . LEU A 1 361 ? -13.985 -9.314 17.892 1.00 83.75 361 LEU A C 1
ATOM 2770 O O . LEU A 1 361 ? -15.053 -8.819 18.249 1.00 83.75 361 LEU A O 1
ATOM 2774 N N . ASN A 1 362 ? -13.939 -10.512 17.301 1.00 75.50 362 ASN A N 1
ATOM 2775 C CA . ASN A 1 362 ? -15.156 -11.285 17.028 1.00 75.50 362 ASN A CA 1
ATOM 2776 C C . ASN A 1 362 ? -15.893 -11.677 18.317 1.00 75.50 362 ASN A C 1
ATOM 2778 O O . ASN A 1 362 ? -17.119 -11.586 18.377 1.00 75.50 362 ASN A O 1
ATOM 2782 N N . LEU A 1 363 ? -15.155 -12.070 19.357 1.00 86.50 363 LEU A N 1
ATOM 2783 C CA . LEU A 1 363 ? -15.723 -12.419 20.662 1.00 86.50 363 LEU A CA 1
ATOM 2784 C C . LEU A 1 363 ? -16.277 -11.176 21.369 1.00 86.50 363 LEU A C 1
ATOM 2786 O O . LEU A 1 363 ? -17.378 -11.219 21.919 1.00 86.50 363 LEU A O 1
ATOM 2790 N N . LEU A 1 364 ? -15.566 -10.048 21.276 1.00 90.75 364 LEU A N 1
ATOM 2791 C CA . LEU A 1 364 ? -16.021 -8.748 21.773 1.00 90.75 364 LEU A CA 1
ATOM 2792 C C . LEU A 1 364 ? -17.360 -8.337 21.146 1.00 90.75 364 LEU A C 1
ATOM 2794 O O . LEU A 1 364 ? -18.311 -8.031 21.866 1.00 90.75 364 LEU A O 1
ATOM 2798 N N . ILE A 1 365 ? -17.458 -8.397 19.813 1.00 85.75 365 ILE A N 1
ATOM 2799 C CA . ILE A 1 365 ? -18.684 -8.089 19.064 1.00 85.75 365 ILE A CA 1
ATOM 2800 C C . ILE A 1 365 ? -19.817 -9.033 19.475 1.00 85.75 365 ILE A C 1
ATOM 2802 O O . ILE A 1 365 ? -20.926 -8.576 19.752 1.00 85.75 365 ILE A O 1
ATOM 2806 N N . GLN A 1 366 ? -19.553 -10.340 19.557 1.00 85.06 366 GLN A N 1
ATOM 2807 C CA . GLN A 1 366 ? -20.555 -11.316 19.990 1.00 85.06 366 GLN A CA 1
ATOM 2808 C C . GLN A 1 366 ? -21.063 -11.023 21.406 1.00 85.06 366 GLN A C 1
ATOM 2810 O O . GLN A 1 366 ? -22.274 -11.076 21.633 1.00 85.06 366 GLN A O 1
ATOM 2815 N N . GLY A 1 367 ? -20.173 -10.664 22.335 1.00 91.19 367 GLY A N 1
ATOM 2816 C CA . GLY A 1 367 ? -20.532 -10.311 23.707 1.00 91.19 367 GLY A CA 1
ATOM 2817 C C . GLY A 1 367 ? -21.465 -9.102 23.781 1.00 91.19 367 GLY A C 1
ATOM 2818 O O . GLY A 1 367 ? -22.511 -9.173 24.425 1.00 91.19 367 GLY A O 1
ATOM 2819 N N . VAL A 1 368 ? -21.159 -8.017 23.059 1.00 93.69 368 VAL A N 1
ATOM 2820 C CA . VAL A 1 368 ? -22.003 -6.805 23.086 1.00 93.69 368 VAL A CA 1
ATOM 2821 C C . VAL A 1 368 ? -23.244 -6.882 22.210 1.00 93.69 368 VAL A C 1
ATOM 2823 O O . VAL A 1 368 ? -24.203 -6.159 22.464 1.00 93.69 368 VAL A O 1
ATOM 2826 N N . SER A 1 369 ? -23.278 -7.766 21.209 1.00 86.88 369 SER A N 1
ATOM 2827 C CA . SER A 1 369 ? -24.414 -7.888 20.280 1.00 86.88 369 SER A CA 1
ATOM 2828 C C . SER A 1 369 ? -25.749 -8.198 20.968 1.00 86.88 369 SER A C 1
ATOM 2830 O O . SER A 1 369 ? -26.805 -7.895 20.422 1.00 86.88 369 SER A O 1
ATOM 2832 N N . ARG A 1 370 ? -25.711 -8.773 22.177 1.00 89.56 370 ARG A N 1
ATOM 2833 C CA . ARG A 1 370 ? -26.898 -9.051 23.005 1.00 89.56 370 ARG A CA 1
ATOM 2834 C C . ARG A 1 370 ? -27.469 -7.809 23.687 1.00 89.56 370 ARG A C 1
ATOM 2836 O O . ARG A 1 370 ? -28.597 -7.850 24.162 1.00 89.56 370 ARG A O 1
ATOM 2843 N N . HIS A 1 371 ? -26.677 -6.746 23.772 1.00 92.81 371 HIS A N 1
ATOM 2844 C CA . HIS A 1 371 ? -27.023 -5.498 24.445 1.00 92.81 371 HIS A CA 1
ATOM 2845 C C . HIS A 1 371 ? -27.302 -4.355 23.474 1.00 92.81 371 HIS A C 1
ATOM 2847 O O . HIS A 1 371 ? -27.934 -3.375 23.856 1.00 92.81 371 HIS A O 1
ATOM 2853 N N . LEU A 1 372 ? -26.819 -4.462 22.237 1.00 90.12 372 LEU A N 1
ATOM 2854 C CA . LEU A 1 372 ? -27.131 -3.496 21.199 1.00 90.12 372 LEU A CA 1
ATOM 2855 C C . LEU A 1 372 ? -28.529 -3.782 20.623 1.00 90.12 372 LEU A C 1
ATOM 2857 O O . LEU A 1 372 ? -28.860 -4.946 20.375 1.00 90.12 372 LEU A O 1
ATOM 2861 N N . PRO A 1 373 ? -29.351 -2.746 20.392 1.00 85.56 373 PRO A N 1
ATOM 2862 C CA . PRO A 1 373 ? -30.641 -2.885 19.740 1.00 85.56 373 PRO A CA 1
ATOM 2863 C C . PRO A 1 373 ? -30.434 -3.501 18.358 1.00 85.56 373 PRO A C 1
ATOM 2865 O O . PRO A 1 373 ? -29.494 -3.160 17.634 1.00 85.56 373 PRO A O 1
ATOM 2868 N N . SER A 1 374 ? -31.313 -4.428 17.976 1.00 71.62 374 SER A N 1
ATOM 2869 C CA . SER A 1 374 ? -31.334 -4.921 16.604 1.00 71.62 374 SER A CA 1
ATOM 2870 C C . SER A 1 374 ? -31.872 -3.813 15.708 1.00 71.62 374 SER A C 1
ATOM 2872 O O . SER A 1 374 ? -33.067 -3.737 15.449 1.00 71.62 374 SER A O 1
ATOM 2874 N N . LEU A 1 375 ? -30.983 -2.949 15.229 1.00 56.62 375 LEU A N 1
ATOM 2875 C CA . LEU A 1 375 ? -31.332 -1.853 14.323 1.00 56.62 375 LEU A CA 1
ATOM 2876 C C . LEU A 1 375 ? -31.942 -2.335 12.998 1.00 56.62 375 LEU A C 1
ATOM 2878 O O . LEU A 1 375 ? -32.604 -1.576 12.301 1.00 56.62 375 LEU A O 1
ATOM 2882 N N . TYR A 1 376 ? -31.782 -3.622 12.699 1.00 55.97 376 TYR A N 1
ATOM 2883 C CA . TYR A 1 376 ? -32.406 -4.311 11.583 1.00 55.97 376 TYR A CA 1
ATOM 2884 C C . TYR A 1 376 ? -33.381 -5.350 12.150 1.00 55.97 376 TYR A C 1
ATOM 2886 O O . TYR A 1 376 ? -33.034 -6.519 12.312 1.00 55.97 376 TYR A O 1
ATOM 2894 N N . SER A 1 377 ? -34.594 -4.921 12.518 1.00 42.69 377 SER A N 1
ATOM 2895 C CA . SER A 1 377 ? -35.681 -5.831 12.936 1.00 42.69 377 SER A CA 1
ATOM 2896 C C . SER A 1 377 ? -36.278 -6.647 11.785 1.00 42.69 377 SER A C 1
ATOM 2898 O O . SER A 1 377 ? -37.092 -7.529 12.027 1.00 42.69 377 SER A O 1
ATOM 2900 N N . GLU A 1 378 ? -35.790 -6.475 10.556 1.00 48.97 378 GLU A N 1
ATOM 2901 C CA . GLU A 1 378 ? -35.851 -7.527 9.538 1.00 48.97 378 GLU A CA 1
ATOM 2902 C C . GLU A 1 378 ? -34.524 -8.291 9.503 1.00 48.97 378 GLU A C 1
ATOM 2904 O O . GLU A 1 378 ? -33.842 -8.400 8.486 1.00 48.97 378 GLU A O 1
ATOM 2909 N N . LYS A 1 379 ? -34.125 -8.836 10.657 1.00 47.06 379 LYS A N 1
ATOM 2910 C CA . LYS A 1 379 ? -33.138 -9.913 10.711 1.00 47.06 379 LYS A CA 1
ATOM 2911 C C . LYS A 1 379 ? -33.706 -11.075 9.891 1.00 47.06 379 LYS A C 1
ATOM 2913 O O . LYS A 1 379 ? -34.414 -11.922 10.432 1.00 47.06 379 LYS A O 1
ATOM 2918 N N . ARG A 1 380 ? -33.325 -11.195 8.616 1.00 50.81 380 ARG A N 1
ATOM 2919 C CA . ARG A 1 380 ? -33.049 -12.534 8.086 1.00 50.81 380 ARG A CA 1
ATOM 2920 C C . ARG A 1 380 ? -31.948 -13.072 8.990 1.00 50.81 380 ARG A C 1
ATOM 2922 O O . ARG A 1 380 ? -30.795 -12.660 8.882 1.00 50.81 380 ARG A O 1
ATOM 2929 N N . SER A 1 381 ? -32.318 -13.892 9.973 1.00 50.44 381 SER A N 1
ATOM 2930 C CA . SER A 1 381 ? -31.328 -14.634 10.743 1.00 50.44 381 SER A CA 1
ATOM 2931 C C . SER A 1 381 ? -30.420 -15.329 9.726 1.00 50.44 381 SER A C 1
ATOM 2933 O O . SER A 1 381 ? -30.949 -15.947 8.799 1.00 50.44 381 SER A O 1
ATOM 2935 N N . PRO A 1 382 ? -29.083 -15.265 9.853 1.00 53.03 382 PRO A N 1
ATOM 2936 C CA . PRO A 1 382 ? -28.188 -16.032 8.988 1.00 53.03 382 PRO A CA 1
ATOM 2937 C C . PRO A 1 382 ? -28.555 -17.526 8.931 1.00 53.03 382 PRO A C 1
ATOM 2939 O O . PRO A 1 382 ? -28.227 -18.205 7.964 1.00 53.03 382 PRO A O 1
ATOM 2942 N N . GLN A 1 383 ? -29.275 -18.024 9.946 1.00 55.09 383 GLN A N 1
ATOM 2943 C CA . GLN A 1 383 ? -29.784 -19.393 10.016 1.00 55.09 383 GLN A CA 1
ATOM 2944 C C . GLN A 1 383 ? -30.912 -19.718 9.019 1.00 55.09 383 GLN A C 1
ATOM 2946 O O . GLN A 1 383 ? -31.112 -20.896 8.744 1.00 55.09 383 GLN A O 1
ATOM 2951 N N . ASP A 1 384 ? -31.594 -18.727 8.436 1.00 75.06 384 ASP A N 1
ATOM 2952 C CA . ASP A 1 384 ? -32.655 -18.955 7.438 1.00 75.06 384 ASP A CA 1
ATOM 2953 C C . ASP A 1 384 ? -32.170 -18.803 5.986 1.00 75.06 384 ASP A C 1
ATOM 2955 O O . ASP A 1 384 ? -32.951 -18.945 5.039 1.00 75.06 384 ASP A O 1
ATOM 2959 N N . ILE A 1 385 ? -30.878 -18.528 5.773 1.00 87.31 385 ILE A N 1
ATOM 2960 C CA . ILE A 1 385 ? -30.312 -18.464 4.426 1.00 87.31 385 ILE A CA 1
ATOM 2961 C C . ILE A 1 385 ? -30.174 -19.892 3.897 1.00 87.31 385 ILE A C 1
ATOM 2963 O O . ILE A 1 385 ? -29.346 -20.679 4.355 1.00 87.31 385 ILE A O 1
ATOM 2967 N N . LYS A 1 386 ? -30.988 -20.232 2.897 1.00 94.12 386 LYS A N 1
ATOM 2968 C CA . LYS A 1 386 ? -30.847 -21.486 2.156 1.00 94.12 386 LYS A CA 1
ATOM 2969 C C . LYS A 1 386 ? -29.647 -21.377 1.226 1.00 94.12 386 LYS A C 1
ATOM 2971 O O . LYS A 1 386 ? -29.743 -20.803 0.144 1.00 94.12 386 LYS A O 1
ATOM 2976 N N . TRP A 1 387 ? -28.521 -21.916 1.668 1.00 96.31 387 TRP A N 1
ATOM 2977 C CA . TRP A 1 387 ? -27.295 -21.965 0.885 1.00 96.31 387 TRP A CA 1
ATOM 2978 C C . TRP A 1 387 ? -27.371 -23.031 -0.210 1.00 96.31 387 TRP A C 1
ATOM 2980 O O . TRP A 1 387 ? -27.897 -24.125 -0.002 1.00 96.31 387 TRP A O 1
ATOM 2990 N N . ARG A 1 388 ? -26.805 -22.722 -1.375 1.00 97.62 388 ARG A N 1
ATOM 2991 C CA . ARG A 1 388 ? -26.562 -23.662 -2.468 1.00 97.62 388 ARG A CA 1
ATOM 2992 C C . ARG A 1 388 ? -25.125 -23.515 -2.946 1.00 97.62 388 ARG A C 1
ATOM 2994 O O . ARG A 1 388 ? -24.612 -22.402 -3.024 1.00 97.62 388 ARG A O 1
ATOM 3001 N N . GLN A 1 389 ? -24.499 -24.623 -3.314 1.00 97.88 389 GLN A N 1
ATOM 3002 C CA . GLN A 1 389 ? -23.235 -24.562 -4.035 1.00 97.88 389 GLN A CA 1
ATOM 3003 C C . GLN A 1 389 ? -23.508 -24.120 -5.479 1.00 97.88 389 GLN A C 1
ATOM 3005 O O . GLN A 1 389 ? -24.429 -24.616 -6.134 1.00 97.88 389 GLN A O 1
ATOM 3010 N N . ALA A 1 390 ? -22.730 -23.165 -5.968 1.00 97.56 390 ALA A N 1
ATOM 3011 C CA . ALA A 1 390 ? -22.741 -22.686 -7.338 1.00 97.56 390 ALA A CA 1
ATOM 3012 C C . ALA A 1 390 ? -21.374 -22.953 -7.974 1.00 97.56 390 ALA A C 1
ATOM 3014 O O . ALA A 1 390 ? -20.336 -22.751 -7.346 1.00 97.56 390 ALA A O 1
ATOM 3015 N N . MET A 1 391 ? -21.383 -23.418 -9.222 1.00 96.94 391 MET A N 1
ATOM 3016 C CA . MET A 1 391 ? -20.169 -23.577 -10.021 1.00 96.94 391 MET A CA 1
ATOM 3017 C C . MET A 1 391 ? -19.948 -22.324 -10.867 1.00 96.94 391 MET A C 1
ATOM 3019 O O . MET A 1 391 ? -20.914 -21.739 -11.367 1.00 96.94 391 MET A O 1
ATOM 3023 N N . ILE A 1 392 ? -18.686 -21.930 -11.042 1.00 94.56 392 ILE A N 1
ATOM 3024 C CA . ILE A 1 392 ? -18.315 -20.917 -12.037 1.00 94.56 392 ILE A CA 1
ATOM 3025 C C . ILE A 1 392 ? -18.611 -21.505 -13.436 1.00 94.56 392 ILE A C 1
ATOM 3027 O O . ILE A 1 392 ? -18.388 -22.704 -13.625 1.00 94.56 392 ILE A O 1
ATOM 3031 N N . PRO A 1 393 ? -19.138 -20.734 -14.414 1.00 90.19 393 PRO A N 1
ATOM 3032 C CA . PRO A 1 393 ? -19.656 -21.287 -15.673 1.00 90.19 393 PRO A CA 1
ATOM 3033 C C . PRO A 1 393 ? -18.664 -22.123 -16.489 1.00 90.19 393 PRO A C 1
ATOM 3035 O O . PRO A 1 393 ? -19.075 -23.017 -17.222 1.00 90.19 393 PRO A O 1
ATOM 3038 N N . ASP A 1 394 ? -17.370 -21.849 -16.358 1.00 86.12 394 ASP A N 1
ATOM 3039 C CA . ASP A 1 394 ? -16.286 -22.561 -17.038 1.00 86.12 394 ASP A CA 1
ATOM 3040 C C . ASP A 1 394 ? -15.684 -23.711 -16.202 1.00 86.12 394 ASP A C 1
ATOM 3042 O O . ASP A 1 394 ? -14.694 -24.313 -16.608 1.00 86.12 394 ASP A O 1
ATOM 3046 N N . GLY A 1 395 ? -16.249 -24.016 -15.028 1.00 92.00 395 GLY A N 1
ATOM 3047 C CA . GLY A 1 395 ? -15.746 -25.057 -14.127 1.00 92.00 395 GLY A CA 1
ATOM 3048 C C . GLY A 1 395 ? -14.446 -24.695 -13.399 1.00 92.00 395 GLY A C 1
ATOM 3049 O O . GLY A 1 395 ? -13.802 -25.574 -12.826 1.00 92.00 395 GLY A O 1
ATOM 3050 N N . SER A 1 396 ? -14.037 -23.424 -13.414 1.00 90.25 396 SER A N 1
ATOM 3051 C CA . SER A 1 396 ? -12.787 -22.943 -12.802 1.00 90.25 396 SER A CA 1
ATOM 3052 C C . SER A 1 396 ? -12.840 -22.797 -11.279 1.00 90.25 396 SER A C 1
ATOM 3054 O O . SER A 1 396 ? -11.831 -22.476 -10.652 1.00 90.25 396 SER A O 1
ATOM 3056 N N . GLY A 1 397 ? -13.995 -23.035 -10.664 1.00 93.94 397 GLY A N 1
ATOM 3057 C CA . GLY A 1 397 ? -14.159 -22.917 -9.224 1.00 93.94 397 GLY A CA 1
ATOM 3058 C C . GLY A 1 397 ? -15.590 -23.134 -8.767 1.00 93.94 397 GLY A C 1
ATOM 3059 O O . GLY A 1 397 ? -16.510 -23.345 -9.569 1.00 93.94 397 GLY A O 1
ATOM 3060 N N . THR A 1 398 ? -15.773 -23.063 -7.455 1.00 97.19 398 THR A N 1
ATOM 3061 C CA . THR A 1 398 ? -17.084 -23.144 -6.811 1.00 97.19 398 THR A CA 1
ATOM 3062 C C . THR A 1 398 ? -17.225 -22.090 -5.721 1.00 97.19 398 THR A C 1
ATOM 3064 O O . THR A 1 398 ? -16.241 -21.528 -5.253 1.00 97.19 398 THR A O 1
ATOM 3067 N N . MET A 1 399 ? -18.462 -21.782 -5.342 1.00 97.56 399 MET A N 1
ATOM 3068 C CA . MET A 1 399 ? -18.768 -20.890 -4.223 1.00 97.56 399 MET A CA 1
ATOM 3069 C C . MET A 1 399 ? -20.135 -21.225 -3.625 1.00 97.56 399 MET A C 1
ATOM 3071 O O . MET A 1 399 ? -21.014 -21.735 -4.322 1.00 97.56 399 MET A O 1
ATOM 3075 N N . MET A 1 400 ? -20.350 -20.920 -2.349 1.00 97.88 400 MET A N 1
ATOM 3076 C CA . MET A 1 400 ? -21.673 -20.985 -1.729 1.00 97.88 400 MET A CA 1
ATOM 3077 C C . MET A 1 400 ? -22.412 -19.669 -1.960 1.00 97.88 400 MET A C 1
ATOM 3079 O O . MET A 1 400 ? -21.902 -18.584 -1.692 1.00 97.88 400 MET A O 1
ATOM 3083 N N . LEU A 1 401 ? -23.644 -19.770 -2.448 1.00 97.75 401 LEU A N 1
ATOM 3084 C CA . LEU A 1 401 ? -24.535 -18.639 -2.674 1.00 97.75 401 LEU A CA 1
ATOM 3085 C C . LEU A 1 401 ? -25.867 -18.861 -1.954 1.00 97.75 401 LEU A C 1
ATOM 3087 O O . LEU A 1 401 ? -26.329 -20.002 -1.861 1.00 97.75 401 LEU A O 1
ATOM 3091 N N . PRO A 1 402 ? -26.535 -17.799 -1.484 1.00 97.00 402 PRO A N 1
ATOM 3092 C CA . PRO A 1 402 ? -27.943 -17.881 -1.128 1.00 97.00 402 PRO A CA 1
ATOM 3093 C C . PRO A 1 402 ? -28.795 -18.364 -2.314 1.00 97.00 402 PRO A C 1
ATOM 3095 O O . PRO A 1 402 ? -28.457 -18.168 -3.484 1.00 97.00 402 PRO A O 1
ATOM 3098 N N . SER A 1 403 ? -29.929 -19.002 -2.031 1.00 95.94 403 SER A N 1
ATOM 3099 C CA . SER A 1 403 ? -30.797 -19.568 -3.070 1.00 95.94 403 SER A CA 1
ATOM 3100 C C . SER A 1 403 ? -31.364 -18.530 -4.045 1.00 95.94 403 SER A C 1
ATOM 3102 O O . SER A 1 403 ? -31.679 -18.882 -5.177 1.00 95.94 403 SER A O 1
ATOM 3104 N N . ASP A 1 404 ? -31.496 -17.275 -3.612 1.00 95.00 404 ASP A N 1
ATOM 3105 C CA . ASP A 1 404 ? -31.963 -16.126 -4.399 1.00 95.00 404 ASP A CA 1
ATOM 3106 C C . ASP A 1 404 ? -30.834 -15.385 -5.140 1.00 95.00 404 ASP A C 1
ATOM 3108 O O . ASP A 1 404 ? -31.101 -14.426 -5.862 1.00 95.00 404 ASP A O 1
ATOM 3112 N N . TRP A 1 405 ? -29.585 -15.833 -4.998 1.00 97.69 405 TRP A N 1
ATOM 3113 C CA . TRP A 1 405 ? -28.440 -15.297 -5.727 1.00 97.69 405 TRP A CA 1
ATOM 3114 C C . TRP A 1 405 ? -28.163 -16.080 -7.004 1.00 97.69 405 TRP A C 1
ATOM 3116 O O . TRP A 1 405 ? -28.427 -17.282 -7.093 1.00 97.69 405 TRP A O 1
ATOM 3126 N N . GLN A 1 406 ? -27.560 -15.412 -7.983 1.00 97.50 406 GLN A N 1
ATOM 3127 C CA . GLN A 1 406 ? -27.150 -16.004 -9.254 1.00 97.50 406 GLN A CA 1
ATOM 3128 C C . GLN A 1 406 ? -25.734 -15.579 -9.641 1.00 97.50 406 GLN A C 1
ATOM 3130 O O . GLN A 1 406 ? -25.331 -14.444 -9.395 1.00 97.50 406 GLN A O 1
ATOM 3135 N N . VAL A 1 407 ? -24.997 -16.493 -10.276 1.00 97.06 407 VAL A N 1
ATOM 3136 C CA . VAL A 1 407 ? -23.737 -16.163 -10.949 1.00 97.06 407 VAL A CA 1
ATOM 3137 C C . VAL A 1 407 ? -24.088 -15.414 -12.233 1.00 97.06 407 VAL A C 1
ATOM 3139 O O . VAL A 1 407 ? -24.846 -15.921 -13.056 1.00 97.06 407 VAL A O 1
ATOM 3142 N N . MET A 1 408 ? -23.580 -14.193 -12.370 1.00 92.94 408 MET A N 1
ATOM 3143 C CA . MET A 1 408 ? -23.804 -13.307 -13.515 1.00 92.94 408 MET A CA 1
ATOM 3144 C C . MET A 1 408 ? -22.753 -13.521 -14.608 1.00 92.94 408 MET A C 1
ATOM 3146 O O . MET A 1 408 ? -23.049 -13.366 -15.789 1.00 92.94 408 MET A O 1
ATOM 3150 N N . GLY A 1 409 ? -21.538 -13.901 -14.215 1.00 87.19 409 GLY A N 1
ATOM 3151 C CA . GLY A 1 409 ? -20.429 -14.174 -15.118 1.00 87.19 409 GLY A CA 1
ATOM 3152 C C . GLY A 1 409 ? -19.272 -14.828 -14.376 1.00 87.19 409 GLY A C 1
ATOM 3153 O O . GLY A 1 409 ? -19.206 -14.797 -13.148 1.00 87.19 409 GLY A O 1
ATOM 3154 N N . GLY A 1 410 ? -18.365 -15.452 -15.116 1.00 89.50 410 GLY A N 1
ATOM 3155 C CA . GLY A 1 410 ? -17.145 -15.979 -14.530 1.00 89.50 410 GLY A CA 1
ATOM 3156 C C . GLY A 1 410 ? -16.251 -16.667 -15.546 1.00 89.50 410 GLY A C 1
ATOM 3157 O O . GLY A 1 410 ? -16.729 -17.206 -16.544 1.00 89.50 410 GLY A O 1
ATOM 3158 N N . SER A 1 411 ? -14.948 -16.576 -15.307 1.00 86.00 411 SER A N 1
ATOM 3159 C CA . SER A 1 411 ? -13.907 -17.127 -16.169 1.00 86.00 411 SER A CA 1
ATOM 3160 C C . SER A 1 411 ? -12.590 -17.233 -15.405 1.00 86.00 411 SER A C 1
ATOM 3162 O O . SER A 1 411 ? -12.184 -16.298 -14.715 1.00 86.00 411 SER A O 1
ATOM 3164 N N . LYS A 1 412 ? -11.895 -18.361 -15.532 1.00 84.44 412 LYS A N 1
ATOM 3165 C CA . LYS A 1 412 ? -10.576 -18.636 -14.956 1.00 84.44 412 LYS A CA 1
ATOM 3166 C C . LYS A 1 412 ? -10.491 -18.303 -13.470 1.00 84.44 412 LYS A C 1
ATOM 3168 O O . LYS A 1 412 ? -9.527 -17.675 -13.043 1.00 84.44 412 LYS A O 1
ATOM 3173 N N . GLY A 1 413 ? -11.498 -18.662 -12.685 1.00 83.69 413 GLY A N 1
ATOM 3174 C CA . GLY A 1 413 ? -11.605 -18.424 -11.247 1.00 83.69 413 GLY A CA 1
ATOM 3175 C C . GLY A 1 413 ? -12.176 -17.052 -10.886 1.00 83.69 413 GLY A C 1
ATOM 3176 O O . GLY A 1 413 ? -12.547 -16.846 -9.737 1.00 83.69 413 GLY A O 1
ATOM 3177 N N . MET A 1 414 ? -12.275 -16.121 -11.843 1.00 91.19 414 MET A N 1
ATOM 3178 C CA . MET A 1 414 ? -12.997 -14.860 -11.662 1.00 91.19 414 MET A CA 1
ATOM 3179 C C . MET A 1 414 ? -14.492 -15.141 -11.654 1.00 91.19 414 MET A C 1
ATOM 3181 O O . MET A 1 414 ? -14.969 -15.928 -12.475 1.00 91.19 414 MET A O 1
ATOM 3185 N N . VAL A 1 415 ? -15.234 -14.489 -10.770 1.00 94.94 415 VAL A N 1
ATOM 3186 C CA . VAL A 1 415 ? -16.683 -14.674 -10.693 1.00 94.94 415 VAL A CA 1
ATOM 3187 C C . VAL A 1 415 ? -17.382 -13.391 -10.284 1.00 94.94 415 VAL A C 1
ATOM 3189 O O . VAL A 1 415 ? -16.948 -12.715 -9.355 1.00 94.94 415 VAL A O 1
ATOM 3192 N N . ASP A 1 416 ? -18.490 -13.105 -10.959 1.00 95.62 416 ASP A N 1
ATOM 3193 C CA . ASP A 1 416 ? -19.467 -12.094 -10.586 1.00 95.62 416 ASP A CA 1
ATOM 3194 C C . ASP A 1 416 ? -20.767 -12.790 -10.181 1.00 95.62 416 ASP A C 1
ATOM 3196 O O . ASP A 1 416 ? -21.316 -13.598 -10.933 1.00 95.62 416 ASP A O 1
ATOM 3200 N N . ALA A 1 417 ? -21.301 -12.458 -9.012 1.00 97.38 417 ALA A N 1
ATOM 3201 C CA . ALA A 1 417 ? -22.578 -12.953 -8.514 1.00 97.38 417 ALA A CA 1
ATOM 3202 C C . ALA A 1 417 ? -23.424 -11.806 -7.953 1.00 97.38 417 ALA A C 1
ATOM 3204 O O . ALA A 1 417 ? -22.896 -10.812 -7.454 1.00 97.38 417 ALA A O 1
ATOM 3205 N N . GLY A 1 418 ? -24.746 -11.934 -8.044 1.00 96.75 418 GLY A N 1
ATOM 3206 C CA . GLY A 1 418 ? -25.678 -10.904 -7.592 1.00 96.75 418 GLY A CA 1
ATOM 3207 C C . GLY A 1 418 ? -26.929 -11.471 -6.932 1.00 96.75 418 GLY A C 1
ATOM 3208 O O . GLY A 1 418 ? -27.425 -12.529 -7.331 1.00 96.75 418 GLY A O 1
ATOM 3209 N N . GLY A 1 419 ? -27.425 -10.747 -5.930 1.00 96.62 419 GLY A N 1
ATOM 3210 C CA . GLY A 1 419 ? -28.690 -10.993 -5.240 1.00 96.62 419 GLY A CA 1
ATOM 3211 C C . GLY A 1 419 ? -29.828 -10.116 -5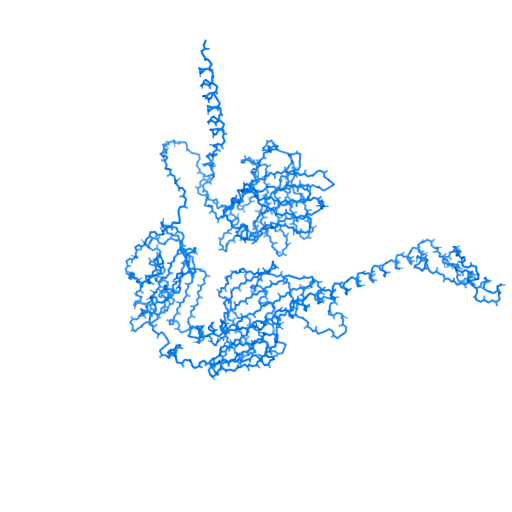.768 1.00 96.62 419 GLY A C 1
ATOM 3212 O O . GLY A 1 419 ? -29.606 -9.073 -6.386 1.00 96.62 419 GLY A O 1
ATOM 3213 N N . GLN A 1 420 ? -31.074 -10.523 -5.506 1.00 95.00 420 GLN A N 1
ATOM 3214 C CA . GLN A 1 420 ? -32.275 -9.756 -5.888 1.00 95.00 420 GLN A CA 1
ATOM 3215 C C . GLN A 1 420 ? -32.402 -8.411 -5.155 1.00 95.00 420 GLN A C 1
ATOM 3217 O O . GLN A 1 420 ? -33.082 -7.507 -5.630 1.00 95.00 420 GLN A O 1
ATOM 3222 N N . ASP A 1 421 ? -31.733 -8.271 -4.013 1.00 91.75 421 ASP A N 1
ATOM 3223 C CA . ASP A 1 421 ? -31.655 -7.050 -3.207 1.00 91.75 421 ASP A CA 1
ATOM 3224 C C . ASP A 1 421 ? -30.671 -6.007 -3.776 1.00 91.75 421 ASP A C 1
ATOM 3226 O O . ASP A 1 421 ? -30.448 -4.956 -3.175 1.00 91.75 421 ASP A O 1
ATOM 3230 N N . GLY A 1 422 ? -30.066 -6.297 -4.931 1.00 94.19 422 GLY A N 1
ATOM 3231 C CA . GLY A 1 422 ? -29.059 -5.460 -5.571 1.00 94.19 422 GLY A CA 1
ATOM 3232 C C . GLY A 1 422 ? -27.645 -5.682 -5.041 1.00 94.19 422 GLY A C 1
ATOM 3233 O O . GLY A 1 422 ? -26.721 -5.063 -5.562 1.00 94.19 422 GLY A O 1
ATOM 3234 N N . SER A 1 423 ? -27.441 -6.556 -4.053 1.00 96.50 423 SER A N 1
ATOM 3235 C CA . SER A 1 423 ? -26.107 -6.931 -3.583 1.00 96.50 423 SER A CA 1
ATOM 3236 C C . SER A 1 423 ? -25.302 -7.628 -4.679 1.00 96.50 423 SER A C 1
ATOM 3238 O O . SER A 1 423 ? -25.852 -8.350 -5.511 1.00 96.50 423 SER A O 1
ATOM 3240 N N . ARG A 1 424 ? -23.985 -7.413 -4.686 1.00 97.12 424 ARG A N 1
ATOM 3241 C CA . ARG A 1 424 ? -23.056 -7.936 -5.690 1.00 97.12 424 ARG A CA 1
ATOM 3242 C C . ARG A 1 424 ? -21.752 -8.399 -5.063 1.00 97.12 424 ARG A C 1
ATOM 3244 O O . ARG A 1 424 ? -21.241 -7.788 -4.125 1.00 97.12 424 ARG A O 1
ATOM 3251 N N . VAL A 1 425 ? -21.189 -9.450 -5.633 1.00 97.12 425 VAL A N 1
ATOM 3252 C CA . VAL A 1 425 ? -19.896 -10.015 -5.263 1.00 97.12 425 VAL A CA 1
ATOM 3253 C C . VAL A 1 425 ? -19.093 -10.233 -6.538 1.00 97.12 425 VAL A C 1
ATOM 3255 O O . VAL A 1 425 ? -19.587 -10.885 -7.452 1.00 97.12 425 VAL A O 1
ATOM 3258 N N . SER A 1 426 ? -17.874 -9.705 -6.580 1.00 96.56 426 SER A N 1
ATOM 3259 C CA . SER A 1 426 ? -16.924 -9.895 -7.678 1.00 96.56 426 SER A CA 1
ATOM 3260 C C . SER A 1 426 ? -15.610 -10.386 -7.083 1.00 96.56 426 SER A C 1
ATOM 3262 O O . SER A 1 426 ? -14.937 -9.638 -6.375 1.00 96.56 426 SER A O 1
ATOM 3264 N N . LEU A 1 427 ? -15.255 -11.651 -7.301 1.00 94.00 427 LEU A N 1
ATOM 3265 C CA . LEU A 1 427 ? -14.118 -12.297 -6.635 1.00 94.00 427 LEU A CA 1
ATOM 3266 C C . LEU A 1 427 ? -13.049 -12.708 -7.633 1.00 94.00 427 LEU A C 1
ATOM 3268 O O . LEU A 1 427 ? -13.338 -13.140 -8.749 1.00 94.00 427 LEU A O 1
ATOM 3272 N N . GLY A 1 428 ? -11.800 -12.580 -7.194 1.00 87.69 428 GLY A N 1
ATOM 3273 C CA . GLY A 1 428 ? -10.633 -13.010 -7.947 1.00 87.69 428 GLY A CA 1
ATOM 3274 C C . GLY A 1 428 ? -10.367 -12.226 -9.226 1.00 87.69 428 GLY A C 1
ATOM 3275 O O . GLY A 1 428 ? -9.609 -12.733 -10.054 1.00 87.69 428 GLY A O 1
ATOM 3276 N N . ILE A 1 429 ? -10.983 -11.051 -9.400 1.00 92.94 429 ILE A N 1
ATOM 3277 C CA . ILE A 1 429 ? -10.859 -10.236 -10.608 1.00 92.94 429 ILE A CA 1
ATOM 3278 C C . ILE A 1 429 ? -9.431 -9.713 -10.697 1.00 92.94 429 ILE A C 1
ATOM 3280 O O . ILE A 1 429 ? -8.908 -9.140 -9.741 1.00 92.94 429 ILE A O 1
ATOM 3284 N N . TRP A 1 430 ? -8.794 -9.894 -11.846 1.00 91.50 430 TRP A N 1
ATOM 3285 C CA . TRP A 1 430 ? -7.460 -9.368 -12.088 1.00 91.50 430 TRP A CA 1
ATOM 3286 C C . TRP A 1 430 ? -7.356 -8.807 -13.500 1.00 91.50 430 TRP A C 1
ATOM 3288 O O . TRP A 1 430 ? -8.032 -9.269 -14.417 1.00 91.50 430 TRP A O 1
ATOM 3298 N N . THR A 1 431 ? -6.512 -7.796 -13.669 1.00 91.69 431 THR A N 1
ATOM 3299 C CA . THR A 1 431 ? -6.218 -7.201 -14.972 1.00 91.69 431 THR A CA 1
ATOM 3300 C C . THR A 1 431 ? -4.769 -6.727 -15.013 1.00 91.69 431 THR A C 1
ATOM 3302 O O . THR A 1 431 ? -4.274 -6.195 -14.012 1.00 91.69 431 THR A O 1
ATOM 3305 N N . PRO A 1 432 ? -4.064 -6.891 -16.145 1.00 92.00 432 PRO A N 1
ATOM 3306 C CA . PRO A 1 432 ? -2.830 -6.158 -16.369 1.00 92.00 432 PRO A CA 1
ATOM 3307 C C . PRO A 1 432 ? -3.137 -4.661 -16.473 1.00 92.00 432 PRO A C 1
ATOM 3309 O O . PRO A 1 432 ? -4.187 -4.255 -16.982 1.00 92.00 432 PRO A O 1
ATOM 3312 N N . VAL A 1 433 ? -2.212 -3.850 -15.978 1.00 94.31 433 VAL A N 1
ATOM 3313 C CA . VAL A 1 433 ? -2.247 -2.393 -16.033 1.00 94.31 433 VAL A CA 1
ATOM 3314 C C . VAL A 1 433 ? -0.923 -1.915 -16.604 1.00 94.31 433 VAL A C 1
ATOM 3316 O O . VAL A 1 433 ? 0.150 -2.217 -16.075 1.00 94.31 433 VAL A O 1
ATOM 3319 N N . LEU A 1 434 ? -0.988 -1.177 -17.708 1.00 92.62 434 LEU A N 1
ATOM 3320 C CA . LEU A 1 434 ? 0.192 -0.586 -18.318 1.00 92.62 434 LEU A CA 1
ATOM 3321 C C . LEU A 1 434 ? 0.747 0.503 -17.403 1.00 92.62 434 LEU A C 1
ATOM 3323 O O . LEU A 1 434 ? 0.019 1.386 -16.943 1.00 92.62 434 LEU A O 1
ATOM 3327 N N . ALA A 1 435 ? 2.059 0.465 -17.167 1.00 89.81 435 ALA A N 1
ATOM 3328 C CA . ALA A 1 435 ? 2.726 1.574 -16.509 1.00 89.81 435 ALA A CA 1
ATOM 3329 C C . ALA A 1 435 ? 2.682 2.798 -17.438 1.00 89.81 435 ALA A C 1
ATOM 3331 O O . ALA A 1 435 ? 3.032 2.688 -18.614 1.00 89.81 435 ALA A O 1
ATOM 3332 N N . GLN A 1 436 ? 2.323 3.974 -16.912 1.00 83.56 436 GLN A N 1
ATOM 3333 C CA . GLN A 1 436 ? 2.186 5.212 -17.705 1.00 83.56 436 GLN A CA 1
ATOM 3334 C C . GLN A 1 436 ? 3.399 5.535 -18.594 1.00 83.56 436 GLN A C 1
ATOM 3336 O O . GLN A 1 436 ? 3.242 6.096 -19.673 1.00 83.56 436 GLN A O 1
ATOM 3341 N N . ALA A 1 437 ? 4.612 5.155 -18.181 1.00 79.19 437 ALA A N 1
ATOM 3342 C CA . ALA A 1 437 ? 5.827 5.361 -18.972 1.00 79.19 437 ALA A CA 1
ATOM 3343 C C . ALA A 1 437 ? 5.837 4.599 -20.317 1.00 79.19 437 ALA A C 1
ATOM 3345 O O . ALA A 1 437 ? 6.598 4.952 -21.217 1.00 79.19 437 ALA A O 1
ATOM 3346 N N . VAL A 1 438 ? 5.016 3.553 -20.453 1.00 77.06 438 VAL A N 1
ATOM 3347 C CA . VAL A 1 438 ? 4.954 2.665 -21.625 1.00 77.06 438 VAL A CA 1
ATOM 3348 C C . VAL A 1 438 ? 3.744 2.978 -22.520 1.00 77.06 438 VAL A C 1
ATOM 3350 O O . VAL A 1 438 ? 3.756 2.666 -23.710 1.00 77.06 438 VAL A O 1
ATOM 3353 N N . ASP A 1 439 ? 2.734 3.660 -21.984 1.00 76.25 439 ASP A N 1
ATOM 3354 C CA . ASP A 1 439 ? 1.457 3.961 -22.646 1.00 76.25 439 ASP A CA 1
ATOM 3355 C C . ASP A 1 439 ? 1.585 4.676 -24.017 1.00 76.25 439 ASP A C 1
ATOM 3357 O O . ASP A 1 439 ? 0.975 4.227 -24.997 1.00 76.25 439 ASP A O 1
ATOM 3361 N N . PRO A 1 440 ? 2.459 5.696 -24.195 1.00 78.75 440 PRO A N 1
ATOM 3362 C CA . PRO A 1 440 ? 2.612 6.367 -25.491 1.00 78.75 440 PRO A CA 1
ATOM 3363 C C . PRO A 1 440 ? 3.129 5.455 -26.609 1.00 78.75 440 PRO A C 1
ATOM 3365 O O . PRO A 1 440 ? 2.923 5.748 -27.783 1.00 78.75 440 PRO A O 1
ATOM 3368 N N . TYR A 1 441 ? 3.823 4.367 -26.262 1.00 77.75 441 TYR A N 1
ATOM 3369 C CA . TYR A 1 441 ? 4.314 3.399 -27.240 1.00 77.75 441 TYR A CA 1
ATOM 3370 C C . TYR A 1 441 ? 3.221 2.407 -27.637 1.00 77.75 441 TYR A C 1
ATOM 3372 O O . TYR A 1 441 ? 3.144 2.024 -28.800 1.00 77.75 441 TYR A O 1
ATOM 3380 N N . TYR A 1 442 ? 2.364 2.016 -26.690 1.00 75.19 442 TYR A N 1
ATOM 3381 C CA . TYR A 1 442 ? 1.298 1.042 -26.927 1.00 75.19 442 TYR A CA 1
ATOM 3382 C C . TYR A 1 442 ? 0.163 1.618 -27.777 1.00 75.19 442 TYR A C 1
ATOM 3384 O O . TYR A 1 442 ? -0.322 0.962 -28.697 1.00 75.19 442 TYR A O 1
ATOM 3392 N N . THR A 1 443 ? -0.207 2.876 -27.533 1.00 75.31 443 THR A N 1
ATOM 3393 C CA . THR A 1 443 ? -1.265 3.574 -28.285 1.00 75.31 443 THR A CA 1
ATOM 3394 C C . THR A 1 443 ? -0.920 3.841 -29.755 1.00 75.31 443 THR A C 1
ATOM 3396 O O . THR A 1 443 ? -1.814 4.118 -30.553 1.00 75.31 443 THR A O 1
ATOM 3399 N N . GLN A 1 444 ? 0.353 3.721 -30.150 1.00 79.12 444 GLN A N 1
ATOM 3400 C CA . GLN A 1 444 ? 0.785 3.870 -31.545 1.00 79.12 444 GLN A CA 1
ATOM 3401 C C . GLN A 1 444 ? 0.601 2.596 -32.383 1.00 79.12 444 GLN A C 1
ATOM 3403 O O . GLN A 1 444 ? 0.707 2.665 -33.609 1.00 79.12 444 GLN A O 1
ATOM 3408 N N . PHE A 1 445 ? 0.316 1.443 -31.766 1.00 74.31 445 PHE A N 1
ATOM 3409 C CA . PHE A 1 445 ? 0.105 0.198 -32.503 1.00 74.31 445 PHE A CA 1
ATOM 3410 C C . PHE A 1 445 ? -1.304 0.145 -33.121 1.00 74.31 445 PHE A C 1
ATOM 3412 O O . PHE A 1 445 ? -2.302 0.196 -32.393 1.00 74.31 445 PHE A O 1
ATOM 3419 N N . PRO A 1 446 ? -1.426 -0.004 -34.456 1.00 73.88 446 PRO A N 1
ATOM 3420 C CA . PRO A 1 446 ? -2.721 -0.164 -35.110 1.00 73.88 446 PRO A CA 1
ATOM 3421 C C . PRO A 1 446 ? -3.451 -1.402 -34.573 1.00 73.88 446 PRO A C 1
ATOM 3423 O O . PRO A 1 446 ? -2.929 -2.511 -34.652 1.00 73.88 446 PRO A O 1
ATOM 3426 N N . GLY A 1 447 ? -4.662 -1.215 -34.042 1.00 75.44 447 GLY A N 1
ATOM 3427 C CA . GLY A 1 447 ? -5.476 -2.304 -33.488 1.00 75.44 447 GLY A CA 1
ATOM 3428 C C . GLY A 1 447 ? -5.201 -2.647 -32.019 1.00 75.44 447 GLY A C 1
ATOM 3429 O O . GLY A 1 447 ? -5.788 -3.604 -31.518 1.00 75.44 447 GLY A O 1
ATOM 3430 N N . GLY A 1 448 ? -4.361 -1.878 -31.316 1.00 68.06 448 GLY A N 1
ATOM 3431 C CA . GLY A 1 448 ? -4.207 -2.012 -29.868 1.00 68.06 448 GLY A CA 1
ATOM 3432 C C . GLY A 1 448 ? -5.529 -1.728 -29.152 1.00 68.06 448 GLY A C 1
ATOM 3433 O O . GLY A 1 448 ? -6.082 -0.634 -29.271 1.00 68.06 448 GLY A O 1
ATOM 3434 N N . ALA A 1 449 ? -6.059 -2.713 -28.422 1.00 69.94 449 ALA A N 1
ATOM 3435 C CA . ALA A 1 449 ? -7.168 -2.471 -27.508 1.00 69.94 449 ALA A CA 1
ATOM 3436 C C . ALA A 1 449 ? -6.736 -1.435 -26.459 1.00 69.94 449 ALA A C 1
ATOM 3438 O O . ALA A 1 449 ? -5.582 -1.440 -26.030 1.00 69.94 449 ALA A O 1
ATOM 3439 N N . SER A 1 450 ? -7.654 -0.559 -26.042 1.00 73.50 450 SER A N 1
ATOM 3440 C CA . SER A 1 450 ? -7.399 0.371 -24.939 1.00 73.50 450 SER A CA 1
ATOM 3441 C C . SER A 1 450 ? -7.181 -0.443 -23.665 1.00 73.50 450 SER A C 1
ATOM 3443 O O . SER A 1 450 ? -8.138 -0.895 -23.038 1.00 73.50 450 SER A O 1
ATOM 3445 N N . LEU A 1 451 ? -5.918 -0.681 -23.323 1.00 85.19 451 LEU A N 1
ATOM 3446 C CA . LEU A 1 451 ? -5.538 -1.298 -22.062 1.00 85.19 451 LEU A CA 1
ATOM 3447 C C . LEU A 1 451 ? -5.666 -0.263 -20.945 1.00 85.19 451 LEU A C 1
ATOM 3449 O O . LEU A 1 451 ? -5.559 0.942 -21.172 1.00 85.19 451 LEU A O 1
ATOM 3453 N N . ILE A 1 452 ? -5.906 -0.743 -19.729 1.00 92.44 452 ILE A N 1
ATOM 3454 C CA . ILE A 1 452 ? -5.958 0.122 -18.554 1.00 92.44 452 ILE A CA 1
ATOM 3455 C C . ILE A 1 452 ? -4.542 0.640 -18.284 1.00 92.44 452 ILE A C 1
ATOM 3457 O O . ILE A 1 452 ? -3.591 -0.143 -18.247 1.00 92.44 452 ILE A O 1
ATOM 3461 N N . SER A 1 453 ? -4.405 1.952 -18.099 1.00 93.31 453 SER A N 1
ATOM 3462 C CA . SER A 1 453 ? -3.125 2.630 -17.869 1.00 93.31 453 SER A CA 1
ATOM 3463 C C . SER A 1 453 ? -3.182 3.388 -16.547 1.00 93.31 453 SER A C 1
ATOM 3465 O O . SER A 1 453 ? -4.106 4.171 -16.299 1.00 93.31 453 SER A O 1
ATOM 3467 N N . ALA A 1 454 ? -2.211 3.127 -15.672 1.00 95.25 454 ALA A N 1
ATOM 3468 C CA . ALA A 1 454 ? -2.046 3.827 -14.402 1.00 95.25 454 ALA A CA 1
ATOM 3469 C C . ALA A 1 454 ? -0.612 3.649 -13.853 1.00 95.25 454 ALA A C 1
ATOM 3471 O O . ALA A 1 454 ? 0.056 2.650 -14.143 1.00 95.25 454 ALA A O 1
ATOM 3472 N N . PRO A 1 455 ? -0.088 4.614 -13.076 1.00 94.56 455 PRO A N 1
ATOM 3473 C CA . PRO A 1 455 ? 1.178 4.448 -12.371 1.00 94.56 455 PRO A CA 1
ATOM 3474 C C . PRO A 1 455 ? 1.088 3.322 -11.329 1.00 94.56 455 PRO A C 1
ATOM 3476 O O . PRO A 1 455 ? 0.036 3.083 -10.746 1.00 94.56 455 PRO A O 1
ATOM 3479 N N . TYR A 1 456 ? 2.208 2.644 -11.068 1.00 93.69 456 TYR A N 1
ATOM 3480 C CA . TYR A 1 456 ? 2.300 1.696 -9.956 1.00 93.69 456 TYR A CA 1
ATOM 3481 C C . TYR A 1 456 ? 2.416 2.476 -8.637 1.00 93.69 456 TYR A C 1
ATOM 3483 O O . TYR A 1 456 ? 3.440 3.113 -8.386 1.00 93.69 456 TYR A O 1
ATOM 3491 N N . THR A 1 457 ? 1.356 2.472 -7.832 1.00 95.44 457 THR A N 1
ATOM 3492 C CA . THR A 1 457 ? 1.224 3.254 -6.583 1.00 95.44 457 THR A CA 1
ATOM 3493 C C . THR A 1 457 ? 0.941 2.340 -5.391 1.00 95.44 457 THR A C 1
ATOM 3495 O O . THR A 1 457 ? 1.183 1.148 -5.483 1.00 95.44 457 THR A O 1
ATOM 3498 N N . ASP A 1 458 ? 0.427 2.855 -4.270 1.00 95.25 458 ASP A N 1
ATOM 3499 C CA . ASP A 1 458 ? -0.162 2.018 -3.218 1.00 95.25 458 ASP A CA 1
ATOM 3500 C C . ASP A 1 458 ? -1.534 1.439 -3.657 1.00 95.25 458 ASP A C 1
ATOM 3502 O O . ASP A 1 458 ? -2.155 1.980 -4.585 1.00 95.25 458 ASP A O 1
ATOM 3506 N N . PRO A 1 459 ? -2.047 0.374 -3.002 1.00 95.31 459 PRO A N 1
ATOM 3507 C CA . PRO A 1 459 ? -3.308 -0.273 -3.377 1.00 95.31 459 PRO A CA 1
ATOM 3508 C C . PRO A 1 459 ? -4.541 0.643 -3.374 1.00 95.31 459 PRO A C 1
ATOM 3510 O O . PRO A 1 459 ? -5.451 0.433 -4.176 1.00 95.31 459 PRO A O 1
ATOM 3513 N N . VAL A 1 460 ? -4.603 1.657 -2.503 1.00 93.56 460 VAL A N 1
ATOM 3514 C CA . VAL A 1 460 ? -5.757 2.569 -2.435 1.00 93.56 460 VAL A CA 1
ATOM 3515 C C . VAL A 1 460 ? -5.754 3.513 -3.628 1.00 93.56 460 VAL A C 1
ATOM 3517 O O . VAL A 1 460 ? -6.774 3.653 -4.305 1.00 93.56 460 VAL A O 1
ATOM 3520 N N . THR A 1 461 ? -4.604 4.118 -3.922 1.00 96.62 461 THR A N 1
ATOM 3521 C CA . THR A 1 461 ? -4.445 4.977 -5.102 1.00 96.62 461 THR A CA 1
ATOM 3522 C C . THR A 1 461 ? -4.660 4.178 -6.391 1.00 96.62 461 THR A C 1
ATOM 3524 O O . THR A 1 461 ? -5.372 4.633 -7.290 1.00 96.62 461 THR A O 1
ATOM 3527 N N . ALA A 1 462 ? -4.150 2.944 -6.453 1.00 97.44 462 ALA A N 1
ATOM 3528 C CA . ALA A 1 462 ? -4.355 2.047 -7.586 1.00 97.44 462 ALA A CA 1
ATOM 3529 C C . ALA A 1 462 ? -5.843 1.728 -7.788 1.00 97.44 462 ALA A C 1
ATOM 3531 O O . ALA A 1 462 ? -6.344 1.823 -8.907 1.00 97.44 462 ALA A O 1
ATOM 3532 N N . LEU A 1 463 ? -6.579 1.425 -6.710 1.00 97.56 463 LEU A N 1
ATOM 3533 C CA . LEU A 1 463 ? -8.028 1.216 -6.757 1.00 97.56 463 LEU A CA 1
ATOM 3534 C C . LEU A 1 463 ? -8.748 2.445 -7.334 1.00 97.56 463 LEU A C 1
ATOM 3536 O O . LEU A 1 463 ? -9.594 2.296 -8.210 1.00 97.56 463 LEU A O 1
ATOM 3540 N N . GLN A 1 464 ? -8.402 3.656 -6.894 1.00 96.88 464 GLN A N 1
ATOM 3541 C CA . GLN A 1 464 ? -9.024 4.892 -7.386 1.00 96.88 464 GLN A CA 1
ATOM 3542 C C . GLN A 1 464 ? -8.779 5.151 -8.876 1.00 96.88 464 GLN A C 1
ATOM 3544 O O . GLN A 1 464 ? -9.653 5.703 -9.544 1.00 96.88 464 GLN A O 1
ATOM 3549 N N . GLN A 1 465 ? -7.617 4.755 -9.394 1.00 96.62 465 GLN A N 1
ATOM 3550 C CA . GLN A 1 465 ? -7.227 4.995 -10.784 1.00 96.62 465 GLN A CA 1
ATOM 3551 C C . GLN A 1 465 ? -7.705 3.893 -11.734 1.00 96.62 465 GLN A C 1
ATOM 3553 O O . GLN A 1 465 ? -8.176 4.189 -12.831 1.00 96.62 465 GLN A O 1
ATOM 3558 N N . VAL A 1 466 ? -7.597 2.630 -11.320 1.00 96.81 466 VAL A N 1
ATOM 3559 C CA . VAL A 1 466 ? -7.878 1.459 -12.163 1.00 96.81 466 VAL A CA 1
ATOM 3560 C C . VAL A 1 466 ? -9.356 1.104 -12.154 1.00 96.81 466 VAL A C 1
ATOM 3562 O O . VAL A 1 466 ? -9.915 0.835 -13.215 1.00 96.81 466 VAL A O 1
ATOM 3565 N N . PHE A 1 467 ? -10.016 1.138 -10.990 1.00 96.88 467 PHE A N 1
ATOM 3566 C CA . PHE A 1 467 ? -11.404 0.691 -10.867 1.00 96.88 467 PHE A CA 1
ATOM 3567 C C . PHE A 1 467 ? -12.342 1.399 -11.857 1.00 96.88 467 PHE A C 1
ATOM 3569 O O . PHE A 1 467 ? -13.038 0.693 -12.578 1.00 96.88 467 PHE A O 1
ATOM 3576 N N . PRO A 1 468 ? -12.318 2.735 -12.039 1.00 96.38 468 PRO A N 1
ATOM 3577 C CA . PRO A 1 468 ? -13.165 3.408 -13.033 1.00 96.38 468 PRO A CA 1
ATOM 3578 C C . PRO A 1 468 ? -12.987 2.939 -14.485 1.00 96.38 468 PRO A C 1
ATOM 3580 O O . PRO A 1 468 ? -13.888 3.133 -15.296 1.00 96.38 468 PRO A O 1
ATOM 3583 N N . GLN A 1 469 ? -11.847 2.325 -14.815 1.00 94.94 469 GLN A N 1
ATOM 3584 C CA . GLN A 1 469 ? -11.493 1.896 -16.171 1.00 94.94 469 GLN A CA 1
ATOM 3585 C C . GLN A 1 469 ? -11.858 0.427 -16.460 1.00 94.94 469 GLN A C 1
ATOM 3587 O O . GLN A 1 469 ? -11.841 0.016 -17.617 1.00 94.94 469 GLN A O 1
ATOM 3592 N N . MET A 1 470 ? -12.191 -0.377 -15.439 1.00 93.06 470 MET A N 1
ATOM 3593 C CA . MET A 1 470 ? -12.351 -1.835 -15.591 1.00 93.06 470 MET A CA 1
ATOM 3594 C C . MET A 1 470 ? -13.578 -2.280 -16.399 1.00 93.06 470 MET A C 1
ATOM 3596 O O . MET A 1 470 ? -13.579 -3.397 -16.911 1.00 93.06 470 MET A O 1
ATOM 3600 N N . LEU A 1 471 ? -14.619 -1.451 -16.511 1.00 89.38 471 LEU A N 1
ATOM 3601 C CA . LEU A 1 471 ? -15.842 -1.779 -17.250 1.00 89.38 471 LEU A CA 1
ATOM 3602 C C . LEU A 1 471 ? -16.050 -0.798 -18.413 1.00 89.38 471 LEU A C 1
ATOM 3604 O O . LEU A 1 471 ? -16.715 0.230 -18.248 1.00 89.38 471 LEU A O 1
ATOM 3608 N N . PRO A 1 472 ? -15.516 -1.100 -19.611 1.00 85.81 472 PRO A N 1
ATOM 3609 C CA . PRO A 1 472 ? -15.729 -0.271 -20.790 1.00 85.81 472 PRO A CA 1
ATOM 3610 C C . PRO A 1 472 ? -17.224 -0.070 -21.065 1.00 85.81 472 PRO A C 1
ATOM 3612 O O . PRO A 1 472 ? -17.999 -1.023 -21.121 1.00 85.81 472 PRO A O 1
ATOM 3615 N N . GLY A 1 473 ? -17.642 1.186 -21.229 1.00 88.56 473 GLY A N 1
ATOM 3616 C CA . GLY A 1 473 ? -19.031 1.542 -21.534 1.00 88.56 473 GLY A CA 1
ATOM 3617 C C . GLY A 1 473 ? -19.996 1.531 -20.343 1.00 88.56 473 GLY A C 1
ATOM 3618 O O . GLY A 1 473 ? -21.135 1.957 -20.508 1.00 88.56 473 GLY A O 1
ATOM 3619 N N . THR A 1 474 ? -19.561 1.111 -19.150 1.00 90.88 474 THR A N 1
ATOM 3620 C CA . THR A 1 474 ? -20.357 1.238 -17.920 1.00 90.88 474 THR A CA 1
ATOM 3621 C C . THR A 1 474 ? -19.584 2.080 -16.911 1.00 90.88 474 THR A C 1
ATOM 3623 O O . THR A 1 474 ? -18.712 1.548 -16.224 1.00 90.88 474 THR A O 1
ATOM 3626 N N . PRO A 1 475 ? -19.876 3.389 -16.808 1.00 92.75 475 PRO A N 1
ATOM 3627 C CA . PRO A 1 475 ? -19.160 4.268 -15.899 1.00 92.75 475 PRO A CA 1
ATOM 3628 C C . PRO A 1 475 ? -19.216 3.724 -14.476 1.00 92.75 475 PRO A C 1
ATOM 3630 O O . PRO A 1 475 ? -20.290 3.388 -13.976 1.00 92.75 475 PRO A O 1
ATOM 3633 N N . GLN A 1 476 ? -18.072 3.658 -13.810 1.00 95.94 476 GLN A N 1
ATOM 3634 C CA . GLN A 1 476 ? -18.025 3.393 -12.382 1.00 95.94 476 GLN A CA 1
ATOM 3635 C C . GLN A 1 476 ? -17.077 4.362 -11.703 1.00 95.94 476 GLN A C 1
ATOM 3637 O O . GLN A 1 476 ? -16.074 4.784 -12.274 1.00 95.94 476 GLN A O 1
ATOM 3642 N N . LYS A 1 477 ? -17.423 4.774 -10.486 1.00 95.12 477 LYS A N 1
ATOM 3643 C CA . LYS A 1 477 ? -16.668 5.802 -9.771 1.00 95.12 477 LYS A CA 1
ATOM 3644 C C . LYS A 1 477 ? -16.697 5.548 -8.278 1.00 95.12 477 LYS A C 1
ATOM 3646 O O . LYS A 1 477 ? -17.756 5.296 -7.710 1.00 95.12 477 LYS A O 1
ATOM 3651 N N . ILE A 1 478 ? -15.542 5.699 -7.639 1.00 96.38 478 ILE A N 1
ATOM 3652 C CA . ILE A 1 478 ? -15.444 5.744 -6.180 1.00 96.38 478 ILE A CA 1
ATOM 3653 C C . ILE A 1 478 ? -15.989 7.090 -5.706 1.00 96.38 478 ILE A C 1
ATOM 3655 O O . ILE A 1 478 ? -15.526 8.151 -6.125 1.00 96.38 478 ILE A O 1
ATOM 3659 N N . LEU A 1 479 ? -17.005 7.037 -4.853 1.00 91.94 479 LEU A N 1
ATOM 3660 C CA . LEU A 1 479 ? -17.667 8.212 -4.301 1.00 91.94 479 LEU A CA 1
ATOM 3661 C C . LEU A 1 479 ? -16.954 8.714 -3.055 1.00 91.94 479 LEU A C 1
ATOM 3663 O O . LEU A 1 479 ? -16.751 9.916 -2.889 1.00 91.94 479 LEU A O 1
ATOM 3667 N N . ARG A 1 480 ? -16.604 7.785 -2.167 1.00 85.31 480 ARG A N 1
ATOM 3668 C CA . ARG A 1 480 ? -16.050 8.097 -0.857 1.00 85.31 480 ARG A CA 1
ATOM 3669 C C . ARG A 1 480 ? -15.213 6.938 -0.357 1.00 85.31 480 ARG A C 1
ATOM 3671 O O . ARG A 1 480 ? -15.646 5.798 -0.420 1.00 85.31 480 ARG A O 1
ATOM 3678 N N . PHE A 1 481 ? -14.053 7.240 0.205 1.00 86.81 481 PHE A N 1
ATOM 3679 C CA . PHE A 1 481 ? -13.205 6.254 0.862 1.00 86.81 481 PHE A CA 1
ATOM 3680 C C . PHE A 1 481 ? -13.349 6.374 2.386 1.00 86.81 481 PHE A C 1
ATOM 3682 O O . PHE A 1 481 ? -13.317 7.489 2.909 1.00 86.81 481 PHE A O 1
ATOM 3689 N N . TYR A 1 482 ? -13.543 5.258 3.096 1.00 65.31 482 TYR A N 1
ATOM 3690 C CA . TYR A 1 482 ? -13.715 5.253 4.556 1.00 65.31 482 TYR A CA 1
ATOM 3691 C C . TYR A 1 482 ? -12.457 4.831 5.301 1.00 65.31 482 TYR A C 1
ATOM 3693 O O . TYR A 1 482 ? -12.110 5.443 6.312 1.00 65.31 482 TYR A O 1
ATOM 3701 N N . SER A 1 483 ? -11.820 3.752 4.854 1.00 65.56 483 SER A N 1
ATOM 3702 C CA . SER A 1 483 ? -10.621 3.210 5.487 1.00 65.56 483 SER A CA 1
ATOM 3703 C C . SER A 1 483 ? -9.900 2.224 4.584 1.00 65.56 483 SER A C 1
ATOM 3705 O O . SER A 1 483 ? -10.493 1.591 3.707 1.00 65.56 483 SER A O 1
ATOM 3707 N N . SER A 1 484 ? -8.609 2.066 4.857 1.00 79.62 484 SER A N 1
ATOM 3708 C CA . SER A 1 484 ? -7.796 0.972 4.353 1.00 79.62 484 SER A CA 1
ATOM 3709 C C . SER A 1 484 ? -6.958 0.365 5.471 1.00 79.62 484 SER A C 1
ATOM 3711 O O . SER A 1 484 ? -6.635 1.030 6.455 1.00 79.62 484 SER A O 1
ATOM 3713 N N . SER A 1 485 ? -6.611 -0.908 5.319 1.00 63.22 485 SER A N 1
ATOM 3714 C CA . SER A 1 485 ? -5.627 -1.585 6.160 1.00 63.22 485 SER A CA 1
ATOM 3715 C C . SER A 1 485 ? -4.696 -2.390 5.265 1.00 63.22 485 SER A C 1
ATOM 3717 O O . SER A 1 485 ? -5.187 -3.304 4.594 1.00 63.22 485 SER A O 1
ATOM 3719 N N . PRO A 1 486 ? -3.382 -2.103 5.250 1.00 70.69 486 PRO A N 1
ATOM 3720 C CA . PRO A 1 486 ? -2.410 -2.943 4.563 1.00 70.69 486 PRO A CA 1
ATOM 3721 C C . PRO A 1 486 ? -2.501 -4.397 5.039 1.00 70.69 486 PRO A C 1
ATOM 3723 O O . PRO A 1 486 ? -2.826 -4.663 6.200 1.00 70.69 486 PRO A O 1
ATOM 3726 N N . THR A 1 487 ? -2.227 -5.339 4.143 1.00 68.50 487 THR A N 1
ATOM 3727 C CA . THR A 1 487 ? -2.192 -6.772 4.448 1.00 68.50 487 THR A CA 1
ATOM 3728 C C . THR A 1 487 ? -1.062 -7.446 3.665 1.00 68.50 487 THR A C 1
ATOM 3730 O O . THR A 1 487 ? -0.746 -6.981 2.566 1.00 68.50 487 THR A O 1
ATOM 3733 N N . PRO A 1 488 ? -0.420 -8.500 4.208 1.00 70.75 488 PRO A N 1
ATOM 3734 C CA . PRO A 1 488 ? 0.648 -9.200 3.502 1.00 70.75 488 PRO A CA 1
ATOM 3735 C C . PRO A 1 488 ? 0.203 -9.697 2.122 1.00 70.75 488 PRO A C 1
ATOM 3737 O O . PRO A 1 488 ? -0.917 -10.183 1.959 1.00 70.75 488 PRO A O 1
ATOM 3740 N N . TRP A 1 489 ? 1.097 -9.600 1.138 1.00 86.88 4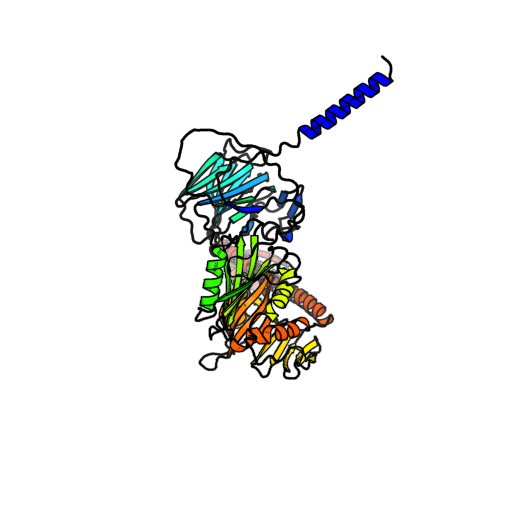89 TRP A N 1
ATOM 3741 C CA . TRP A 1 489 ? 0.863 -10.061 -0.230 1.00 86.88 489 TRP A CA 1
ATOM 3742 C C . TRP A 1 489 ? 2.121 -10.743 -0.785 1.00 86.88 489 TRP A C 1
ATOM 3744 O O . TRP A 1 489 ? 3.230 -10.305 -0.479 1.00 86.88 489 TRP A O 1
ATOM 3754 N N . PRO A 1 490 ? 1.994 -11.817 -1.583 1.00 80.31 490 PRO A N 1
ATOM 3755 C CA . PRO A 1 490 ? 3.150 -12.519 -2.135 1.00 80.31 490 PRO A CA 1
ATOM 3756 C C . PRO A 1 490 ? 3.930 -11.691 -3.175 1.00 80.31 490 PRO A C 1
ATOM 3758 O O . PRO A 1 490 ? 3.420 -10.728 -3.750 1.00 80.31 490 PRO A O 1
ATOM 3761 N N . ASN A 1 491 ? 5.159 -12.137 -3.471 1.00 79.25 491 ASN A N 1
ATOM 3762 C CA . ASN A 1 491 ? 5.990 -11.692 -4.602 1.00 79.25 491 ASN A CA 1
ATOM 3763 C C . ASN A 1 491 ? 6.281 -10.180 -4.651 1.00 79.25 491 ASN A C 1
ATOM 3765 O O . ASN A 1 491 ? 6.203 -9.572 -5.718 1.00 79.25 491 ASN A O 1
ATOM 3769 N N . ASN A 1 492 ? 6.605 -9.567 -3.508 1.00 82.38 492 ASN A N 1
ATOM 3770 C CA . ASN A 1 492 ? 6.854 -8.120 -3.381 1.00 82.38 492 ASN A CA 1
ATOM 3771 C C . ASN A 1 492 ? 5.675 -7.241 -3.844 1.00 82.38 492 ASN A C 1
ATOM 3773 O O . ASN A 1 492 ? 5.848 -6.054 -4.135 1.00 82.38 492 ASN A O 1
ATOM 3777 N N . GLY A 1 493 ? 4.477 -7.818 -3.945 1.00 88.00 493 GLY A N 1
ATOM 3778 C CA . GLY A 1 493 ? 3.265 -7.056 -4.176 1.00 88.00 493 GLY A CA 1
ATOM 3779 C C . GLY A 1 493 ? 2.821 -6.314 -2.922 1.00 88.00 493 GLY A C 1
ATOM 3780 O O . GLY A 1 493 ? 3.317 -6.537 -1.818 1.00 88.00 493 GLY A O 1
ATOM 3781 N N . GLN A 1 494 ? 1.856 -5.423 -3.101 1.00 92.31 494 GLN A N 1
ATOM 3782 C CA . GLN A 1 494 ? 1.211 -4.710 -2.006 1.00 92.31 494 GLN A CA 1
ATOM 3783 C C . GLN A 1 494 ? -0.264 -5.074 -1.995 1.00 92.31 494 GLN A C 1
ATOM 3785 O O . GLN A 1 494 ? -0.873 -5.224 -3.053 1.00 92.31 494 GLN A O 1
ATOM 3790 N N . ALA A 1 495 ? -0.860 -5.169 -0.812 1.00 87.19 495 ALA A N 1
ATOM 3791 C CA . ALA A 1 495 ? -2.297 -5.324 -0.705 1.00 87.19 495 ALA A CA 1
ATOM 3792 C C . ALA A 1 495 ? -2.876 -4.544 0.463 1.00 87.19 495 ALA A C 1
ATOM 3794 O O . ALA A 1 495 ? -2.203 -4.260 1.456 1.00 87.19 495 ALA A O 1
ATOM 3795 N N . ALA A 1 496 ? -4.153 -4.206 0.335 1.00 76.81 496 ALA A N 1
ATOM 3796 C CA . ALA A 1 496 ? -4.925 -3.610 1.403 1.00 76.81 496 ALA A CA 1
ATOM 3797 C C . ALA A 1 496 ? -6.371 -4.104 1.370 1.00 76.81 496 ALA A C 1
ATOM 3799 O O . ALA A 1 496 ? -6.967 -4.282 0.306 1.00 76.81 496 ALA A O 1
ATOM 3800 N N . TYR A 1 497 ? -6.956 -4.255 2.555 1.00 81.38 497 TYR A N 1
ATOM 3801 C CA . TYR A 1 497 ? -8.405 -4.240 2.693 1.00 81.38 497 TYR A CA 1
ATOM 3802 C C . TYR A 1 497 ? -8.891 -2.797 2.581 1.00 81.38 497 TYR A C 1
ATOM 3804 O O . TYR A 1 497 ? -8.312 -1.908 3.203 1.00 81.38 497 TYR A O 1
ATOM 3812 N N . CYS A 1 498 ? -9.941 -2.554 1.805 1.00 83.69 498 CYS A N 1
ATOM 3813 C CA . CYS A 1 498 ? -10.494 -1.232 1.531 1.00 83.69 498 CYS A CA 1
ATOM 3814 C C . CYS A 1 498 ? -11.997 -1.213 1.812 1.00 83.69 498 CYS A C 1
ATOM 3816 O O . CYS A 1 498 ? -12.723 -2.107 1.381 1.00 83.69 498 CYS A O 1
ATOM 3818 N N . HIS A 1 499 ? -12.469 -0.165 2.486 1.00 86.00 499 HIS A N 1
ATOM 3819 C CA . HIS A 1 499 ? -13.889 0.108 2.692 1.00 86.00 499 HIS A CA 1
ATOM 3820 C C . HIS A 1 499 ? -14.249 1.447 2.044 1.00 86.00 499 HIS A C 1
ATOM 3822 O O . HIS A 1 499 ? -13.669 2.483 2.384 1.00 86.00 499 HIS A O 1
ATOM 3828 N N . PHE A 1 500 ? -15.185 1.435 1.097 1.00 93.00 500 PHE A N 1
ATOM 3829 C CA . PHE A 1 500 ? -15.515 2.613 0.296 1.00 93.00 500 PHE A CA 1
ATOM 3830 C C . PHE A 1 500 ? -16.925 2.543 -0.296 1.00 93.00 500 PHE A C 1
ATOM 3832 O O . PHE A 1 500 ? -17.489 1.464 -0.469 1.00 93.00 500 PHE A O 1
ATOM 3839 N N . ASP A 1 501 ? -17.466 3.706 -0.645 1.00 94.19 501 ASP A N 1
ATOM 3840 C CA . ASP A 1 501 ? -18.651 3.834 -1.481 1.00 94.19 501 ASP A CA 1
ATOM 3841 C C . ASP A 1 501 ? -18.254 3.993 -2.944 1.00 94.19 501 ASP A C 1
ATOM 3843 O O . ASP A 1 501 ? -17.314 4.723 -3.282 1.00 94.19 501 ASP A O 1
ATOM 3847 N N . TRP A 1 502 ? -19.033 3.390 -3.831 1.00 97.62 502 TRP A N 1
ATOM 3848 C CA . TRP A 1 502 ? -18.895 3.559 -5.269 1.00 97.62 502 TRP A CA 1
ATOM 3849 C C . TRP A 1 502 ? -20.257 3.599 -5.955 1.00 97.62 502 TRP A C 1
ATOM 3851 O O . TRP A 1 502 ? -21.288 3.273 -5.366 1.00 97.62 502 TRP A O 1
ATOM 3861 N N . GLN A 1 503 ? -20.268 4.049 -7.204 1.00 97.19 503 GLN A N 1
ATOM 3862 C CA . GLN A 1 503 ? -21.454 4.036 -8.048 1.00 97.19 503 GLN A CA 1
ATOM 3863 C C . GLN A 1 503 ? -21.194 3.316 -9.365 1.00 97.19 503 GLN A C 1
ATOM 3865 O O . GLN A 1 503 ? -20.088 3.396 -9.902 1.00 97.19 503 GLN A O 1
ATOM 3870 N N . LEU A 1 504 ? -22.242 2.682 -9.884 1.00 96.56 504 LEU A N 1
ATOM 3871 C CA . LEU A 1 504 ? -22.320 2.090 -11.212 1.00 96.56 504 LEU A CA 1
ATOM 3872 C C . LEU A 1 504 ? -23.345 2.867 -12.047 1.00 96.56 504 LEU A C 1
ATOM 3874 O O . LEU A 1 504 ? -24.497 3.020 -11.639 1.00 96.56 504 LEU A O 1
ATOM 3878 N N . GLY A 1 505 ? -22.934 3.319 -13.225 1.00 95.69 505 GLY A N 1
ATOM 3879 C CA . GLY A 1 505 ? -23.701 4.202 -14.095 1.00 95.69 505 GLY A CA 1
ATOM 3880 C C . GLY A 1 505 ? -23.522 5.689 -13.773 1.00 95.69 505 GLY A C 1
ATOM 3881 O O . GLY A 1 505 ? -22.744 6.091 -12.902 1.00 95.69 505 GLY A O 1
ATOM 3882 N N . GLU A 1 506 ? -24.268 6.516 -14.502 1.00 94.06 506 GLU A N 1
ATOM 3883 C CA . GLU A 1 506 ? -24.284 7.975 -14.377 1.00 94.06 506 GLU A CA 1
ATOM 3884 C C . GLU A 1 506 ? -25.709 8.508 -14.191 1.00 94.06 506 GLU A C 1
ATOM 3886 O O . GLU A 1 506 ? -26.699 7.839 -14.490 1.00 94.06 506 GLU A O 1
ATOM 3891 N N . GLY A 1 507 ? -25.807 9.744 -13.698 1.00 93.31 507 GLY A N 1
ATOM 3892 C CA . GLY A 1 507 ? -27.080 10.436 -13.507 1.00 93.31 507 GLY A CA 1
ATOM 3893 C C . GLY A 1 507 ? -27.924 9.884 -12.356 1.00 93.31 507 GLY A C 1
ATOM 3894 O O . GLY A 1 507 ? -27.423 9.249 -11.429 1.00 93.31 507 GLY A O 1
ATOM 3895 N N . GLU A 1 508 ? -29.228 10.157 -12.403 1.00 91.69 508 GLU A N 1
ATOM 3896 C CA . GLU A 1 508 ? -30.181 9.773 -11.349 1.00 91.69 508 GLU A CA 1
ATOM 3897 C C . GLU A 1 508 ? -30.399 8.259 -11.244 1.00 91.69 508 GLU A C 1
ATOM 3899 O O . GLU A 1 508 ? -30.814 7.765 -10.200 1.00 91.69 508 GLU A O 1
ATOM 3904 N N . GLN A 1 509 ? -30.093 7.519 -12.312 1.00 93.75 509 GLN A N 1
ATOM 3905 C CA . GLN A 1 509 ? -30.210 6.061 -12.355 1.00 93.75 509 GLN A CA 1
ATOM 3906 C C . GLN A 1 509 ? -28.948 5.344 -11.855 1.00 93.75 509 GLN A C 1
ATOM 3908 O O . GLN A 1 509 ? -28.916 4.113 -11.844 1.00 93.75 509 GLN A O 1
ATOM 3913 N N . ALA A 1 510 ? -27.912 6.086 -11.442 1.00 94.75 510 ALA A N 1
ATOM 3914 C CA . ALA A 1 510 ? -26.685 5.497 -10.927 1.00 94.75 510 ALA A CA 1
ATOM 3915 C C . ALA A 1 510 ? -26.967 4.681 -9.656 1.00 94.75 510 ALA A C 1
ATOM 3917 O O . ALA A 1 510 ? -27.471 5.192 -8.651 1.00 94.75 510 ALA A O 1
ATOM 3918 N N . LEU A 1 511 ? -26.600 3.403 -9.694 1.00 95.81 511 LEU A N 1
ATOM 3919 C CA . LEU A 1 511 ? -26.698 2.513 -8.547 1.00 95.81 511 LEU A CA 1
ATOM 3920 C C . LEU A 1 511 ? -25.533 2.802 -7.611 1.00 95.81 511 LEU A C 1
ATOM 3922 O O . LEU A 1 511 ? -24.381 2.789 -8.036 1.00 95.81 511 LEU A O 1
ATOM 3926 N N . LYS A 1 512 ? -25.828 3.061 -6.340 1.00 96.12 512 LYS A N 1
ATOM 3927 C CA . LYS A 1 512 ? -24.817 3.333 -5.316 1.00 96.12 512 LYS A CA 1
ATOM 3928 C C . LYS A 1 512 ? -24.621 2.108 -4.449 1.00 96.12 512 LYS A C 1
ATOM 3930 O O . LYS A 1 512 ? -25.587 1.434 -4.096 1.00 96.12 512 LYS A O 1
ATOM 3935 N N . PHE A 1 513 ? -23.377 1.877 -4.072 1.00 97.50 513 PHE A N 1
ATOM 3936 C CA . PHE A 1 513 ? -22.959 0.734 -3.289 1.00 97.50 513 PHE A CA 1
ATOM 3937 C C . PHE A 1 513 ? -22.002 1.179 -2.196 1.00 97.50 513 PHE A C 1
ATOM 3939 O O . PHE A 1 513 ? -21.152 2.035 -2.430 1.00 97.50 513 PHE A O 1
ATOM 3946 N N . THR A 1 514 ? -22.092 0.522 -1.048 1.00 92.31 514 THR A N 1
ATOM 3947 C CA . THR A 1 514 ? -21.000 0.460 -0.077 1.00 92.31 514 THR A CA 1
ATOM 3948 C C . THR A 1 514 ? -20.314 -0.888 -0.248 1.00 92.31 514 THR A C 1
ATOM 3950 O O . THR A 1 514 ? -20.980 -1.905 -0.476 1.00 92.31 514 THR A O 1
ATOM 3953 N N . ALA A 1 515 ? -18.984 -0.902 -0.206 1.00 95.56 515 ALA A N 1
ATOM 3954 C CA . ALA A 1 515 ? -18.198 -2.071 -0.554 1.00 95.56 515 ALA A CA 1
ATOM 3955 C C . ALA A 1 515 ? -17.010 -2.313 0.372 1.00 95.56 515 ALA A C 1
ATOM 3957 O O . ALA A 1 515 ? -16.319 -1.383 0.785 1.00 95.56 515 ALA A O 1
ATOM 3958 N N . PHE A 1 516 ? -16.744 -3.592 0.626 1.00 89.81 516 PHE A N 1
ATOM 3959 C CA . PHE A 1 516 ? -15.524 -4.071 1.260 1.00 89.81 516 PHE A CA 1
ATOM 3960 C C . PHE A 1 516 ? -14.724 -4.869 0.234 1.00 89.81 516 PHE A C 1
ATOM 3962 O O . PHE A 1 516 ? -15.261 -5.786 -0.389 1.00 89.81 516 PHE A O 1
ATOM 3969 N N . ALA A 1 517 ? -13.458 -4.512 0.042 1.00 94.31 517 ALA A N 1
ATOM 3970 C CA . ALA A 1 517 ? -12.604 -5.118 -0.967 1.00 94.31 517 ALA A CA 1
ATOM 3971 C C . ALA A 1 517 ? -11.227 -5.485 -0.420 1.00 94.31 517 ALA A C 1
ATOM 3973 O O . ALA A 1 517 ? -10.740 -4.885 0.530 1.00 94.31 517 ALA A O 1
ATOM 3974 N N . LEU A 1 518 ? -10.593 -6.445 -1.077 1.00 91.69 518 LEU A N 1
ATOM 3975 C CA . LEU A 1 518 ? -9.189 -6.791 -0.977 1.00 91.69 518 LEU A CA 1
ATOM 3976 C C . LEU A 1 518 ? -8.590 -6.380 -2.307 1.00 91.69 518 LEU A C 1
ATOM 3978 O O . LEU A 1 518 ? -8.952 -6.935 -3.348 1.00 91.69 518 LEU A O 1
ATOM 3982 N N . VAL A 1 519 ? -7.712 -5.392 -2.256 1.00 96.50 519 VAL A N 1
ATOM 3983 C CA . VAL A 1 519 ? -7.020 -4.865 -3.422 1.00 96.50 519 VAL A CA 1
ATOM 3984 C C . VAL A 1 519 ? -5.575 -5.300 -3.330 1.00 96.50 519 VAL A C 1
ATOM 3986 O O . VAL A 1 519 ? -4.923 -5.028 -2.326 1.00 96.50 519 VAL A O 1
ATOM 3989 N N . GLY A 1 520 ? -5.093 -5.974 -4.366 1.00 93.94 520 GLY A N 1
ATOM 3990 C CA . GLY A 1 520 ? -3.705 -6.386 -4.503 1.00 93.94 520 GLY A CA 1
ATOM 3991 C C . GLY A 1 520 ? -3.095 -5.764 -5.749 1.00 93.94 520 GLY A C 1
ATOM 3992 O O . GLY A 1 520 ? -3.757 -5.635 -6.777 1.00 93.94 520 GLY A O 1
ATOM 3993 N N . ILE A 1 521 ? -1.826 -5.397 -5.673 1.00 96.75 521 ILE A N 1
ATOM 3994 C CA . ILE A 1 521 ? -1.036 -4.964 -6.819 1.00 96.75 521 ILE A CA 1
ATOM 3995 C C . ILE A 1 521 ? 0.297 -5.698 -6.816 1.00 96.75 521 ILE A C 1
ATOM 3997 O O . ILE A 1 521 ? 0.873 -5.955 -5.759 1.00 96.75 521 ILE A O 1
ATOM 4001 N N . MET A 1 522 ? 0.785 -6.062 -7.996 1.00 94.12 522 MET A N 1
ATOM 4002 C CA . MET A 1 522 ? 2.064 -6.760 -8.142 1.00 94.12 522 MET A CA 1
ATOM 4003 C C . MET A 1 522 ? 2.875 -6.126 -9.267 1.00 94.12 522 MET A C 1
ATOM 4005 O O . MET A 1 522 ? 2.329 -5.942 -10.362 1.00 94.12 522 MET A O 1
ATOM 4009 N N . PRO A 1 523 ? 4.155 -5.792 -9.033 1.00 91.75 523 PRO A N 1
ATOM 4010 C CA . PRO A 1 523 ? 4.978 -5.168 -10.052 1.00 91.75 523 PRO A CA 1
ATOM 4011 C C . PRO A 1 523 ? 5.336 -6.187 -11.142 1.00 91.75 523 PRO A C 1
ATOM 4013 O O . PRO A 1 523 ? 5.494 -7.378 -10.882 1.00 91.75 523 PRO A O 1
ATOM 4016 N N . GLY A 1 524 ? 5.492 -5.708 -12.373 1.00 87.19 524 GLY A N 1
ATOM 4017 C CA . GLY A 1 524 ? 5.976 -6.484 -13.513 1.00 87.19 524 GLY A CA 1
ATOM 4018 C C . GLY A 1 524 ? 6.861 -5.631 -14.425 1.00 87.19 524 GLY A C 1
ATOM 4019 O O . GLY A 1 524 ? 7.081 -4.442 -14.1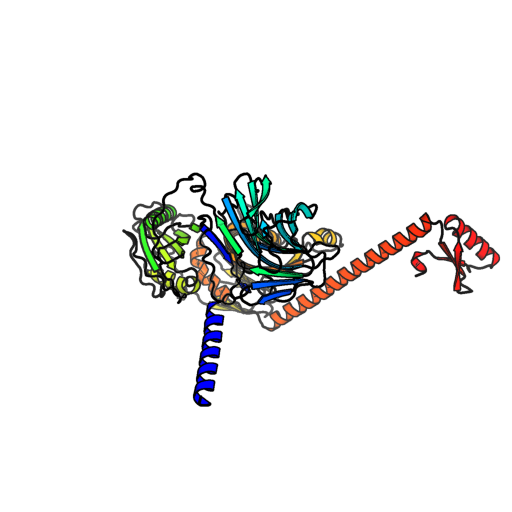86 1.00 87.19 524 GLY A O 1
ATOM 4020 N N . MET A 1 525 ? 7.407 -6.232 -15.485 1.00 83.25 525 MET A N 1
ATOM 4021 C CA . MET A 1 525 ? 8.253 -5.513 -16.445 1.00 83.25 525 MET A CA 1
ATOM 4022 C C . MET A 1 525 ? 7.395 -4.690 -17.416 1.00 83.25 525 MET A C 1
ATOM 4024 O O . MET A 1 525 ? 6.791 -5.242 -18.331 1.00 83.25 525 MET A O 1
ATOM 4028 N N . GLY A 1 526 ? 7.334 -3.368 -17.216 1.00 83.19 526 GLY A N 1
ATOM 4029 C CA . GLY A 1 526 ? 6.605 -2.427 -18.089 1.00 83.19 526 GLY A CA 1
ATOM 4030 C C . GLY A 1 526 ? 5.080 -2.399 -17.898 1.00 83.19 526 GLY A C 1
ATOM 4031 O O . GLY A 1 526 ? 4.399 -1.526 -18.429 1.00 83.19 526 GLY A O 1
ATOM 4032 N N . GLN A 1 527 ? 4.555 -3.309 -17.088 1.00 90.38 527 GLN A N 1
ATOM 4033 C CA . GLN A 1 527 ? 3.166 -3.383 -16.653 1.00 90.38 527 GLN A CA 1
ATOM 4034 C C . GLN A 1 527 ? 3.132 -3.916 -15.224 1.00 90.38 527 GLN A C 1
ATOM 4036 O O . GLN A 1 527 ? 4.112 -4.476 -14.740 1.00 90.38 527 GLN A O 1
ATOM 4041 N N . TRP A 1 528 ? 2.004 -3.784 -14.554 1.00 94.06 528 TRP A N 1
ATOM 4042 C CA . TRP A 1 528 ? 1.777 -4.349 -13.233 1.00 94.06 528 TRP A CA 1
ATOM 4043 C C . TRP A 1 528 ? 0.394 -4.994 -13.190 1.00 94.06 528 TRP A C 1
ATOM 4045 O O . TRP A 1 528 ? -0.450 -4.733 -14.040 1.00 94.06 528 TRP A O 1
ATOM 4055 N N . THR A 1 529 ? 0.167 -5.903 -12.248 1.00 93.94 529 THR A N 1
ATOM 4056 C CA . THR A 1 529 ? -1.126 -6.591 -12.121 1.00 93.94 529 THR A CA 1
ATOM 4057 C C . THR A 1 529 ? -1.963 -5.899 -11.066 1.00 93.94 529 THR A C 1
ATOM 4059 O O . THR A 1 529 ? -1.487 -5.723 -9.947 1.00 93.94 529 THR A O 1
ATOM 4062 N N . PHE A 1 530 ? -3.204 -5.554 -11.401 1.00 96.12 530 PHE A N 1
ATOM 4063 C CA . PHE A 1 530 ? -4.223 -5.141 -10.444 1.00 96.12 530 PHE A CA 1
ATOM 4064 C C . PHE A 1 530 ? -5.125 -6.332 -10.121 1.00 96.12 530 PHE A C 1
ATOM 4066 O O . PHE A 1 530 ? -5.614 -7.004 -11.027 1.00 96.12 530 PHE A O 1
ATOM 4073 N N . TYR A 1 531 ? -5.345 -6.587 -8.838 1.00 96.12 531 TYR A N 1
ATOM 4074 C CA . TYR A 1 531 ? -6.221 -7.625 -8.310 1.00 96.12 531 TYR A CA 1
ATOM 4075 C C . TYR A 1 531 ? -7.282 -6.989 -7.416 1.00 96.12 531 TYR A C 1
ATOM 4077 O O . TYR A 1 531 ? -6.961 -6.171 -6.552 1.00 96.12 531 TYR A O 1
ATOM 4085 N N . ILE A 1 532 ? -8.535 -7.411 -7.568 1.00 96.81 532 ILE A N 1
ATOM 4086 C CA . ILE A 1 532 ? -9.625 -7.028 -6.680 1.00 96.81 532 ILE A CA 1
ATOM 4087 C C . ILE A 1 532 ? -10.555 -8.210 -6.401 1.00 96.81 532 ILE A C 1
ATOM 4089 O O . ILE A 1 532 ? -11.008 -8.929 -7.289 1.00 96.81 532 ILE A O 1
ATOM 4093 N N . SER A 1 533 ? -10.865 -8.402 -5.125 1.00 94.75 533 SER A N 1
ATOM 4094 C CA . SER A 1 533 ? -12.039 -9.153 -4.679 1.00 94.75 533 SER A CA 1
ATOM 4095 C C . SER A 1 533 ? -12.889 -8.215 -3.848 1.00 94.75 533 SER A C 1
ATOM 4097 O O . SER A 1 533 ? -12.374 -7.590 -2.927 1.00 94.75 533 SER A O 1
ATOM 4099 N N . ILE A 1 534 ? -14.153 -8.051 -4.208 1.00 97.00 534 ILE A N 1
ATOM 4100 C CA . ILE A 1 534 ? -15.034 -7.025 -3.664 1.00 97.00 534 ILE A CA 1
ATOM 4101 C C . ILE A 1 534 ? -16.413 -7.607 -3.397 1.00 97.00 534 ILE A C 1
ATOM 4103 O O . ILE A 1 534 ? -16.993 -8.322 -4.214 1.00 97.00 534 ILE A O 1
ATOM 4107 N N . VAL A 1 535 ? -16.958 -7.250 -2.242 1.00 96.88 535 VAL A N 1
ATOM 4108 C CA . VAL A 1 535 ? -18.361 -7.460 -1.912 1.00 96.88 535 VAL A CA 1
ATOM 4109 C C . VAL A 1 535 ? -19.019 -6.107 -1.729 1.00 96.88 535 VAL A C 1
ATOM 4111 O O . VAL A 1 535 ? -18.454 -5.205 -1.112 1.00 96.88 535 VAL A O 1
ATOM 4114 N N . SER A 1 536 ? -20.201 -5.942 -2.301 1.00 97.19 536 SER A N 1
ATOM 4115 C CA . SER A 1 536 ? -20.877 -4.654 -2.380 1.00 97.19 536 SER A CA 1
ATOM 4116 C C . SER A 1 536 ? -22.384 -4.820 -2.277 1.00 97.19 536 SER A C 1
ATOM 4118 O O . SER A 1 536 ? -22.948 -5.847 -2.643 1.00 97.19 536 SER A O 1
ATOM 4120 N N . THR A 1 537 ? -23.059 -3.820 -1.734 1.00 96.38 537 THR A N 1
ATOM 4121 C CA . THR A 1 537 ? -24.519 -3.827 -1.588 1.00 96.38 537 THR A CA 1
ATOM 4122 C C . THR A 1 537 ? -25.011 -2.390 -1.440 1.00 96.38 537 THR A C 1
ATOM 4124 O O . THR A 1 537 ? -24.191 -1.514 -1.129 1.00 96.38 537 THR A O 1
ATOM 4127 N N . PRO A 1 538 ? -26.296 -2.093 -1.709 1.00 95.88 538 PRO A N 1
ATOM 4128 C CA . PRO A 1 538 ? -26.835 -0.768 -1.446 1.00 95.88 538 PRO A CA 1
ATOM 4129 C C . PRO A 1 538 ? -26.489 -0.292 -0.024 1.00 95.88 538 PRO A C 1
ATOM 4131 O O . PRO A 1 538 ? -26.584 -1.093 0.911 1.00 95.88 538 PRO A O 1
ATOM 4134 N N . PRO A 1 539 ? -26.092 0.980 0.174 1.00 82.25 539 PRO A N 1
ATOM 4135 C CA . PRO A 1 539 ? -25.573 1.465 1.456 1.00 82.25 539 PRO A CA 1
ATOM 4136 C C . PRO A 1 539 ? -26.470 1.140 2.655 1.00 82.25 539 PRO A C 1
ATOM 4138 O O . PRO A 1 539 ? -25.982 0.741 3.710 1.00 82.25 539 PRO A O 1
ATOM 4141 N N . GLN A 1 540 ? -27.791 1.218 2.470 1.00 78.44 540 GLN A N 1
ATOM 4142 C CA . GLN A 1 540 ? -28.784 0.917 3.502 1.00 78.44 540 GLN A CA 1
ATOM 4143 C C . GLN A 1 540 ? -28.828 -0.560 3.937 1.00 78.44 540 GLN A C 1
ATOM 4145 O O . GLN A 1 540 ? -29.369 -0.867 4.995 1.00 78.44 540 GLN A O 1
ATOM 4150 N N . LEU A 1 541 ? -28.272 -1.476 3.142 1.00 83.44 541 LEU A N 1
ATOM 4151 C CA . LEU A 1 541 ? -28.225 -2.912 3.432 1.00 83.44 541 LEU A CA 1
ATOM 4152 C C . LEU A 1 541 ? -26.841 -3.375 3.901 1.00 83.44 541 LEU A C 1
ATOM 4154 O O . LEU A 1 541 ? -26.710 -4.495 4.393 1.00 83.44 541 LEU A O 1
ATOM 4158 N N . PHE A 1 542 ? -25.808 -2.534 3.784 1.00 83.81 542 PHE A N 1
ATOM 4159 C CA . PHE A 1 542 ? -24.414 -2.946 3.962 1.00 83.81 542 PHE A CA 1
ATOM 4160 C C . PHE A 1 542 ? -24.133 -3.608 5.305 1.00 83.81 542 PHE A C 1
ATOM 4162 O O . PHE A 1 542 ? -23.619 -4.725 5.348 1.00 83.81 542 PHE A O 1
ATOM 4169 N N . ALA A 1 543 ? -24.528 -2.974 6.406 1.00 71.06 543 ALA A N 1
ATOM 4170 C CA . ALA A 1 543 ? -24.266 -3.518 7.733 1.00 71.06 543 ALA A CA 1
ATOM 4171 C C . ALA A 1 543 ? -24.988 -4.854 7.992 1.00 71.06 543 ALA A C 1
ATOM 4173 O O . ALA A 1 543 ? -24.436 -5.710 8.686 1.00 71.06 543 ALA A O 1
ATOM 4174 N N . GLY A 1 544 ? -26.195 -5.034 7.441 1.00 73.31 544 GLY A N 1
ATOM 4175 C CA . GLY A 1 544 ? -26.987 -6.260 7.584 1.00 73.31 544 GLY A CA 1
ATOM 4176 C C . GLY A 1 544 ? -26.495 -7.400 6.691 1.00 73.31 544 GLY A C 1
ATOM 4177 O O . GLY A 1 544 ? -26.443 -8.547 7.130 1.00 73.31 544 GLY A O 1
ATOM 4178 N N . ASN A 1 545 ? -26.076 -7.080 5.466 1.00 87.19 545 ASN A N 1
ATOM 4179 C CA . ASN A 1 545 ? -25.652 -8.067 4.476 1.00 87.19 545 ASN A CA 1
ATOM 4180 C C . ASN A 1 545 ? -24.179 -8.460 4.595 1.00 87.19 545 ASN A C 1
ATOM 4182 O O . ASN A 1 545 ? -23.816 -9.544 4.144 1.00 87.19 545 ASN A O 1
ATOM 4186 N N . LEU A 1 546 ? -23.325 -7.635 5.213 1.00 83.00 546 LEU A N 1
ATOM 4187 C CA . LEU A 1 546 ? -21.884 -7.893 5.278 1.00 83.00 546 LEU A CA 1
ATOM 4188 C C . LEU A 1 546 ? -21.522 -9.309 5.776 1.00 83.00 546 LEU A C 1
ATOM 4190 O O . LEU A 1 546 ? -20.688 -9.940 5.131 1.00 83.00 546 LEU A O 1
ATOM 4194 N N . PRO A 1 547 ? -22.132 -9.874 6.840 1.00 81.81 547 PRO A N 1
ATOM 4195 C CA . PRO A 1 547 ? -21.823 -11.243 7.260 1.00 81.81 547 PRO A CA 1
ATOM 4196 C C . PRO A 1 547 ? -22.101 -12.297 6.178 1.00 81.81 547 PRO A C 1
ATOM 4198 O O . PRO A 1 547 ? -21.275 -13.179 5.966 1.00 81.81 547 PRO A O 1
ATOM 4201 N N . MET A 1 548 ? -23.228 -12.185 5.466 1.00 92.69 548 MET A N 1
ATOM 4202 C CA . MET A 1 548 ? -23.577 -13.072 4.349 1.00 92.69 548 MET A CA 1
ATOM 4203 C C . MET A 1 548 ? -22.595 -12.898 3.188 1.00 92.69 548 MET A C 1
ATOM 4205 O O . MET A 1 548 ? -22.096 -13.884 2.657 1.00 92.69 548 MET A O 1
ATOM 4209 N N . LEU A 1 549 ? -22.273 -11.655 2.833 1.00 92.88 549 LEU A N 1
ATOM 4210 C CA . LEU A 1 549 ? -21.322 -11.341 1.770 1.00 92.88 549 LEU A CA 1
ATOM 4211 C C . LEU A 1 549 ? -19.921 -11.903 2.054 1.00 92.88 549 LEU A C 1
ATOM 4213 O O . LEU A 1 549 ? -19.269 -12.431 1.155 1.00 92.88 549 LEU A O 1
ATOM 4217 N N . LEU A 1 550 ? -19.461 -11.828 3.305 1.00 84.94 550 LEU A N 1
ATOM 4218 C CA . LEU A 1 550 ? -18.185 -12.413 3.714 1.00 84.94 550 LEU A CA 1
ATOM 4219 C C . LEU A 1 550 ? -18.221 -13.943 3.727 1.00 84.94 550 LEU A C 1
ATOM 4221 O O . LEU A 1 550 ? -17.195 -14.559 3.457 1.00 84.94 550 LEU A O 1
ATOM 4225 N N . GLU A 1 551 ? -19.364 -14.565 4.017 1.00 87.94 551 GLU A N 1
ATOM 4226 C CA . GLU A 1 551 ? -19.512 -16.021 3.920 1.00 87.94 551 GLU A CA 1
ATOM 4227 C C . GLU A 1 551 ? -19.460 -16.489 2.460 1.00 87.94 551 GLU A C 1
ATOM 4229 O O . GLU A 1 551 ? -18.740 -17.435 2.142 1.00 87.94 551 GLU A O 1
ATOM 4234 N N . ILE A 1 552 ? -20.123 -15.755 1.554 1.00 95.69 552 ILE A N 1
ATOM 4235 C CA . ILE A 1 552 ? -20.000 -15.962 0.106 1.00 95.69 552 ILE A CA 1
ATOM 4236 C C . ILE A 1 552 ? -18.524 -15.895 -0.301 1.00 95.69 552 ILE A C 1
ATOM 4238 O O . ILE A 1 552 ? -18.024 -16.825 -0.931 1.00 95.69 552 ILE A O 1
ATOM 4242 N N . TRP A 1 553 ? -17.814 -14.837 0.102 1.00 91.88 553 TRP A N 1
ATOM 4243 C CA . TRP A 1 553 ? -16.391 -14.681 -0.196 1.00 91.88 553 TRP A CA 1
ATOM 4244 C C . TRP A 1 553 ? -15.564 -15.850 0.345 1.00 91.88 553 TRP A C 1
ATOM 4246 O O . TRP A 1 553 ? -14.842 -16.482 -0.414 1.00 91.88 553 TRP A O 1
ATOM 4256 N N . LYS A 1 554 ? -15.679 -16.189 1.631 1.00 84.50 554 LYS A N 1
ATOM 4257 C CA . LYS A 1 554 ? -14.901 -17.282 2.242 1.00 84.50 554 LYS A CA 1
ATOM 4258 C C . LYS A 1 554 ? -15.127 -18.636 1.581 1.00 84.50 554 LYS A C 1
ATOM 4260 O O . LYS A 1 554 ? -14.230 -19.467 1.595 1.00 84.50 554 LYS A O 1
ATOM 4265 N N . SER A 1 555 ? -16.329 -18.864 1.059 1.00 95.25 555 SER A N 1
ATOM 4266 C CA . SER A 1 555 ? -16.691 -20.114 0.396 1.00 95.25 555 SER A CA 1
ATOM 4267 C C . SER A 1 555 ? -16.208 -20.219 -1.052 1.00 95.25 555 SER A C 1
ATOM 4269 O O . SER A 1 555 ? -16.370 -21.276 -1.658 1.00 95.25 555 SER A O 1
ATOM 4271 N N . TRP A 1 556 ? -15.688 -19.129 -1.625 1.00 95.31 556 TRP A N 1
ATOM 4272 C CA . TRP A 1 556 ? -15.143 -19.126 -2.975 1.00 95.31 556 TRP A CA 1
ATOM 4273 C C . TRP A 1 556 ? -13.827 -19.890 -3.014 1.00 95.31 556 TRP A C 1
ATOM 4275 O O . TRP A 1 556 ? -12.886 -19.580 -2.285 1.00 95.31 556 TRP A O 1
ATOM 4285 N N . ASP A 1 557 ? -13.792 -20.873 -3.900 1.00 93.44 557 ASP A N 1
ATOM 4286 C CA . ASP A 1 557 ? -12.673 -21.771 -4.103 1.00 93.44 557 ASP A CA 1
ATOM 4287 C C . ASP A 1 557 ? -12.361 -21.864 -5.598 1.00 93.44 557 ASP A C 1
ATOM 4289 O O . ASP A 1 557 ? -13.263 -22.011 -6.433 1.00 93.44 557 ASP A O 1
ATOM 4293 N N . VAL A 1 558 ? -11.081 -21.755 -5.939 1.00 88.25 558 VAL A N 1
ATOM 4294 C CA . VAL A 1 558 ? -10.588 -21.794 -7.318 1.00 88.25 558 VAL A CA 1
ATOM 4295 C C . VAL A 1 558 ? -9.910 -23.134 -7.533 1.00 88.25 558 VAL A C 1
ATOM 4297 O O . VAL A 1 558 ? -9.066 -23.547 -6.748 1.00 88.25 558 VAL A O 1
ATOM 4300 N N . ALA A 1 559 ? -10.256 -23.813 -8.622 1.00 77.19 559 ALA A N 1
ATOM 4301 C CA . ALA A 1 559 ? -9.686 -25.116 -8.914 1.00 77.19 559 ALA A CA 1
ATOM 4302 C C . ALA A 1 559 ? -8.160 -25.032 -9.114 1.00 77.19 559 ALA A C 1
ATOM 4304 O O . ALA A 1 559 ? -7.661 -24.144 -9.810 1.00 77.19 559 ALA A O 1
ATOM 4305 N N . ASP A 1 560 ? -7.418 -26.005 -8.576 1.00 68.62 560 ASP A N 1
ATOM 4306 C CA . ASP A 1 560 ? -5.945 -26.029 -8.593 1.00 68.62 560 ASP A CA 1
ATOM 4307 C C . ASP A 1 560 ? -5.332 -25.829 -9.990 1.00 68.62 560 ASP A C 1
ATOM 4309 O O . ASP A 1 560 ? -4.313 -25.151 -10.148 1.00 68.62 560 ASP A O 1
ATOM 4313 N N . TYR A 1 561 ? -5.962 -26.384 -11.031 1.00 71.44 561 TYR A N 1
ATOM 4314 C CA . TYR A 1 561 ? -5.471 -26.265 -12.408 1.00 71.44 561 TYR A CA 1
ATOM 4315 C C . TYR A 1 561 ? -5.471 -24.814 -12.913 1.00 71.44 561 TYR A C 1
ATOM 4317 O O . TYR A 1 561 ? -4.624 -24.445 -13.722 1.00 71.44 561 TYR A O 1
ATOM 4325 N N . VAL A 1 562 ? -6.369 -23.967 -12.408 1.00 71.81 562 VAL A N 1
ATOM 4326 C CA . VAL A 1 562 ? -6.464 -22.547 -12.776 1.00 71.81 562 VAL A CA 1
ATOM 4327 C C . VAL A 1 562 ? -5.304 -21.767 -12.170 1.00 71.81 562 VAL A C 1
ATOM 4329 O O . VAL A 1 562 ? -4.747 -20.880 -12.818 1.00 71.81 562 VAL A O 1
ATOM 4332 N N . HIS A 1 563 ? -4.891 -22.108 -10.946 1.00 52.44 563 HIS A N 1
ATOM 4333 C CA . HIS A 1 563 ? -3.694 -21.532 -10.334 1.00 52.44 563 HIS A CA 1
ATOM 4334 C C . HIS A 1 563 ? -2.437 -21.868 -11.146 1.00 52.44 563 HIS A C 1
ATOM 4336 O O . HIS A 1 563 ? -1.619 -20.983 -11.407 1.00 52.44 563 HIS A O 1
ATOM 4342 N N . GLN A 1 564 ? -2.319 -23.118 -11.604 1.00 53.91 564 GLN A N 1
ATOM 4343 C CA . GLN A 1 564 ? -1.220 -23.559 -12.468 1.00 53.91 564 GLN A CA 1
ATOM 4344 C C . GLN A 1 564 ? -1.244 -22.854 -13.832 1.00 53.91 564 GLN A C 1
ATOM 4346 O O . GLN A 1 564 ? -0.207 -22.380 -14.299 1.00 53.91 564 GLN A O 1
ATOM 4351 N N . GLU A 1 565 ? -2.421 -22.726 -14.448 1.00 67.56 565 GLU A N 1
ATOM 4352 C CA . GLU A 1 565 ? -2.586 -22.044 -15.733 1.00 67.56 565 GLU A CA 1
ATOM 4353 C C . GLU A 1 565 ? -2.236 -20.552 -15.630 1.00 67.56 565 GLU A C 1
ATOM 4355 O O . GLU A 1 565 ? -1.497 -20.036 -16.465 1.00 67.56 565 GLU A O 1
ATOM 4360 N N . ARG A 1 566 ? -2.703 -19.853 -14.585 1.00 66.50 566 ARG A N 1
ATOM 4361 C CA . ARG A 1 566 ? -2.388 -18.432 -14.346 1.00 66.50 566 ARG A CA 1
ATOM 4362 C C . ARG A 1 566 ? -0.887 -18.208 -14.187 1.00 66.50 566 ARG A C 1
ATOM 4364 O O . ARG A 1 566 ? -0.348 -17.284 -14.790 1.00 66.50 566 ARG A O 1
ATOM 4371 N N . LEU A 1 567 ? -0.210 -19.065 -13.419 1.00 50.09 567 LEU A N 1
ATOM 4372 C CA . LEU A 1 567 ? 1.238 -18.983 -13.239 1.00 50.09 567 LEU A CA 1
ATOM 4373 C C . LEU A 1 567 ? 1.982 -19.232 -14.561 1.00 50.09 567 LEU A C 1
ATOM 4375 O O . LEU A 1 567 ? 2.893 -18.479 -14.901 1.00 50.09 567 LEU A O 1
ATOM 4379 N N . SER A 1 568 ? 1.563 -20.240 -15.334 1.00 58.50 568 SER A N 1
ATOM 4380 C CA . SER A 1 568 ? 2.150 -20.531 -16.646 1.00 58.50 568 SER A CA 1
ATOM 4381 C C . SER A 1 568 ? 1.929 -19.392 -17.642 1.00 58.50 568 SER A C 1
ATOM 4383 O O . SER A 1 568 ? 2.864 -19.022 -18.348 1.00 58.50 568 SER A O 1
ATOM 4385 N N . ASN A 1 569 ? 0.721 -18.828 -17.704 1.00 63.94 569 ASN A N 1
ATOM 4386 C CA . ASN A 1 569 ? 0.390 -17.741 -18.625 1.00 63.94 569 ASN A CA 1
ATOM 4387 C C . ASN A 1 569 ? 1.158 -16.471 -18.262 1.00 63.94 569 ASN A C 1
ATOM 4389 O O . ASN A 1 569 ? 1.814 -15.912 -19.126 1.00 63.94 569 ASN A O 1
ATOM 4393 N N . ALA A 1 570 ? 1.210 -16.090 -16.982 1.00 50.19 570 ALA A N 1
ATOM 4394 C CA . ALA A 1 570 ? 2.006 -14.943 -16.546 1.00 50.19 570 ALA A CA 1
ATOM 4395 C C . ALA A 1 570 ? 3.497 -15.105 -16.902 1.00 50.19 570 ALA A C 1
ATOM 4397 O O . ALA A 1 570 ? 4.124 -14.174 -17.404 1.00 50.19 570 ALA A O 1
ATOM 4398 N N . MET A 1 571 ? 4.069 -16.301 -16.707 1.00 45.62 571 MET A N 1
ATOM 4399 C CA . MET A 1 571 ? 5.453 -16.586 -17.104 1.00 45.62 571 MET A CA 1
ATOM 4400 C C . MET A 1 571 ? 5.663 -16.532 -18.623 1.00 45.62 571 MET A C 1
ATOM 4402 O O . MET A 1 571 ? 6.732 -16.116 -19.073 1.00 45.62 571 MET A O 1
ATOM 4406 N N . ASN A 1 572 ? 4.679 -16.964 -19.412 1.00 61.75 572 ASN A N 1
ATOM 4407 C CA . ASN A 1 572 ? 4.747 -16.935 -20.872 1.00 61.75 572 ASN A CA 1
ATOM 4408 C C . ASN A 1 572 ? 4.580 -15.509 -21.416 1.00 61.75 572 ASN A C 1
ATOM 4410 O O . ASN A 1 572 ? 5.414 -15.077 -22.210 1.00 61.75 572 ASN A O 1
ATOM 4414 N N . ASP A 1 573 ? 3.609 -14.748 -20.912 1.00 49.72 573 ASP A N 1
ATOM 4415 C CA . ASP A 1 573 ? 3.354 -13.356 -21.295 1.00 49.72 573 ASP A CA 1
ATOM 4416 C C . ASP A 1 573 ? 4.565 -12.469 -20.972 1.00 49.72 573 ASP A C 1
ATOM 4418 O O . ASP A 1 573 ? 4.992 -11.655 -21.790 1.00 49.72 573 ASP A O 1
ATOM 4422 N N . MET A 1 574 ? 5.205 -12.667 -19.811 1.00 43.56 574 MET A N 1
ATOM 4423 C CA . MET A 1 574 ? 6.437 -11.946 -19.461 1.00 43.56 574 MET A CA 1
ATOM 4424 C C . MET A 1 574 ? 7.596 -12.272 -20.410 1.00 43.56 574 MET A C 1
ATOM 4426 O O . MET A 1 574 ? 8.383 -11.382 -20.743 1.00 43.56 574 MET A O 1
ATOM 4430 N N . LYS A 1 575 ? 7.715 -13.526 -20.865 1.00 54.44 575 LYS A N 1
ATOM 4431 C CA . LYS A 1 575 ? 8.728 -13.916 -21.860 1.00 54.44 575 LYS A CA 1
ATOM 4432 C C . LYS A 1 575 ? 8.440 -13.286 -23.219 1.00 54.44 575 LYS A C 1
ATOM 4434 O O . LYS A 1 575 ? 9.365 -12.783 -23.851 1.00 54.44 575 LYS A O 1
ATOM 4439 N N . GLU A 1 576 ? 7.185 -13.292 -23.658 1.00 53.88 576 GLU A N 1
ATOM 4440 C CA . GLU A 1 576 ? 6.776 -12.707 -24.935 1.00 53.88 576 GLU A CA 1
ATOM 4441 C C . GLU A 1 576 ? 6.993 -11.190 -24.957 1.00 53.88 576 GLU A C 1
ATOM 4443 O O . GLU A 1 576 ? 7.626 -10.673 -25.879 1.00 53.88 576 GLU A O 1
ATOM 4448 N N . ILE A 1 577 ? 6.593 -10.483 -23.897 1.00 47.22 577 ILE A N 1
ATOM 4449 C CA . ILE A 1 577 ? 6.826 -9.039 -23.762 1.00 47.22 577 ILE A CA 1
ATOM 4450 C C . ILE A 1 577 ? 8.324 -8.726 -23.756 1.00 47.22 577 ILE A C 1
ATOM 4452 O O . ILE A 1 577 ? 8.758 -7.807 -24.451 1.00 47.22 577 ILE A O 1
ATOM 4456 N N . ASN A 1 578 ? 9.139 -9.504 -23.035 1.00 46.50 578 ASN A N 1
ATOM 4457 C CA . ASN A 1 578 ? 10.589 -9.317 -23.045 1.00 46.50 578 ASN A CA 1
ATOM 4458 C C . ASN A 1 578 ? 11.174 -9.536 -24.452 1.00 46.50 578 ASN A C 1
ATOM 4460 O O . ASN A 1 578 ? 12.039 -8.781 -24.890 1.00 46.50 578 ASN A O 1
ATOM 4464 N N . ASN A 1 579 ? 10.671 -10.517 -25.205 1.00 62.72 579 ASN A N 1
ATOM 4465 C CA . ASN A 1 579 ? 11.085 -10.734 -26.591 1.00 62.72 579 ASN A CA 1
ATOM 4466 C C . ASN A 1 579 ? 10.719 -9.544 -27.491 1.00 62.72 579 ASN A C 1
ATOM 4468 O O . ASN A 1 579 ? 11.568 -9.099 -28.260 1.00 62.72 579 ASN A O 1
ATOM 4472 N N . ILE A 1 580 ? 9.508 -8.989 -27.368 1.00 49.91 580 ILE A N 1
ATOM 4473 C CA . ILE A 1 580 ? 9.063 -7.813 -28.137 1.00 49.91 580 ILE A CA 1
ATOM 4474 C C . ILE A 1 580 ? 9.893 -6.571 -27.778 1.00 49.91 580 ILE A C 1
ATOM 4476 O O . ILE A 1 580 ? 10.310 -5.823 -28.669 1.00 49.91 580 ILE A O 1
ATOM 4480 N N . LEU A 1 581 ? 10.177 -6.355 -26.489 1.00 44.94 581 LEU A N 1
ATOM 4481 C CA . LEU A 1 581 ? 11.016 -5.249 -26.019 1.00 44.94 581 LEU A CA 1
ATOM 4482 C C . LEU A 1 581 ? 12.451 -5.379 -26.531 1.00 44.94 581 LEU A C 1
ATOM 4484 O O . LEU A 1 581 ? 12.986 -4.415 -27.078 1.00 44.94 581 LEU A O 1
ATOM 4488 N N . ASN A 1 582 ? 13.048 -6.569 -26.437 1.00 58.59 582 ASN A N 1
ATOM 4489 C CA . ASN A 1 582 ? 14.393 -6.829 -26.951 1.00 58.59 582 ASN A CA 1
ATOM 4490 C C . ASN A 1 582 ? 14.452 -6.677 -28.474 1.00 58.59 582 ASN A C 1
ATOM 4492 O O . ASN A 1 582 ? 15.379 -6.059 -28.991 1.00 58.59 582 ASN A O 1
ATOM 4496 N N . GLN A 1 583 ? 13.446 -7.162 -29.208 1.00 64.25 583 GLN A N 1
ATOM 4497 C CA . GLN A 1 583 ? 13.335 -6.929 -30.650 1.00 64.25 583 GLN A CA 1
ATOM 4498 C C . GLN A 1 583 ? 13.221 -5.435 -30.973 1.00 64.25 583 GLN A C 1
ATOM 4500 O O . GLN A 1 583 ? 13.899 -4.957 -31.879 1.00 64.25 583 GLN A O 1
ATOM 4505 N N . SER A 1 584 ? 12.424 -4.676 -30.220 1.00 50.91 584 SER A N 1
ATOM 4506 C CA . SER A 1 584 ? 12.263 -3.230 -30.416 1.00 50.91 584 SER A CA 1
ATOM 4507 C C . SER A 1 584 ? 13.547 -2.457 -30.109 1.00 50.91 584 SER A C 1
ATOM 4509 O O . SER A 1 584 ? 13.913 -1.555 -30.864 1.00 50.91 584 SER A O 1
ATOM 4511 N N . TYR A 1 585 ? 14.258 -2.829 -29.040 1.00 57.53 585 TYR A N 1
ATOM 4512 C CA . TYR A 1 585 ? 15.552 -2.251 -28.683 1.00 57.53 585 TYR A CA 1
ATOM 4513 C C . TYR A 1 585 ? 16.604 -2.556 -29.752 1.00 57.53 585 TYR A C 1
ATOM 4515 O O . TYR A 1 585 ? 17.232 -1.633 -30.265 1.00 57.53 585 TYR A O 1
ATOM 4523 N N . ASN A 1 586 ? 16.717 -3.819 -30.174 1.00 68.62 586 ASN A N 1
ATOM 4524 C CA . ASN A 1 586 ? 17.624 -4.238 -31.242 1.00 68.62 586 ASN A CA 1
ATOM 4525 C C . ASN A 1 586 ? 17.301 -3.532 -32.563 1.00 68.62 586 ASN A C 1
ATOM 4527 O O . ASN A 1 586 ? 18.203 -3.056 -33.242 1.00 68.62 586 ASN A O 1
ATOM 4531 N N . ASN A 1 587 ? 16.023 -3.395 -32.920 1.00 64.50 587 ASN A N 1
ATOM 4532 C CA . ASN A 1 587 ? 15.611 -2.674 -34.123 1.00 64.50 587 ASN A CA 1
ATOM 4533 C C . ASN A 1 587 ? 15.947 -1.180 -34.042 1.00 64.50 587 ASN A C 1
ATOM 4535 O O . ASN A 1 587 ? 16.408 -0.609 -35.030 1.00 64.50 587 ASN A O 1
ATOM 4539 N N . ARG A 1 588 ? 15.761 -0.545 -32.876 1.00 57.12 588 ARG A N 1
ATOM 4540 C CA . ARG A 1 588 ? 16.133 0.860 -32.656 1.00 57.12 588 ARG A CA 1
ATOM 4541 C C . ARG A 1 588 ? 17.646 1.049 -32.724 1.00 57.12 588 ARG A C 1
ATOM 4543 O O . ARG A 1 588 ? 18.084 1.976 -33.397 1.00 57.12 588 ARG A O 1
ATOM 4550 N N . GLN A 1 589 ? 18.421 0.171 -32.090 1.00 68.44 589 GLN A N 1
ATOM 4551 C CA . GLN A 1 589 ? 19.881 0.202 -32.141 1.00 68.44 589 GLN A CA 1
ATOM 4552 C C . GLN A 1 589 ? 20.371 0.001 -33.578 1.00 68.44 589 GLN A C 1
ATOM 4554 O O . GLN A 1 589 ? 21.106 0.835 -34.089 1.00 68.44 589 GLN A O 1
ATOM 4559 N N . ASN A 1 590 ? 19.855 -1.009 -34.284 1.00 72.81 590 ASN A N 1
ATOM 4560 C CA . ASN A 1 590 ? 20.166 -1.248 -35.694 1.00 72.81 590 ASN A CA 1
ATOM 4561 C C . ASN A 1 590 ? 19.806 -0.041 -36.575 1.00 72.81 590 ASN A C 1
ATOM 4563 O O . ASN A 1 590 ? 20.542 0.296 -37.501 1.00 72.81 590 ASN A O 1
ATOM 4567 N N . ALA A 1 591 ? 18.683 0.634 -36.310 1.00 63.69 591 ALA A N 1
ATOM 4568 C CA . ALA A 1 591 ? 18.306 1.849 -37.027 1.00 63.69 591 ALA A CA 1
ATOM 4569 C C . ALA A 1 591 ? 19.249 3.023 -36.713 1.00 63.69 591 ALA A C 1
ATOM 4571 O O . ALA A 1 591 ? 19.663 3.726 -37.634 1.00 63.69 591 ALA A O 1
ATOM 4572 N N . GLN A 1 592 ? 19.626 3.219 -35.446 1.00 65.25 592 GLN A N 1
ATOM 4573 C CA . GLN A 1 592 ? 20.588 4.244 -35.031 1.00 65.25 592 GLN A CA 1
ATOM 4574 C C . GLN A 1 592 ? 21.980 3.989 -35.612 1.00 65.25 592 GLN A C 1
ATOM 4576 O O . GLN A 1 592 ? 22.587 4.921 -36.130 1.00 65.25 592 GLN A O 1
ATOM 4581 N N . ASP A 1 593 ? 22.443 2.740 -35.623 1.00 73.75 593 ASP A N 1
ATOM 4582 C CA . ASP A 1 593 ? 23.719 2.341 -36.217 1.00 73.75 593 ASP A CA 1
ATOM 4583 C C . ASP A 1 593 ? 23.720 2.583 -37.731 1.00 73.75 593 ASP A C 1
ATOM 4585 O O . ASP A 1 593 ? 24.683 3.128 -38.272 1.00 73.75 593 ASP A O 1
ATOM 4589 N N . ARG A 1 594 ? 22.611 2.273 -38.422 1.00 71.94 594 ARG A N 1
ATOM 4590 C CA . ARG A 1 594 ? 22.434 2.603 -39.848 1.00 71.94 594 ARG A CA 1
ATOM 4591 C C . ARG A 1 594 ? 22.464 4.111 -40.090 1.00 71.94 594 ARG A C 1
ATOM 4593 O O . ARG A 1 594 ? 23.084 4.556 -41.051 1.00 71.94 594 ARG A O 1
ATOM 4600 N N . ILE A 1 595 ? 21.815 4.900 -39.233 1.00 63.59 595 ILE A N 1
ATOM 4601 C CA . ILE A 1 595 ? 21.819 6.367 -39.319 1.00 63.59 595 ILE A CA 1
ATOM 4602 C C . ILE A 1 595 ? 23.233 6.913 -39.082 1.00 63.59 595 ILE A C 1
ATOM 4604 O O . ILE A 1 595 ? 23.700 7.733 -39.866 1.00 63.59 595 ILE A O 1
ATOM 4608 N N . ALA A 1 596 ? 23.934 6.441 -38.050 1.00 68.88 596 ALA A N 1
ATOM 4609 C CA . ALA A 1 596 ? 25.296 6.855 -37.726 1.00 68.88 596 ALA A CA 1
ATOM 4610 C C . ALA A 1 596 ? 26.289 6.494 -38.840 1.00 68.88 596 ALA A C 1
ATOM 4612 O O . ALA A 1 596 ? 27.142 7.311 -39.190 1.00 68.88 596 ALA A O 1
ATOM 4613 N N . ALA A 1 597 ? 26.156 5.307 -39.438 1.00 75.81 597 ALA A N 1
ATOM 4614 C CA . ALA A 1 597 ? 26.945 4.903 -40.596 1.00 75.81 597 ALA A CA 1
ATOM 4615 C C . ALA A 1 597 ? 26.689 5.828 -41.796 1.00 75.81 597 ALA A C 1
ATOM 4617 O O . ALA A 1 597 ? 27.646 6.362 -42.348 1.00 75.81 597 ALA A O 1
ATOM 4618 N N . ASN A 1 598 ? 25.426 6.119 -42.130 1.00 70.31 598 ASN A N 1
ATOM 4619 C CA . ASN A 1 598 ? 25.093 7.052 -43.215 1.00 70.31 598 ASN A CA 1
ATOM 4620 C C . ASN A 1 598 ? 25.642 8.467 -42.950 1.00 70.31 598 ASN A C 1
ATOM 4622 O O . ASN A 1 598 ? 26.192 9.100 -43.845 1.00 70.31 598 ASN A O 1
ATOM 4626 N N . TRP A 1 599 ? 25.524 8.976 -41.718 1.00 65.38 599 TRP A N 1
ATOM 4627 C CA . TRP A 1 599 ? 26.098 10.275 -41.350 1.00 65.38 599 TRP A CA 1
ATOM 4628 C C . TRP A 1 599 ? 27.619 10.278 -41.441 1.00 65.38 599 TRP A C 1
ATOM 4630 O O . TRP A 1 599 ? 28.200 11.277 -41.852 1.00 65.38 599 TRP A O 1
ATOM 4640 N N . THR A 1 600 ? 28.267 9.166 -41.094 1.00 74.88 600 THR A N 1
ATOM 4641 C CA . THR A 1 600 ? 29.718 9.015 -41.234 1.00 74.88 600 THR A CA 1
ATOM 4642 C C . THR A 1 600 ? 30.135 9.105 -42.698 1.00 74.88 600 THR A C 1
ATOM 4644 O O . THR A 1 600 ? 31.100 9.809 -42.989 1.00 74.88 600 THR A O 1
ATOM 4647 N N . GLU A 1 601 ? 29.395 8.468 -43.613 1.00 81.25 601 GLU A N 1
ATOM 4648 C CA . GLU A 1 601 ? 29.653 8.581 -45.056 1.00 81.25 601 GLU A CA 1
ATOM 4649 C C . GLU A 1 601 ? 29.536 10.023 -45.544 1.00 81.25 601 GLU A C 1
ATOM 4651 O O . GLU A 1 601 ? 30.410 10.508 -46.258 1.00 81.25 601 GLU A O 1
ATOM 4656 N N . VAL A 1 602 ? 28.482 10.726 -45.118 1.00 75.62 602 VAL A N 1
ATOM 4657 C CA . VAL A 1 602 ? 28.236 12.119 -45.511 1.00 75.62 602 VAL A CA 1
ATOM 4658 C C . VAL A 1 602 ? 29.304 13.059 -44.950 1.00 75.62 602 VAL A C 1
ATOM 4660 O O . VAL A 1 602 ? 29.809 13.909 -45.674 1.00 75.62 602 VAL A O 1
ATOM 4663 N N . ILE A 1 603 ? 29.667 12.918 -43.671 1.00 78.31 603 ILE A N 1
ATOM 4664 C CA . ILE A 1 603 ? 30.633 13.805 -43.002 1.00 78.31 603 ILE A CA 1
ATOM 4665 C C . ILE A 1 603 ? 32.048 13.597 -43.543 1.00 78.31 603 ILE A C 1
ATOM 4667 O O . ILE A 1 603 ? 32.803 14.560 -43.667 1.00 78.31 603 ILE A O 1
ATOM 4671 N N . ARG A 1 604 ? 32.427 12.349 -43.829 1.00 86.56 604 ARG A N 1
ATOM 4672 C CA . ARG A 1 604 ? 33.766 12.024 -44.335 1.00 86.56 604 ARG A CA 1
ATOM 4673 C C . ARG A 1 604 ? 33.881 12.134 -45.850 1.00 86.56 604 ARG A C 1
ATOM 4675 O O . ARG A 1 604 ? 34.998 12.080 -46.347 1.00 86.56 604 ARG A O 1
ATOM 4682 N N . ASP A 1 605 ? 32.755 12.271 -46.551 1.00 91.88 605 ASP A N 1
ATOM 4683 C CA . ASP A 1 605 ? 32.658 12.113 -48.004 1.00 91.88 605 ASP A CA 1
ATOM 4684 C C . ASP A 1 605 ? 33.349 10.820 -48.465 1.00 91.88 605 ASP A C 1
ATOM 4686 O O . ASP A 1 605 ? 34.165 10.827 -49.376 1.00 91.88 605 ASP A O 1
ATOM 4690 N N . GLN A 1 606 ? 33.069 9.704 -47.788 1.00 91.81 606 GLN A N 1
ATOM 4691 C CA . GLN A 1 606 ? 33.688 8.399 -48.046 1.00 91.81 606 GLN A CA 1
ATOM 4692 C C . GLN A 1 606 ? 32.612 7.316 -48.083 1.00 91.81 606 GLN A C 1
ATOM 4694 O O . GLN A 1 606 ? 31.788 7.215 -47.177 1.00 91.81 606 GLN A O 1
ATOM 4699 N N . THR A 1 607 ? 32.628 6.489 -49.124 1.00 93.81 607 THR A N 1
ATOM 4700 C CA . THR A 1 607 ? 31.774 5.307 -49.279 1.00 93.81 607 THR A CA 1
ATOM 4701 C C . THR A 1 607 ? 32.527 4.221 -50.050 1.00 93.81 607 THR A C 1
ATOM 4703 O O . THR A 1 607 ? 33.706 4.389 -50.358 1.00 93.81 607 THR A O 1
ATOM 4706 N N . PHE A 1 608 ? 31.880 3.100 -50.370 1.00 94.12 608 PHE A N 1
ATOM 4707 C CA . PHE A 1 608 ? 32.519 2.003 -51.089 1.00 94.12 608 PHE A CA 1
ATOM 4708 C C . PHE A 1 608 ? 31.716 1.586 -52.312 1.00 94.12 608 PHE A C 1
ATOM 4710 O O . PHE A 1 608 ? 30.491 1.651 -52.328 1.00 94.12 608 PHE A O 1
ATOM 4717 N N . PHE A 1 609 ? 32.391 1.076 -53.333 1.00 93.25 609 PHE A N 1
ATOM 4718 C CA . PHE A 1 609 ? 31.741 0.221 -54.320 1.00 93.25 609 PHE A CA 1
ATOM 4719 C C . PHE A 1 609 ? 32.358 -1.176 -54.264 1.00 93.25 609 PHE A C 1
ATOM 4721 O O . PHE A 1 609 ? 33.547 -1.335 -53.974 1.00 93.25 609 PHE A O 1
ATOM 4728 N N . LYS A 1 610 ? 31.543 -2.193 -54.539 1.00 95.88 610 LYS A N 1
ATOM 4729 C CA . LYS A 1 610 ? 31.973 -3.590 -54.591 1.00 95.88 610 LYS A CA 1
ATOM 4730 C C . LYS A 1 610 ? 32.136 -4.031 -56.031 1.00 95.88 610 LYS A C 1
ATOM 4732 O O . LYS A 1 610 ? 31.233 -3.848 -56.846 1.00 95.88 610 LYS A O 1
ATOM 4737 N N . ASP A 1 611 ? 33.266 -4.653 -56.329 1.00 96.62 611 ASP A N 1
ATOM 4738 C CA . ASP A 1 611 ? 33.472 -5.391 -57.566 1.00 96.62 611 ASP A CA 1
ATOM 4739 C C . ASP A 1 611 ? 32.877 -6.793 -57.410 1.00 96.62 611 ASP A C 1
ATOM 4741 O O . ASP A 1 611 ? 33.441 -7.654 -56.739 1.00 96.62 611 ASP A O 1
ATOM 4745 N N . SER A 1 612 ? 31.718 -7.039 -58.016 1.00 94.50 612 SER A N 1
ATOM 4746 C CA . SER A 1 612 ? 31.028 -8.331 -57.905 1.00 94.50 612 SER A CA 1
ATOM 4747 C C . SER A 1 612 ? 31.804 -9.507 -58.507 1.00 94.50 612 SER A C 1
ATOM 4749 O O . SER A 1 612 ? 31.562 -10.644 -58.109 1.00 94.50 612 SER A O 1
ATOM 4751 N N . ALA A 1 613 ? 32.743 -9.257 -59.427 1.00 94.38 613 ALA A N 1
ATOM 4752 C CA . ALA A 1 613 ? 33.537 -10.312 -60.048 1.00 94.38 613 ALA A CA 1
ATOM 4753 C C . ALA A 1 613 ? 34.702 -10.767 -59.157 1.00 94.38 613 ALA A C 1
ATOM 4755 O O . ALA A 1 613 ? 35.077 -11.937 -59.200 1.00 94.38 613 ALA A O 1
ATOM 4756 N N . LEU A 1 614 ? 35.275 -9.851 -58.368 1.00 94.88 614 LEU A N 1
ATOM 4757 C CA . LEU A 1 614 ? 36.433 -10.124 -57.505 1.00 94.88 614 LEU A CA 1
ATOM 4758 C C . LEU A 1 614 ? 36.062 -10.279 -56.024 1.00 94.88 614 LEU A C 1
ATOM 4760 O O . LEU A 1 614 ? 36.789 -10.917 -55.274 1.00 94.88 614 LEU A O 1
ATOM 4764 N N . GLY A 1 615 ? 34.926 -9.722 -55.602 1.00 92.94 615 GLY A N 1
ATOM 4765 C CA . GLY A 1 615 ? 34.532 -9.632 -54.194 1.00 92.94 615 GLY A CA 1
ATOM 4766 C C . GLY A 1 615 ? 35.195 -8.479 -53.431 1.00 92.94 615 GLY A C 1
ATOM 4767 O O . GLY A 1 615 ? 34.880 -8.282 -52.257 1.00 92.94 615 GLY A O 1
ATOM 4768 N N . ASP A 1 616 ? 36.062 -7.709 -54.091 1.00 94.88 616 ASP A N 1
ATOM 4769 C CA . ASP A 1 616 ? 36.813 -6.601 -53.502 1.00 94.88 616 ASP A CA 1
ATOM 4770 C C . ASP A 1 616 ? 35.947 -5.349 -53.301 1.00 94.88 616 ASP A C 1
ATOM 4772 O O . ASP A 1 616 ? 35.015 -5.076 -54.065 1.00 94.88 616 ASP A O 1
ATOM 4776 N N . HIS A 1 617 ? 36.287 -4.567 -52.274 1.00 93.75 617 HIS A N 1
ATOM 4777 C CA . HIS A 1 617 ? 35.660 -3.282 -51.961 1.00 93.75 617 HIS A CA 1
ATOM 4778 C C . HIS A 1 617 ? 36.681 -2.162 -52.136 1.00 93.75 617 HIS A C 1
ATOM 4780 O O . HIS A 1 617 ? 37.818 -2.277 -51.674 1.00 93.75 617 HIS A O 1
ATOM 4786 N N . TYR A 1 618 ? 36.263 -1.070 -52.767 1.00 94.50 618 TYR A N 1
ATOM 4787 C CA . TYR A 1 618 ? 37.116 0.088 -53.019 1.00 94.50 618 TYR A CA 1
ATOM 4788 C C . TYR A 1 618 ? 36.485 1.333 -52.414 1.00 94.50 618 TYR A C 1
ATOM 4790 O O . TYR A 1 618 ? 35.315 1.620 -52.667 1.00 94.50 618 TYR A O 1
ATOM 4798 N N . GLU A 1 619 ? 37.268 2.058 -51.621 1.00 95.44 619 GLU A N 1
ATOM 4799 C CA . GLU A 1 619 ? 36.862 3.321 -51.012 1.00 95.44 619 GLU A CA 1
ATOM 4800 C C . GLU A 1 619 ? 36.864 4.440 -52.063 1.00 95.44 619 GLU A C 1
ATOM 4802 O O . GLU A 1 619 ? 37.843 4.623 -52.792 1.00 95.44 619 GLU A O 1
ATOM 4807 N N . VAL A 1 620 ? 35.765 5.185 -52.151 1.00 94.38 620 VAL A N 1
ATOM 4808 C CA . VAL A 1 620 ? 35.596 6.317 -53.067 1.00 94.38 620 VAL A CA 1
ATOM 4809 C C . VAL A 1 620 ? 34.852 7.468 -52.401 1.00 94.38 620 VAL A C 1
ATOM 4811 O O . VAL A 1 620 ? 34.082 7.235 -51.465 1.00 94.38 620 VAL A O 1
ATOM 4814 N N . PRO A 1 621 ? 35.010 8.706 -52.900 1.00 95.38 621 PRO A N 1
ATOM 4815 C CA . PRO A 1 621 ? 34.203 9.816 -52.427 1.00 95.38 621 PRO A CA 1
ATOM 4816 C C . PRO A 1 621 ? 32.709 9.570 -52.642 1.00 95.38 621 PRO A C 1
ATOM 4818 O O . PRO A 1 621 ? 32.301 9.159 -53.735 1.00 95.38 621 PRO A O 1
ATOM 4821 N N . LEU A 1 622 ? 31.884 9.846 -51.628 1.00 92.62 622 LEU A N 1
ATOM 4822 C CA . LEU A 1 622 ? 30.428 9.680 -51.719 1.00 92.62 622 LEU A CA 1
ATOM 4823 C C . LEU A 1 622 ? 29.853 10.554 -52.839 1.00 92.62 622 LEU A C 1
ATOM 4825 O O . LEU A 1 622 ? 28.993 10.110 -53.598 1.00 92.62 622 LEU A O 1
ATOM 4829 N N . THR A 1 623 ? 30.383 11.763 -52.998 1.00 93.56 623 THR A N 1
ATOM 4830 C CA . THR A 1 623 ? 30.020 12.689 -54.079 1.00 93.56 623 THR A CA 1
ATOM 4831 C C . THR A 1 623 ? 30.331 12.164 -55.486 1.00 93.56 623 THR A C 1
ATOM 4833 O O . THR A 1 623 ? 29.690 12.595 -56.442 1.00 93.56 623 THR A O 1
ATOM 4836 N N . ALA A 1 624 ? 31.265 11.218 -55.631 1.00 95.25 624 ALA A N 1
ATOM 4837 C CA . ALA A 1 624 ? 31.722 10.699 -56.923 1.00 95.25 624 ALA A CA 1
ATOM 4838 C C . ALA A 1 624 ? 31.301 9.242 -57.197 1.00 95.25 624 ALA A C 1
ATOM 4840 O O . ALA A 1 624 ? 31.492 8.748 -58.311 1.00 95.25 624 ALA A O 1
ATOM 4841 N N . VAL A 1 625 ? 30.721 8.539 -56.215 1.00 95.06 625 VAL A N 1
ATOM 4842 C CA . VAL A 1 625 ? 30.467 7.088 -56.294 1.00 95.06 625 VAL A CA 1
ATOM 4843 C C . VAL A 1 625 ? 29.609 6.688 -57.494 1.00 95.06 625 VAL A C 1
ATOM 4845 O O . VAL A 1 625 ? 29.882 5.674 -58.137 1.00 95.06 625 VAL A O 1
ATOM 4848 N N . GLN A 1 626 ? 28.599 7.489 -57.846 1.00 94.62 626 GLN A N 1
ATOM 4849 C CA . GLN A 1 626 ? 27.713 7.190 -58.974 1.00 94.62 626 GLN A CA 1
ATOM 4850 C C . GLN A 1 626 ? 28.429 7.327 -60.320 1.00 94.62 626 GLN A C 1
ATOM 4852 O O . GLN A 1 626 ? 28.216 6.506 -61.212 1.00 94.62 626 GLN A O 1
ATOM 4857 N N . ASP A 1 627 ? 29.282 8.340 -60.467 1.00 95.88 627 ASP A N 1
ATOM 4858 C CA . ASP A 1 627 ? 30.046 8.565 -61.695 1.00 95.88 627 ASP A CA 1
ATOM 4859 C C . ASP A 1 627 ? 31.122 7.490 -61.873 1.00 95.88 627 ASP A C 1
ATOM 4861 O O . ASP A 1 627 ? 31.284 6.953 -62.968 1.00 95.88 627 ASP A O 1
ATOM 4865 N N . TRP A 1 628 ? 31.787 7.095 -60.783 1.00 95.94 628 TRP A N 1
ATOM 4866 C CA . TRP A 1 628 ? 32.761 6.002 -60.789 1.00 95.94 628 TRP A CA 1
ATOM 4867 C C . TRP A 1 628 ? 32.114 4.662 -61.118 1.00 95.94 628 TRP A C 1
ATOM 4869 O O . TRP A 1 628 ? 32.582 3.958 -62.010 1.00 95.94 628 TRP A O 1
ATOM 4879 N N . THR A 1 629 ? 31.010 4.328 -60.445 1.00 95.75 629 THR A N 1
ATOM 4880 C CA . THR A 1 629 ? 30.272 3.080 -60.684 1.00 95.75 629 THR A CA 1
ATOM 4881 C C . THR A 1 629 ? 29.844 2.979 -62.148 1.00 95.75 629 THR A C 1
ATOM 4883 O O . THR A 1 629 ? 30.050 1.948 -62.786 1.00 95.75 629 THR A O 1
ATOM 4886 N N . ARG A 1 630 ? 29.310 4.071 -62.712 1.00 97.06 630 ARG A N 1
ATOM 4887 C CA . ARG A 1 630 ? 28.894 4.141 -64.118 1.00 97.06 630 ARG A CA 1
ATOM 4888 C C . ARG A 1 630 ? 30.070 3.958 -65.074 1.00 97.06 630 ARG A C 1
ATOM 4890 O O . ARG A 1 630 ? 30.022 3.062 -65.910 1.00 97.06 630 ARG A O 1
ATOM 4897 N N . ALA A 1 631 ? 31.140 4.738 -64.915 1.00 96.56 631 ALA A N 1
ATOM 4898 C CA . ALA A 1 631 ? 32.310 4.679 -65.793 1.00 96.56 631 ALA A CA 1
ATOM 4899 C C . ALA A 1 631 ? 33.008 3.307 -65.757 1.00 96.56 631 ALA A C 1
ATOM 4901 O O . ALA A 1 631 ? 33.465 2.799 -66.783 1.00 96.56 631 ALA A O 1
ATOM 4902 N N . LEU A 1 632 ? 33.080 2.683 -64.578 1.00 95.94 632 LEU A N 1
ATOM 4903 C CA . LEU A 1 632 ? 33.662 1.353 -64.414 1.00 95.94 632 LEU A CA 1
ATOM 4904 C C . LEU A 1 632 ? 32.780 0.256 -65.029 1.00 95.94 632 LEU A C 1
ATOM 4906 O O . LEU A 1 632 ? 33.310 -0.646 -65.679 1.00 95.94 632 LEU A O 1
ATOM 4910 N N . ASN A 1 633 ? 31.453 0.351 -64.892 1.00 97.38 633 ASN A N 1
ATOM 4911 C CA . ASN A 1 633 ? 30.512 -0.572 -65.536 1.00 97.38 633 ASN A CA 1
ATOM 4912 C C . ASN A 1 633 ? 30.511 -0.440 -67.062 1.00 97.38 633 ASN A C 1
ATOM 4914 O O . ASN A 1 633 ? 30.556 -1.452 -67.760 1.00 97.38 633 ASN A O 1
ATOM 4918 N N . GLU A 1 634 ? 30.539 0.783 -67.597 1.00 97.19 634 GLU A N 1
ATOM 4919 C CA . GLU A 1 634 ? 30.672 1.032 -69.040 1.00 97.19 634 GLU A CA 1
ATOM 4920 C C . GLU A 1 634 ? 31.953 0.403 -69.600 1.00 97.19 634 GLU A C 1
ATOM 4922 O O . GLU A 1 634 ? 31.929 -0.247 -70.645 1.00 97.19 634 GLU A O 1
ATOM 4927 N N . ARG A 1 635 ? 33.070 0.529 -68.873 1.00 96.75 635 ARG A N 1
ATOM 4928 C CA . ARG A 1 635 ? 34.352 -0.068 -69.265 1.00 96.75 635 ARG A CA 1
ATOM 4929 C C . ARG A 1 635 ? 34.355 -1.595 -69.172 1.00 96.75 635 ARG A C 1
ATOM 4931 O O . ARG A 1 635 ? 35.042 -2.243 -69.958 1.00 96.75 635 ARG A O 1
ATOM 4938 N N . ALA A 1 636 ? 33.623 -2.162 -68.215 1.00 95.75 636 ALA A N 1
ATOM 4939 C CA . ALA A 1 636 ? 33.466 -3.606 -68.064 1.00 95.75 636 ALA A CA 1
ATOM 4940 C C . ALA A 1 636 ? 32.493 -4.208 -69.094 1.00 95.75 636 ALA A C 1
ATOM 4942 O O . ALA A 1 636 ? 32.616 -5.385 -69.427 1.00 95.75 636 ALA A O 1
ATOM 4943 N N . GLY A 1 637 ? 31.546 -3.414 -69.605 1.00 97.06 637 GLY A N 1
ATOM 4944 C CA . GLY A 1 637 ? 30.507 -3.847 -70.541 1.00 97.06 637 GLY A CA 1
ATOM 4945 C C . GLY A 1 637 ? 29.301 -4.536 -69.885 1.00 97.06 637 GLY A C 1
ATOM 4946 O O . GLY A 1 637 ? 28.478 -5.104 -70.598 1.00 97.06 637 GLY A O 1
ATOM 4947 N N . TYR A 1 638 ? 29.197 -4.518 -68.551 1.00 95.56 638 TYR A N 1
ATOM 4948 C CA . TYR A 1 638 ? 28.085 -5.067 -67.760 1.00 95.56 638 TYR A CA 1
ATOM 4949 C C . TYR A 1 638 ? 28.081 -4.475 -66.334 1.00 95.56 638 TYR A C 1
ATOM 4951 O O . TYR A 1 638 ? 29.047 -3.826 -65.928 1.00 95.56 638 TYR A O 1
ATOM 4959 N N . GLU A 1 639 ? 27.012 -4.696 -65.558 1.00 96.00 639 GLU A N 1
ATOM 4960 C CA . GLU A 1 639 ? 26.900 -4.254 -64.154 1.00 96.00 639 GLU A CA 1
ATOM 4961 C C . GLU A 1 639 ? 27.801 -5.082 -63.226 1.00 96.00 639 GLU A C 1
ATOM 4963 O O . GLU A 1 639 ? 27.384 -6.052 -62.596 1.00 96.00 639 GLU A O 1
ATOM 4968 N N . ARG A 1 640 ? 29.077 -4.708 -63.163 1.00 96.19 640 ARG A N 1
ATOM 4969 C CA . ARG A 1 640 ? 30.093 -5.341 -62.318 1.00 96.19 640 ARG A CA 1
ATOM 4970 C C . ARG A 1 640 ? 30.219 -4.661 -60.956 1.00 96.19 640 ARG A C 1
ATOM 4972 O O . ARG A 1 640 ? 30.417 -5.336 -59.947 1.00 96.19 640 ARG A O 1
ATOM 4979 N N . TYR A 1 641 ? 30.106 -3.343 -60.929 1.00 97.25 641 TYR A N 1
ATOM 4980 C CA . TYR A 1 641 ? 30.313 -2.486 -59.775 1.00 97.25 641 TYR A CA 1
ATOM 4981 C C . TYR A 1 641 ? 28.976 -1.947 -59.274 1.00 97.25 641 TYR A C 1
ATOM 4983 O O . TYR A 1 641 ? 28.138 -1.519 -60.069 1.00 97.25 641 TYR A O 1
ATOM 4991 N N . HIS A 1 642 ? 28.779 -1.946 -57.959 1.00 96.25 642 HIS A N 1
ATOM 4992 C CA . HIS A 1 642 ? 27.634 -1.303 -57.315 1.00 96.25 642 HIS A CA 1
ATOM 4993 C C . HIS A 1 642 ? 28.073 -0.596 -56.035 1.00 96.25 642 HIS A C 1
ATOM 4995 O O . HIS A 1 642 ? 28.968 -1.066 -55.331 1.00 96.25 642 HIS A O 1
ATOM 5001 N N . HIS A 1 643 ? 27.437 0.540 -55.749 1.00 95.50 643 HIS A N 1
ATOM 5002 C CA . HIS A 1 643 ? 27.595 1.259 -54.487 1.00 95.50 643 HIS A CA 1
ATOM 5003 C C . HIS A 1 643 ? 27.172 0.353 -53.326 1.00 95.50 643 HIS A C 1
ATOM 5005 O O . HIS A 1 643 ? 26.081 -0.217 -53.347 1.00 95.50 643 HIS A O 1
ATOM 5011 N N . VAL A 1 644 ? 28.041 0.225 -52.326 1.00 94.38 644 VAL A N 1
ATOM 5012 C CA . VAL A 1 644 ? 27.759 -0.459 -51.066 1.00 94.38 644 VAL A CA 1
ATOM 5013 C C . VAL A 1 644 ? 27.844 0.584 -49.953 1.00 94.38 644 VAL A C 1
ATOM 5015 O O . VAL A 1 644 ? 28.943 1.042 -49.636 1.00 94.38 644 VAL A O 1
ATOM 5018 N N . PRO A 1 645 ? 26.704 0.985 -49.367 1.00 89.88 645 PRO A N 1
ATOM 5019 C CA . PRO A 1 645 ? 26.696 1.875 -48.217 1.00 89.88 645 PRO A CA 1
ATOM 5020 C C . PRO A 1 645 ? 27.523 1.293 -47.064 1.00 89.88 645 PRO A C 1
ATOM 5022 O O . PRO A 1 645 ? 27.472 0.095 -46.798 1.00 89.88 645 PRO A O 1
ATOM 5025 N N . LEU A 1 646 ? 28.214 2.140 -46.307 1.00 87.31 646 LEU A N 1
ATOM 5026 C CA . LEU A 1 646 ? 29.052 1.777 -45.158 1.00 87.31 646 LEU A CA 1
ATOM 5027 C C . LEU A 1 646 ? 28.305 0.919 -44.126 1.00 87.31 646 LEU A C 1
ATOM 5029 O O . LEU A 1 646 ? 28.901 0.062 -43.477 1.00 87.31 646 LEU A O 1
ATOM 5033 N N . ARG A 1 647 ? 26.988 1.126 -43.991 1.00 85.69 647 ARG A N 1
ATOM 5034 C CA . ARG A 1 647 ? 26.112 0.326 -43.118 1.00 85.69 647 ARG A CA 1
ATOM 5035 C C . ARG A 1 647 ? 26.015 -1.155 -43.511 1.00 85.69 647 ARG A C 1
ATOM 5037 O O . ARG A 1 647 ? 25.634 -1.954 -42.664 1.00 85.69 647 ARG A O 1
ATOM 5044 N N . ASP A 1 648 ? 26.355 -1.502 -44.749 1.00 88.81 648 ASP A N 1
ATOM 5045 C CA . ASP A 1 648 ? 26.201 -2.842 -45.324 1.00 88.81 648 ASP A CA 1
ATOM 5046 C C . ASP A 1 648 ? 27.554 -3.591 -45.441 1.00 88.81 648 ASP A C 1
ATOM 5048 O O . ASP A 1 648 ? 27.604 -4.693 -45.980 1.00 88.81 648 ASP A O 1
ATOM 5052 N N . ILE A 1 649 ? 28.655 -3.010 -44.933 1.00 83.00 649 ILE A N 1
ATOM 5053 C CA . ILE A 1 649 ? 30.035 -3.554 -45.007 1.00 83.00 649 ILE A CA 1
ATOM 5054 C C . ILE A 1 649 ? 30.457 -4.264 -43.702 1.00 83.00 649 ILE A C 1
ATOM 5056 O O . ILE A 1 649 ? 31.573 -4.771 -43.596 1.00 83.00 649 ILE A O 1
ATOM 5060 N N . ARG A 1 650 ? 29.575 -4.317 -42.696 1.00 63.12 650 ARG A N 1
ATOM 5061 C CA . ARG A 1 650 ? 29.848 -4.939 -41.390 1.00 63.12 650 ARG A CA 1
ATOM 5062 C C . ARG A 1 650 ? 29.374 -6.378 -41.280 1.00 63.12 650 ARG A C 1
ATOM 5064 O O . ARG A 1 650 ? 28.253 -6.667 -41.752 1.00 63.12 650 ARG A O 1
#